Protein AF-A0A662UZ69-F1 (afdb_monomer_lite)

Secondary structure (DSSP, 8-state):
-HHHHHHHHHHHHHHHHHHHHHHHHTT---GGGSHHHHHHHHHHHHHHHHHHHHHHHHHHHHHHHHHH-HHHHHHHHTT--HHHHHHHHHHHHHHHHHHTTTSTTHHHHHHHHHHHHHHHHHHHHHHHHHHHT--HHHHHHHHHHH-SSHHHHHHHHHHHHHHHHTSSS--HHHHHHHHHHHHHHHHHHGGGS---TTHHHHHHHHHHHHHHT-SSPPPHHHHHHHHHHHHHHHHHTT-HHHHHHHHHHHHHHHHHHHHHS-HHHHIIIIIIIIIIIHHHHHT--TTHHHHHHHHHHHHHHHHHHHHTTSS-HHHHHHHHHHHHHHHHHHHTTS---SHHHHHHHHHHHHHHHHTTPPP--------HHHHHHHHHHHHHHHHHHHHHS--

Radius of gyration: 33.27 Å; chains: 1; bounding box: 63×62×98 Å

Sequence (391 aa):
MVLREYAFHLLAAAAVAAVIALLLFIGVAAPELYSDPILYFGSAVLQSYAALVAVPFTIWVIYMQSRYGTIVVRMFLRRVVLPFAIMAAMTVISALTIALAHTPYAAIAYHVEFAASMLLLPVLVTYILRLMTMDPLRVARFIERYSRTREEFIATSLHLLRLYIAESYPDTRAIDAILRRLASAVARDMPRLKPRPVLWLRFKDFLKSLVLEASYLPSRYSMRVLMKSFLTWLLASNRDKVARNFIRYYRMVAMKYIEEQLPSEAARDVLIEPVLGTLRELKDERLVPYALEQLRAFLKRVAHLGEAGEISLREVCRILDLVSLHMERLGEAVKLECPEAAALRRTVANLRKEFRCLPRTAAQPQQPQQVARQRGEEKAEQESGERAGSK

Structure (mmCIF, N/CA/C/O backbone):
data_AF-A0A662UZ69-F1
#
_entry.id   AF-A0A662UZ69-F1
#
loop_
_atom_site.group_PDB
_atom_site.id
_atom_site.type_symbol
_atom_site.label_atom_id
_atom_site.label_alt_id
_atom_site.label_comp_id
_atom_site.label_asym_id
_atom_site.label_entity_id
_atom_site.label_seq_id
_atom_site.pdbx_PDB_ins_code
_atom_site.Cartn_x
_atom_site.Cartn_y
_atom_site.Cartn_z
_atom_site.occupancy
_atom_site.B_iso_or_equiv
_atom_site.auth_seq_id
_atom_site.auth_comp_id
_atom_site.auth_asym_id
_atom_site.auth_atom_id
_atom_site.pdbx_PDB_model_num
ATOM 1 N N . MET A 1 1 ? 25.330 -12.285 -9.028 1.00 47.81 1 MET A N 1
ATOM 2 C CA . MET A 1 1 ? 24.394 -11.554 -9.919 1.00 47.81 1 MET A CA 1
ATOM 3 C C . MET A 1 1 ? 25.123 -10.568 -10.830 1.00 47.81 1 MET A C 1
ATOM 5 O O . MET A 1 1 ? 24.928 -10.652 -12.030 1.00 47.81 1 MET A O 1
ATOM 9 N N . VAL A 1 2 ? 26.028 -9.736 -10.299 1.00 47.50 2 VAL A N 1
ATOM 10 C CA . VAL A 1 2 ? 26.824 -8.750 -11.066 1.00 47.50 2 VAL A CA 1
ATOM 11 C C . VAL A 1 2 ? 27.652 -9.376 -12.207 1.00 47.50 2 VAL A C 1
ATOM 13 O O . VAL A 1 2 ? 27.632 -8.870 -13.321 1.00 47.50 2 VAL A O 1
ATOM 16 N N . LEU A 1 3 ? 28.283 -10.540 -11.990 1.00 48.38 3 LEU A N 1
ATOM 17 C CA . LEU A 1 3 ? 29.062 -11.241 -13.030 1.00 48.38 3 LEU A CA 1
ATOM 18 C C . LEU A 1 3 ? 28.230 -11.654 -14.263 1.00 48.38 3 LEU A C 1
ATOM 20 O O . LEU A 1 3 ? 28.745 -11.697 -15.373 1.00 48.38 3 LEU A O 1
ATOM 24 N N . ARG A 1 4 ? 26.934 -11.947 -14.072 1.00 56.31 4 ARG A N 1
ATOM 25 C CA . ARG A 1 4 ? 26.030 -12.405 -15.141 1.00 56.31 4 ARG A CA 1
ATOM 26 C C . ARG A 1 4 ? 25.563 -11.247 -16.031 1.00 56.31 4 ARG A C 1
ATOM 28 O O . ARG A 1 4 ? 25.292 -11.470 -17.203 1.00 56.31 4 ARG A O 1
ATOM 35 N N . GLU A 1 5 ? 25.508 -10.028 -15.489 1.00 57.38 5 GLU A N 1
ATOM 36 C CA . GLU A 1 5 ? 25.208 -8.815 -16.264 1.00 57.38 5 GLU A CA 1
ATOM 37 C C . GLU A 1 5 ? 26.381 -8.463 -17.189 1.00 57.38 5 GLU A C 1
ATOM 39 O O . GLU A 1 5 ? 26.175 -8.242 -18.379 1.00 57.38 5 GLU A O 1
ATOM 44 N N . TYR A 1 6 ? 27.622 -8.531 -16.693 1.00 66.19 6 TYR A N 1
ATOM 45 C CA . TYR A 1 6 ? 28.813 -8.315 -17.526 1.00 66.19 6 TYR A CA 1
ATOM 46 C C . TYR A 1 6 ? 29.058 -9.435 -18.539 1.00 66.19 6 TYR A C 1
ATOM 48 O O . TYR A 1 6 ? 29.536 -9.156 -19.634 1.00 66.19 6 TYR A O 1
ATOM 56 N N . ALA A 1 7 ? 28.687 -10.679 -18.219 1.00 72.25 7 ALA A N 1
ATOM 57 C CA . ALA A 1 7 ? 28.816 -11.804 -19.144 1.00 72.25 7 ALA A CA 1
ATOM 58 C C . ALA A 1 7 ? 28.034 -11.582 -20.448 1.00 72.25 7 ALA A C 1
ATOM 60 O O . ALA A 1 7 ? 28.531 -11.927 -21.514 1.00 72.25 7 ALA A O 1
ATOM 61 N N . PHE A 1 8 ? 26.849 -10.961 -20.389 1.00 72.19 8 PHE A N 1
ATOM 62 C CA . PHE A 1 8 ? 26.060 -10.685 -21.592 1.00 72.19 8 PHE A CA 1
ATOM 63 C C . PHE A 1 8 ? 26.700 -9.600 -22.471 1.00 72.19 8 PHE A C 1
ATOM 65 O O . PHE A 1 8 ? 26.755 -9.747 -23.689 1.00 72.19 8 PHE A O 1
ATOM 72 N N . HIS A 1 9 ? 27.262 -8.552 -21.859 1.00 77.69 9 HIS A N 1
ATOM 73 C CA . HIS A 1 9 ? 28.006 -7.510 -22.576 1.00 77.69 9 HIS A CA 1
ATOM 74 C C . HIS A 1 9 ? 29.317 -8.032 -23.183 1.00 77.69 9 HIS A C 1
ATOM 76 O O . HIS A 1 9 ? 29.641 -7.694 -24.318 1.00 77.69 9 HIS A O 1
ATOM 82 N N . LEU A 1 10 ? 30.046 -8.883 -22.454 1.00 80.50 10 LEU A N 1
ATOM 83 C CA . LEU A 1 10 ? 31.276 -9.523 -22.930 1.00 80.50 10 LEU A CA 1
ATOM 84 C C . LEU A 1 10 ? 31.004 -10.478 -24.093 1.00 80.50 10 LEU A C 1
ATOM 86 O O . LEU A 1 10 ? 31.751 -10.477 -25.065 1.00 80.50 10 LEU A O 1
ATOM 90 N N . LEU A 1 11 ? 29.919 -11.252 -24.022 1.00 81.38 11 LEU A N 1
ATOM 91 C CA . LEU A 1 11 ? 29.525 -12.170 -25.089 1.00 81.38 11 LEU A CA 1
ATOM 92 C C . LEU A 1 11 ? 29.101 -11.401 -26.346 1.00 81.38 11 LEU A C 1
ATOM 94 O O . LEU A 1 11 ? 29.528 -11.758 -27.440 1.00 81.38 11 LEU A O 1
ATOM 98 N N . ALA A 1 12 ? 28.349 -10.305 -26.195 1.00 80.25 12 ALA A N 1
ATOM 99 C CA . ALA A 1 12 ? 28.012 -9.422 -27.311 1.00 80.25 12 ALA A CA 1
ATOM 100 C C . ALA A 1 12 ? 29.268 -8.808 -27.954 1.00 80.25 12 ALA A C 1
ATOM 102 O O . ALA A 1 12 ? 29.418 -8.860 -29.171 1.00 80.25 12 ALA A O 1
ATOM 103 N N . ALA A 1 13 ? 30.208 -8.291 -27.155 1.00 82.56 13 ALA A N 1
ATOM 104 C CA . ALA A 1 13 ? 31.460 -7.732 -27.666 1.00 82.56 13 ALA A CA 1
ATOM 105 C C . ALA A 1 13 ? 32.335 -8.785 -28.373 1.00 82.56 13 ALA A C 1
ATOM 107 O O . ALA A 1 13 ? 32.881 -8.515 -29.441 1.00 82.56 13 ALA A O 1
ATOM 108 N N . ALA A 1 14 ? 32.431 -9.998 -27.818 1.00 83.12 14 ALA A N 1
ATOM 109 C CA . ALA A 1 14 ? 33.162 -11.106 -28.427 1.00 83.12 14 ALA A CA 1
ATOM 110 C C . ALA A 1 14 ? 32.523 -11.560 -29.748 1.00 83.12 14 ALA A C 1
ATOM 112 O O . ALA A 1 14 ? 33.236 -11.797 -30.720 1.00 83.12 14 ALA A O 1
ATOM 113 N N . ALA A 1 15 ? 31.190 -11.627 -29.812 1.00 81.44 15 ALA A N 1
ATOM 114 C CA . ALA A 1 15 ? 30.464 -11.942 -31.039 1.00 81.44 15 ALA A CA 1
ATOM 115 C C . ALA A 1 15 ? 30.679 -10.868 -32.116 1.00 81.44 15 ALA A C 1
ATOM 117 O O . ALA A 1 15 ? 30.935 -11.205 -33.270 1.00 81.44 15 ALA A O 1
ATOM 118 N N . VAL A 1 16 ? 30.653 -9.584 -31.738 1.00 84.38 16 VAL A N 1
ATOM 119 C CA . VAL A 1 16 ? 30.963 -8.474 -32.652 1.00 84.38 16 VAL A CA 1
ATOM 120 C C . VAL A 1 16 ? 32.378 -8.611 -33.211 1.00 84.38 16 VAL A C 1
ATOM 122 O O . VAL A 1 16 ? 32.559 -8.573 -34.427 1.00 84.38 16 VAL A O 1
ATOM 125 N N . ALA A 1 17 ? 33.372 -8.834 -32.346 1.00 83.75 17 ALA A N 1
ATOM 126 C CA . ALA A 1 17 ? 34.759 -9.010 -32.766 1.00 83.75 17 ALA A CA 1
ATOM 127 C C . ALA A 1 17 ? 34.940 -10.229 -33.687 1.00 83.75 17 ALA A C 1
ATOM 129 O O . ALA A 1 17 ? 35.635 -10.131 -34.696 1.00 83.75 17 ALA A O 1
ATOM 130 N N . ALA A 1 18 ? 34.280 -11.351 -33.384 1.00 84.25 18 ALA A N 1
ATOM 131 C CA . ALA A 1 18 ? 34.340 -12.567 -34.191 1.00 84.25 18 ALA A CA 1
ATOM 132 C C . ALA A 1 18 ? 33.734 -12.376 -35.591 1.00 84.25 18 ALA A C 1
ATOM 134 O O . ALA A 1 18 ? 34.325 -12.812 -36.575 1.00 84.25 18 ALA A O 1
ATOM 135 N N . VAL A 1 19 ? 32.588 -11.694 -35.698 1.00 81.38 19 VAL A N 1
ATOM 136 C CA . VAL A 1 19 ? 31.934 -11.428 -36.991 1.00 81.38 19 VAL A CA 1
ATOM 137 C C . VAL A 1 19 ? 32.749 -10.445 -37.831 1.00 81.38 19 VAL A C 1
ATOM 139 O O . VAL A 1 19 ? 32.933 -10.678 -39.022 1.00 81.38 19 VAL A O 1
ATOM 142 N N . ILE A 1 20 ? 33.297 -9.387 -37.224 1.00 80.94 20 ILE A N 1
ATOM 143 C CA . ILE A 1 20 ? 34.178 -8.446 -37.934 1.00 80.94 20 ILE A CA 1
ATOM 144 C C . ILE A 1 20 ? 35.442 -9.168 -38.424 1.00 80.94 20 ILE A C 1
ATOM 146 O O . ILE A 1 20 ? 35.807 -9.034 -39.589 1.00 80.94 20 ILE A O 1
ATOM 150 N N . ALA A 1 21 ? 36.077 -9.983 -37.575 1.00 81.31 21 ALA A N 1
ATOM 151 C CA . ALA A 1 21 ? 37.257 -10.760 -37.952 1.00 81.31 21 ALA A CA 1
ATOM 152 C C . ALA A 1 21 ? 36.964 -11.758 -39.084 1.00 81.31 21 ALA A C 1
ATOM 154 O O . ALA A 1 21 ? 37.778 -11.902 -39.993 1.00 81.31 21 ALA A O 1
ATOM 155 N N . LEU A 1 22 ? 35.795 -12.406 -39.067 1.00 82.94 22 LEU A N 1
ATOM 156 C CA . LEU A 1 22 ? 35.353 -13.312 -40.127 1.00 82.94 22 LEU A CA 1
ATOM 157 C C . LEU A 1 22 ? 35.154 -12.579 -41.462 1.00 82.94 22 LEU A C 1
ATOM 159 O O . LEU A 1 22 ? 35.622 -13.054 -42.492 1.00 82.94 22 LEU A O 1
ATOM 163 N N . LEU A 1 23 ? 34.498 -11.415 -41.453 1.00 78.19 23 LEU A N 1
ATOM 164 C CA . LEU A 1 23 ? 34.276 -10.613 -42.663 1.00 78.19 23 LEU A CA 1
ATOM 165 C C . LEU A 1 23 ? 35.596 -10.111 -43.268 1.00 78.19 23 LEU A C 1
ATOM 167 O O . LEU A 1 23 ? 35.766 -10.150 -44.488 1.00 78.19 23 LEU A O 1
ATOM 171 N N . LEU A 1 24 ? 36.549 -9.717 -42.416 1.00 77.19 24 LEU A N 1
ATOM 172 C CA . LEU A 1 24 ? 37.906 -9.360 -42.838 1.00 77.19 24 LEU A CA 1
ATOM 173 C C . LEU A 1 24 ? 38.664 -10.568 -43.405 1.00 77.19 24 LEU A C 1
ATOM 175 O O . LEU A 1 24 ? 39.321 -10.441 -44.435 1.00 77.19 24 LEU A O 1
ATOM 179 N N . PHE A 1 25 ? 38.545 -11.743 -42.778 1.00 78.12 25 PHE A N 1
ATOM 180 C CA . PHE A 1 25 ? 39.188 -12.980 -43.235 1.00 78.12 25 PHE A CA 1
ATOM 181 C C . PHE A 1 25 ? 38.675 -13.444 -44.608 1.00 78.12 25 PHE A C 1
ATOM 183 O O . PHE A 1 25 ? 39.454 -13.931 -45.421 1.00 78.12 25 PHE A O 1
ATOM 190 N N . ILE A 1 26 ? 37.382 -13.253 -44.891 1.00 78.38 26 ILE A N 1
ATOM 191 C CA . ILE A 1 26 ? 36.758 -13.597 -46.181 1.00 78.38 26 ILE A CA 1
ATOM 192 C C . ILE A 1 26 ? 37.110 -12.568 -47.282 1.00 78.38 26 ILE A C 1
ATOM 194 O O . ILE A 1 26 ? 36.840 -12.799 -48.458 1.00 78.38 26 ILE A O 1
ATOM 198 N N . GLY A 1 27 ? 37.763 -11.451 -46.941 1.00 66.38 27 GLY A N 1
ATOM 199 C CA . GLY A 1 27 ? 38.211 -10.448 -47.913 1.00 66.38 27 GLY A CA 1
ATOM 200 C C . GLY A 1 27 ? 37.110 -9.495 -48.389 1.00 66.38 27 GLY A C 1
ATOM 201 O O . GLY A 1 27 ? 37.260 -8.847 -49.425 1.00 66.38 27 GLY A O 1
ATOM 202 N N . VAL A 1 28 ? 36.007 -9.371 -47.639 1.00 68.38 28 VAL A N 1
ATOM 203 C CA . VAL A 1 28 ? 34.890 -8.464 -47.959 1.00 68.38 28 VAL A CA 1
ATOM 204 C C . VAL A 1 28 ? 35.258 -7.030 -47.557 1.00 68.38 28 VAL A C 1
ATOM 206 O O . VAL A 1 28 ? 34.755 -6.488 -46.577 1.00 68.38 28 VAL A O 1
ATOM 209 N N . ALA A 1 29 ? 36.191 -6.417 -48.287 1.00 63.34 29 ALA A N 1
ATOM 210 C CA . ALA A 1 29 ? 36.693 -5.068 -48.001 1.00 63.34 29 ALA A CA 1
ATOM 211 C C . ALA A 1 29 ? 36.298 -4.025 -49.059 1.00 63.34 29 ALA A C 1
ATOM 213 O O . ALA A 1 29 ? 36.440 -2.827 -48.815 1.00 63.34 29 ALA A O 1
ATOM 214 N N . ALA A 1 30 ? 35.809 -4.454 -50.228 1.00 72.31 30 ALA A N 1
ATOM 215 C CA . ALA A 1 30 ? 35.453 -3.526 -51.294 1.00 72.31 30 ALA A CA 1
ATOM 216 C C . ALA A 1 30 ? 34.177 -2.739 -50.926 1.00 72.31 30 ALA A C 1
ATOM 218 O O . ALA A 1 30 ? 33.162 -3.356 -50.596 1.00 72.31 30 ALA A O 1
ATOM 219 N N . PRO A 1 31 ? 34.193 -1.396 -50.997 1.00 66.69 31 PRO A N 1
ATOM 220 C CA . PRO A 1 31 ? 33.069 -0.556 -50.573 1.00 66.69 31 PRO A CA 1
ATOM 221 C C . PRO A 1 31 ? 31.797 -0.782 -51.406 1.00 66.69 31 PRO A C 1
ATOM 223 O O . PRO A 1 31 ? 30.695 -0.638 -50.885 1.00 66.69 31 PRO A O 1
ATOM 226 N N . GLU A 1 32 ? 31.938 -1.214 -52.661 1.00 74.00 32 GLU A N 1
ATOM 227 C CA . GLU A 1 32 ? 30.828 -1.524 -53.576 1.00 74.00 32 GLU A CA 1
ATOM 228 C C . GLU A 1 32 ? 29.950 -2.691 -53.096 1.00 74.00 32 GLU A C 1
ATOM 230 O O . GLU A 1 32 ? 28.771 -2.748 -53.427 1.00 74.00 32 GLU A O 1
ATOM 235 N N . LEU A 1 33 ? 30.493 -3.595 -52.273 1.00 76.19 33 LEU A N 1
ATOM 236 C CA . LEU A 1 33 ? 29.753 -4.734 -51.719 1.00 76.19 33 LEU A CA 1
ATOM 237 C C . LEU A 1 33 ? 28.808 -4.337 -50.574 1.00 76.19 33 LEU A C 1
ATOM 239 O O . LEU A 1 33 ? 28.003 -5.163 -50.156 1.00 76.19 33 LEU A O 1
ATOM 243 N N . TYR A 1 34 ? 28.909 -3.111 -50.045 1.00 77.62 34 TYR A N 1
ATOM 244 C CA . TYR A 1 34 ? 28.193 -2.681 -48.838 1.00 77.62 34 TYR A CA 1
ATOM 245 C C . TYR A 1 34 ? 27.020 -1.726 -49.097 1.00 77.62 34 TYR A C 1
ATOM 247 O O . TYR A 1 34 ? 26.220 -1.522 -48.187 1.00 77.62 34 TYR A O 1
ATOM 255 N N . SER A 1 35 ? 26.860 -1.182 -50.307 1.00 73.56 35 SER A N 1
ATOM 256 C CA . SER A 1 35 ? 25.814 -0.194 -50.621 1.00 73.56 35 SER A CA 1
ATOM 257 C C . SER A 1 35 ? 24.393 -0.715 -50.358 1.00 73.56 35 SER A C 1
ATOM 259 O O . SER A 1 35 ? 23.654 -0.123 -49.568 1.00 73.56 35 SER A O 1
ATOM 261 N N . ASP A 1 36 ? 24.031 -1.851 -50.957 1.00 80.81 36 ASP A N 1
ATOM 262 C CA . ASP A 1 36 ? 22.721 -2.481 -50.763 1.00 80.81 36 ASP A CA 1
ATOM 263 C C . ASP A 1 36 ? 22.579 -3.090 -49.354 1.00 80.81 36 ASP A C 1
ATOM 265 O O . ASP A 1 36 ? 21.561 -2.841 -48.696 1.00 80.81 36 ASP A O 1
ATOM 269 N N . PRO A 1 37 ? 23.576 -3.831 -48.817 1.00 83.19 37 PRO A N 1
ATOM 270 C CA . PRO A 1 37 ? 23.496 -4.363 -47.461 1.00 83.19 37 PRO A CA 1
ATOM 271 C C . PRO A 1 37 ? 23.287 -3.312 -46.373 1.00 83.19 37 PRO A C 1
ATOM 273 O O . PRO A 1 37 ? 22.523 -3.587 -45.454 1.00 83.19 37 PRO A O 1
ATOM 276 N N . ILE A 1 38 ? 23.896 -2.121 -46.463 1.00 85.75 38 ILE A N 1
ATOM 277 C CA . ILE A 1 38 ? 23.680 -1.040 -45.483 1.00 85.75 38 ILE A CA 1
ATOM 278 C C . ILE A 1 38 ? 22.203 -0.631 -45.449 1.00 85.75 38 ILE A C 1
ATOM 280 O O . ILE A 1 38 ? 21.630 -0.484 -44.371 1.00 85.75 38 ILE A O 1
ATOM 284 N N . LEU A 1 39 ? 21.560 -0.496 -46.613 1.00 83.75 39 LEU A N 1
ATOM 285 C CA . LEU A 1 39 ? 20.164 -0.066 -46.692 1.00 83.75 39 LEU A CA 1
ATOM 286 C C . LEU A 1 39 ? 19.210 -1.104 -46.075 1.00 83.75 39 LEU A C 1
ATOM 288 O O . LEU A 1 39 ? 18.340 -0.762 -45.267 1.00 83.75 39 LEU A O 1
ATOM 292 N N . TYR A 1 40 ? 19.386 -2.383 -46.427 1.00 87.75 40 TYR A N 1
ATOM 293 C CA . TYR A 1 40 ? 18.558 -3.470 -45.895 1.00 87.75 40 TYR A CA 1
ATOM 294 C C . TYR A 1 40 ? 18.834 -3.731 -44.414 1.00 87.75 40 TYR A C 1
ATOM 296 O O . TYR A 1 40 ? 17.894 -3.921 -43.637 1.00 87.75 40 TYR A O 1
ATOM 304 N N . PHE A 1 41 ? 20.105 -3.705 -44.008 1.00 87.75 41 PHE A N 1
ATOM 305 C CA . PHE A 1 41 ? 20.506 -3.918 -42.624 1.00 87.75 41 PHE A CA 1
ATOM 306 C C . PHE A 1 41 ? 20.011 -2.789 -41.721 1.00 87.75 41 PHE A C 1
ATOM 308 O O . PHE A 1 41 ? 19.349 -3.077 -40.726 1.00 87.75 41 PHE A O 1
ATOM 315 N N . GLY A 1 42 ? 20.226 -1.522 -42.085 1.00 86.06 42 GLY A N 1
ATOM 316 C CA . GLY A 1 42 ? 19.769 -0.387 -41.282 1.00 86.06 42 GLY A CA 1
ATOM 317 C C . GLY A 1 42 ? 18.249 -0.345 -41.133 1.00 86.06 42 GLY A C 1
ATOM 318 O O . GLY A 1 42 ? 17.731 -0.152 -40.030 1.00 86.06 42 GLY A O 1
ATOM 319 N N . SER A 1 43 ? 17.506 -0.649 -42.203 1.00 88.12 43 SER A N 1
ATOM 320 C CA . SER A 1 43 ? 16.048 -0.815 -42.129 1.00 88.12 43 SER A CA 1
ATOM 321 C C . SER A 1 43 ? 15.646 -1.931 -41.154 1.00 88.12 43 SER A C 1
ATOM 323 O O . SER A 1 43 ? 14.814 -1.715 -40.265 1.00 88.12 43 SER A O 1
ATOM 325 N N . ALA A 1 44 ? 16.279 -3.105 -41.251 1.00 91.00 44 ALA A N 1
ATOM 326 C CA . ALA A 1 44 ? 16.004 -4.237 -40.367 1.00 91.00 44 ALA A CA 1
ATOM 327 C C . ALA A 1 44 ? 16.352 -3.937 -38.898 1.00 91.00 44 ALA A C 1
ATOM 329 O O . ALA A 1 44 ? 15.589 -4.300 -37.995 1.00 91.00 44 ALA A O 1
ATOM 330 N N . VAL A 1 45 ? 17.465 -3.243 -38.641 1.00 90.19 45 VAL A N 1
ATOM 331 C CA . VAL A 1 45 ? 17.889 -2.818 -37.300 1.00 90.19 45 VAL A CA 1
ATOM 332 C C . VAL A 1 45 ? 16.865 -1.860 -36.701 1.00 90.19 45 VAL A C 1
ATOM 334 O O . VAL A 1 45 ? 16.396 -2.096 -35.585 1.00 90.19 45 VAL A O 1
ATOM 337 N N . LEU A 1 46 ? 16.451 -0.823 -37.434 1.00 90.94 46 LEU A N 1
ATOM 338 C CA . LEU A 1 46 ? 15.465 0.141 -36.942 1.00 90.94 46 LEU A CA 1
ATOM 339 C C . LEU A 1 46 ? 14.116 -0.513 -36.643 1.00 90.94 46 LEU A C 1
ATOM 341 O O . LEU A 1 46 ? 13.550 -0.273 -35.575 1.00 90.94 46 LEU A O 1
ATOM 345 N N . GLN A 1 47 ? 13.624 -1.378 -37.534 1.00 92.00 47 GLN A N 1
ATOM 346 C CA . GLN A 1 47 ? 12.381 -2.123 -37.314 1.00 92.00 47 GLN A CA 1
ATOM 347 C C . GLN A 1 47 ? 12.475 -3.039 -36.088 1.00 92.00 47 GLN A C 1
ATOM 349 O O . GLN A 1 47 ? 11.562 -3.066 -35.259 1.00 92.00 47 GLN A O 1
ATOM 354 N N . SER A 1 48 ? 13.600 -3.739 -35.926 1.00 91.38 48 SER A N 1
ATOM 355 C CA . SER A 1 48 ? 13.833 -4.636 -34.789 1.00 91.38 48 SER A CA 1
ATOM 356 C C . SER A 1 48 ? 13.869 -3.873 -33.465 1.00 91.38 48 SER A C 1
ATOM 358 O O . SER A 1 48 ? 13.212 -4.271 -32.504 1.00 91.38 48 SER A O 1
ATOM 360 N N . TYR A 1 49 ? 14.575 -2.740 -33.410 1.00 91.50 49 TYR A N 1
ATOM 361 C CA . TYR A 1 49 ? 14.610 -1.875 -32.228 1.00 91.50 49 TYR A CA 1
ATOM 362 C C . TYR A 1 49 ? 13.243 -1.256 -31.925 1.00 91.50 49 TYR A C 1
ATOM 364 O O . TYR A 1 49 ? 12.838 -1.208 -30.762 1.00 91.50 49 TYR A O 1
ATOM 372 N N . ALA A 1 50 ? 12.507 -0.822 -32.952 1.00 90.38 50 ALA A N 1
ATOM 373 C CA . ALA A 1 50 ? 11.149 -0.314 -32.798 1.00 90.38 50 ALA A CA 1
ATOM 374 C C . ALA A 1 50 ? 10.228 -1.364 -32.168 1.00 90.38 50 ALA A C 1
ATOM 376 O O . ALA A 1 50 ? 9.568 -1.074 -31.169 1.00 90.38 50 ALA A O 1
ATOM 377 N N . ALA A 1 51 ? 10.244 -2.595 -32.684 1.00 91.06 51 ALA A N 1
ATOM 378 C CA . ALA A 1 51 ? 9.466 -3.703 -32.138 1.00 91.06 51 ALA A CA 1
ATOM 379 C C . ALA A 1 51 ? 9.888 -4.053 -30.701 1.00 91.06 51 ALA A C 1
ATOM 381 O O . ALA A 1 51 ? 9.036 -4.192 -29.817 1.00 91.06 51 ALA A O 1
ATOM 382 N N . LEU A 1 52 ? 11.198 -4.132 -30.447 1.00 89.38 52 LEU A N 1
ATOM 383 C CA . LEU A 1 52 ? 11.759 -4.493 -29.146 1.00 89.38 52 LEU A CA 1
ATOM 384 C C . LEU A 1 52 ? 11.467 -3.448 -28.066 1.00 89.38 52 LEU A C 1
ATOM 386 O O . LEU A 1 52 ? 11.354 -3.804 -26.898 1.00 89.38 52 LEU A O 1
ATOM 390 N N . VAL A 1 53 ? 11.302 -2.175 -28.427 1.00 89.38 53 VAL A N 1
ATOM 391 C CA . VAL A 1 53 ? 10.857 -1.136 -27.489 1.00 89.38 53 VAL A CA 1
ATOM 392 C C . VAL A 1 53 ? 9.338 -1.125 -27.362 1.00 89.38 53 VAL A C 1
ATOM 394 O O . VAL A 1 53 ? 8.824 -1.166 -26.244 1.00 89.38 53 VAL A O 1
ATOM 397 N N . ALA A 1 54 ? 8.609 -1.071 -28.478 1.00 89.31 54 ALA A N 1
ATOM 398 C CA . ALA A 1 54 ? 7.171 -0.831 -28.477 1.00 89.31 54 ALA A CA 1
ATOM 399 C C . ALA A 1 54 ? 6.386 -1.965 -27.806 1.00 89.31 54 ALA A C 1
ATOM 401 O O . ALA A 1 54 ? 5.526 -1.692 -26.965 1.00 89.31 54 ALA A O 1
ATOM 402 N N . VAL A 1 55 ? 6.689 -3.228 -28.129 1.00 90.31 55 VAL A N 1
ATOM 403 C CA . VAL A 1 55 ? 5.918 -4.379 -27.631 1.00 90.31 55 VAL A CA 1
ATOM 404 C C . VAL A 1 55 ? 6.046 -4.530 -26.109 1.00 90.31 55 VAL A C 1
ATOM 406 O O . VAL A 1 55 ? 5.021 -4.448 -25.423 1.00 90.31 55 VAL A O 1
ATOM 409 N N . PRO A 1 56 ? 7.255 -4.661 -25.523 1.00 88.88 56 PRO A N 1
ATOM 410 C CA . PRO A 1 56 ? 7.393 -4.806 -24.076 1.00 88.88 56 PRO A CA 1
ATOM 411 C C . PRO A 1 56 ? 6.932 -3.568 -23.311 1.00 88.88 56 PRO A C 1
ATOM 413 O O . PRO A 1 56 ? 6.358 -3.697 -22.232 1.00 88.88 56 PRO A O 1
ATOM 416 N N . PHE A 1 57 ? 7.143 -2.367 -23.859 1.00 87.81 57 PHE A N 1
ATOM 417 C CA . PHE A 1 57 ? 6.679 -1.136 -23.225 1.00 87.81 57 PHE A CA 1
ATOM 418 C C . PHE A 1 57 ? 5.152 -1.073 -23.159 1.00 87.81 57 PHE A C 1
ATOM 420 O O . PHE A 1 57 ? 4.606 -0.723 -22.117 1.00 87.81 57 PHE A O 1
ATOM 427 N N . THR A 1 58 ? 4.457 -1.463 -24.230 1.00 88.50 58 THR A N 1
ATOM 428 C CA . THR A 1 58 ? 2.987 -1.478 -24.272 1.00 88.50 58 THR A CA 1
ATOM 429 C C . THR A 1 58 ? 2.430 -2.486 -23.273 1.00 88.50 58 THR A C 1
ATOM 431 O O . THR A 1 58 ? 1.562 -2.143 -22.469 1.00 88.50 58 THR A O 1
ATOM 434 N N . ILE A 1 59 ? 2.990 -3.701 -23.253 1.00 89.06 59 ILE A N 1
ATOM 435 C CA . ILE A 1 59 ? 2.639 -4.738 -22.273 1.00 89.06 59 ILE A CA 1
ATOM 436 C C . ILE A 1 59 ? 2.873 -4.222 -20.850 1.00 89.06 59 ILE A C 1
ATOM 438 O O . ILE A 1 59 ? 2.002 -4.351 -19.991 1.00 89.06 59 ILE A O 1
ATOM 442 N N . TRP A 1 60 ? 4.019 -3.586 -20.601 1.00 88.88 60 TRP A N 1
ATOM 443 C CA . TRP A 1 60 ? 4.353 -3.034 -19.294 1.00 88.88 60 TRP A CA 1
ATOM 444 C C . TRP A 1 60 ? 3.406 -1.905 -18.871 1.00 88.88 60 TRP A C 1
ATOM 446 O O . TRP A 1 60 ? 2.963 -1.897 -17.724 1.00 88.88 60 TRP A O 1
ATOM 456 N N . VAL A 1 61 ? 3.045 -0.980 -19.768 1.00 88.94 61 VAL A N 1
ATOM 457 C CA . VAL A 1 61 ? 2.083 0.095 -19.470 1.00 88.94 61 VAL A CA 1
ATOM 458 C C . VAL A 1 61 ? 0.729 -0.494 -19.083 1.00 88.94 61 VAL A C 1
ATOM 460 O O . VAL A 1 61 ? 0.177 -0.101 -18.055 1.00 88.94 61 VAL A O 1
ATOM 463 N N . ILE A 1 62 ? 0.221 -1.459 -19.857 1.00 87.75 62 ILE A N 1
ATOM 464 C CA . ILE A 1 62 ? -1.058 -2.129 -19.580 1.00 87.75 62 ILE A CA 1
ATOM 465 C C . ILE A 1 62 ? -0.998 -2.844 -18.228 1.00 87.75 62 ILE A C 1
ATOM 467 O O . ILE A 1 62 ? -1.869 -2.641 -17.381 1.00 87.75 62 ILE A O 1
ATOM 471 N N . TYR A 1 63 ? 0.058 -3.622 -17.992 1.00 87.19 63 TYR A N 1
ATOM 472 C CA . TYR A 1 63 ? 0.264 -4.347 -16.743 1.00 87.19 63 TYR A CA 1
ATOM 473 C C . TYR A 1 63 ? 0.343 -3.404 -15.533 1.00 87.19 63 TYR A C 1
ATOM 475 O O . TYR A 1 63 ? -0.388 -3.577 -14.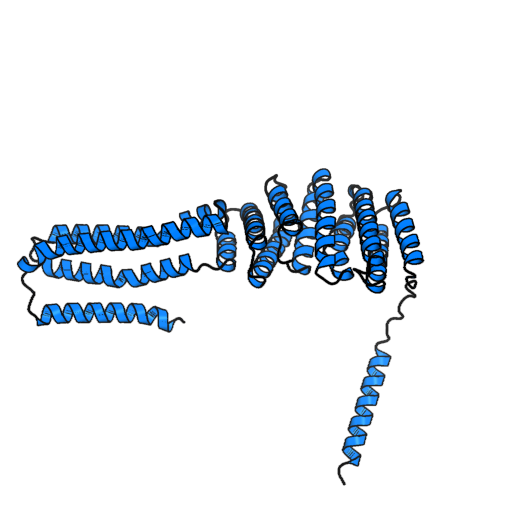559 1.00 87.19 63 TYR A O 1
ATOM 483 N N . MET A 1 64 ? 1.171 -2.358 -15.597 1.00 84.88 64 MET A N 1
ATOM 484 C CA . MET A 1 64 ? 1.316 -1.389 -14.507 1.00 84.88 64 MET A CA 1
ATOM 485 C C . MET A 1 64 ? 0.031 -0.597 -14.270 1.00 84.88 64 MET A C 1
ATOM 487 O O . MET A 1 64 ? -0.282 -0.276 -13.125 1.00 84.88 64 MET A O 1
ATOM 491 N N . GLN A 1 65 ? -0.719 -0.275 -15.325 1.00 87.50 65 GLN A N 1
ATOM 492 C CA . GLN A 1 65 ? -1.990 0.430 -15.203 1.00 87.50 65 GLN A CA 1
ATOM 493 C C . GLN A 1 65 ? -3.049 -0.453 -14.549 1.00 87.50 65 GLN A C 1
ATOM 495 O O . GLN A 1 65 ? -3.746 0.016 -13.650 1.00 87.50 65 GLN A O 1
ATOM 500 N N . SER A 1 66 ? -3.136 -1.717 -14.969 1.00 84.06 66 SER A N 1
ATOM 501 C CA . SER A 1 66 ? -4.046 -2.702 -14.388 1.00 84.06 66 SER A CA 1
ATOM 502 C C . SER A 1 66 ? -3.715 -2.981 -12.923 1.00 84.06 66 SER A C 1
ATOM 504 O O . SER A 1 66 ? -4.625 -3.123 -12.114 1.00 84.06 66 SER A O 1
ATOM 506 N N . ARG A 1 67 ? -2.423 -3.054 -12.575 1.00 82.19 67 ARG A N 1
ATOM 507 C CA . ARG A 1 67 ? -1.970 -3.473 -11.243 1.00 82.19 67 ARG A CA 1
ATOM 508 C C . ARG A 1 67 ? -1.844 -2.326 -10.238 1.00 82.19 67 ARG A C 1
ATOM 510 O O . ARG A 1 67 ? -2.231 -2.454 -9.084 1.00 82.19 67 ARG A O 1
ATOM 517 N N . TYR A 1 68 ? -1.304 -1.186 -10.665 1.00 81.44 68 TYR A N 1
ATOM 518 C CA . TYR A 1 68 ? -0.937 -0.070 -9.779 1.00 81.44 68 TYR A CA 1
ATOM 519 C C . TYR A 1 68 ? -1.686 1.235 -10.079 1.00 81.44 68 TYR A C 1
ATOM 521 O O . TYR A 1 68 ? -1.525 2.224 -9.359 1.00 81.44 68 TYR A O 1
ATOM 529 N N . GLY A 1 69 ? -2.521 1.250 -11.119 1.00 82.50 69 GLY A N 1
ATOM 530 C CA . GLY A 1 69 ? -3.343 2.392 -11.495 1.00 82.50 69 GLY A CA 1
ATOM 531 C C . GLY A 1 69 ? -2.620 3.440 -12.348 1.00 82.50 69 GLY A C 1
ATOM 532 O O . GLY A 1 69 ? -1.393 3.555 -12.397 1.00 82.50 69 GLY A O 1
ATOM 533 N N . THR A 1 70 ? -3.418 4.274 -13.014 1.00 83.38 70 THR A N 1
ATOM 534 C CA . THR A 1 70 ? -2.958 5.281 -13.990 1.00 83.38 70 THR A CA 1
ATOM 535 C C . THR A 1 70 ? -2.045 6.356 -13.395 1.00 83.38 70 THR A C 1
ATOM 537 O O . THR A 1 70 ? -1.171 6.884 -14.085 1.00 83.38 70 THR A O 1
ATOM 540 N N . ILE A 1 71 ? -2.221 6.688 -12.111 1.00 78.88 71 ILE A N 1
ATOM 541 C CA . ILE A 1 71 ? -1.422 7.711 -11.417 1.00 78.88 71 ILE A CA 1
ATOM 542 C C . ILE A 1 71 ? 0.041 7.267 -11.318 1.00 78.88 71 ILE A C 1
ATOM 544 O O . ILE A 1 71 ? 0.942 8.046 -11.637 1.00 78.88 71 ILE A O 1
ATOM 548 N N . VAL A 1 72 ? 0.273 6.008 -10.933 1.00 80.19 72 VAL A N 1
ATOM 549 C CA . VAL A 1 72 ? 1.619 5.437 -10.806 1.00 80.19 72 VAL A CA 1
ATOM 550 C C . VAL A 1 72 ? 2.282 5.371 -12.179 1.00 80.19 72 VAL A C 1
ATOM 552 O O . VAL A 1 72 ? 3.401 5.853 -12.341 1.00 80.19 72 VAL A O 1
ATOM 555 N N . VAL A 1 73 ? 1.565 4.895 -13.200 1.00 84.50 73 VAL A N 1
ATOM 556 C CA . VAL A 1 73 ? 2.074 4.847 -14.580 1.00 84.50 73 VAL A CA 1
ATOM 557 C C . VAL A 1 73 ? 2.512 6.226 -15.069 1.00 84.50 73 VAL A C 1
ATOM 559 O O . VAL A 1 73 ? 3.617 6.370 -15.585 1.00 84.50 73 VAL A O 1
ATOM 562 N N . ARG A 1 74 ? 1.714 7.277 -14.840 1.00 82.88 74 ARG A N 1
ATOM 563 C CA . ARG A 1 74 ? 2.065 8.647 -15.250 1.00 82.88 74 ARG A CA 1
ATOM 564 C C . ARG A 1 74 ? 3.353 9.156 -14.592 1.00 82.88 74 ARG A C 1
ATOM 566 O O . ARG A 1 74 ? 4.121 9.870 -15.239 1.00 82.88 74 ARG A O 1
ATOM 573 N N . MET A 1 75 ? 3.596 8.806 -13.326 1.00 82.38 75 MET A N 1
ATOM 574 C CA . MET A 1 75 ? 4.855 9.138 -12.645 1.00 82.38 75 MET A CA 1
ATOM 575 C C . MET A 1 75 ? 6.048 8.434 -13.293 1.00 82.38 75 MET A C 1
ATOM 577 O O . MET A 1 75 ? 7.094 9.053 -13.491 1.00 82.38 75 MET A O 1
ATOM 581 N N . PHE A 1 76 ? 5.883 7.160 -13.643 1.00 83.19 76 PHE A N 1
ATOM 582 C CA . PHE A 1 76 ? 6.930 6.363 -14.268 1.00 83.19 76 PHE A CA 1
ATOM 583 C C . PHE A 1 76 ? 7.223 6.774 -15.712 1.00 83.19 76 PHE A C 1
ATOM 585 O O . PHE A 1 76 ? 8.391 6.920 -16.062 1.00 83.19 76 PHE A O 1
ATOM 592 N N . LEU A 1 77 ? 6.197 7.015 -16.535 1.00 83.00 77 LEU A N 1
ATOM 593 C CA . LEU A 1 77 ? 6.342 7.344 -17.961 1.00 83.00 77 LEU A CA 1
ATOM 594 C C . LEU A 1 77 ? 7.300 8.513 -18.205 1.00 83.00 77 LEU A C 1
ATOM 596 O O . LEU A 1 77 ? 8.120 8.465 -19.113 1.00 83.00 77 LEU A O 1
ATOM 600 N N . ARG A 1 78 ? 7.278 9.531 -17.337 1.00 77.94 78 ARG A N 1
ATOM 601 C CA . ARG A 1 78 ? 8.187 10.690 -17.424 1.00 77.94 78 ARG A CA 1
ATOM 602 C C . ARG A 1 78 ? 9.667 10.349 -17.224 1.00 77.94 78 ARG A C 1
ATOM 604 O O . ARG A 1 78 ? 10.517 11.216 -17.399 1.00 77.94 78 ARG A O 1
ATOM 611 N N . ARG A 1 79 ? 9.980 9.137 -16.772 1.00 79.12 79 ARG A N 1
ATOM 612 C CA . ARG A 1 79 ? 11.332 8.693 -16.411 1.00 79.12 79 ARG A CA 1
ATOM 613 C C . ARG A 1 79 ? 11.810 7.497 -17.230 1.00 79.12 79 ARG A C 1
ATOM 615 O O . ARG A 1 79 ? 13.014 7.260 -17.278 1.00 79.12 79 ARG A O 1
ATOM 622 N N . VAL A 1 80 ? 10.911 6.780 -17.899 1.00 81.06 80 VAL A N 1
ATOM 623 C CA . VAL A 1 80 ? 11.249 5.663 -18.793 1.00 81.06 80 VAL A CA 1
ATOM 624 C C . VAL A 1 80 ? 11.617 6.213 -20.176 1.00 81.06 80 VAL A C 1
ATOM 626 O O . VAL A 1 80 ? 10.898 6.030 -21.147 1.00 81.06 80 VAL A O 1
ATOM 629 N N . VAL A 1 81 ? 12.726 6.957 -20.247 1.00 84.00 81 VAL A N 1
ATOM 630 C CA . VAL A 1 81 ? 13.187 7.630 -21.481 1.00 84.00 81 VAL A CA 1
ATOM 631 C C . VAL A 1 81 ? 14.281 6.830 -22.196 1.00 84.00 81 VAL A C 1
ATOM 633 O O . VAL A 1 81 ? 14.438 6.949 -23.406 1.00 84.00 81 VAL A O 1
ATOM 636 N N . LEU A 1 82 ? 15.013 5.974 -21.472 1.00 86.81 82 LEU A N 1
ATOM 637 C CA . LEU A 1 82 ? 16.185 5.263 -21.998 1.00 86.81 82 LEU A CA 1
ATOM 638 C C . LEU A 1 82 ? 15.902 4.448 -23.279 1.00 86.81 82 LEU A C 1
ATOM 640 O O . LEU A 1 82 ? 16.672 4.597 -24.224 1.00 86.81 82 LEU A O 1
ATOM 644 N N . PRO A 1 83 ? 14.818 3.646 -23.378 1.00 87.44 83 PRO A N 1
ATOM 645 C CA . PRO A 1 83 ? 14.539 2.878 -24.595 1.00 87.44 83 PRO A CA 1
ATOM 646 C C . PRO A 1 83 ? 14.332 3.770 -25.824 1.00 87.44 83 PRO A C 1
ATOM 648 O O . PRO A 1 83 ? 14.817 3.463 -26.909 1.00 87.44 83 PRO A O 1
ATOM 651 N N . PHE A 1 84 ? 13.669 4.912 -25.630 1.00 89.25 84 PHE A N 1
ATOM 652 C CA . PHE A 1 84 ? 13.418 5.894 -26.683 1.00 89.25 84 PHE A CA 1
ATOM 653 C C . PHE A 1 84 ? 14.690 6.652 -27.073 1.00 89.25 84 PHE A C 1
ATOM 655 O O . PHE A 1 84 ? 14.907 6.913 -28.251 1.00 89.25 84 PHE A O 1
ATOM 662 N N . ALA A 1 85 ? 15.562 6.956 -26.108 1.00 90.44 85 ALA A N 1
ATOM 663 C CA . ALA A 1 85 ? 16.856 7.578 -26.376 1.00 90.44 85 ALA A CA 1
ATOM 664 C C . ALA A 1 85 ? 17.787 6.651 -27.178 1.00 90.44 85 ALA A C 1
ATOM 666 O O . ALA A 1 85 ? 18.431 7.104 -28.120 1.00 90.44 85 ALA A O 1
ATOM 667 N N . ILE A 1 86 ? 17.824 5.354 -26.843 1.00 90.19 86 ILE A N 1
ATOM 668 C CA . ILE A 1 86 ? 18.598 4.350 -27.591 1.00 90.19 86 ILE A CA 1
ATOM 669 C C . ILE A 1 86 ? 18.060 4.216 -29.019 1.00 90.19 86 ILE A C 1
ATOM 671 O O . ILE A 1 86 ? 18.847 4.204 -29.960 1.00 90.19 86 ILE A O 1
ATOM 675 N N . MET A 1 87 ? 16.735 4.165 -29.191 1.00 90.56 87 MET A N 1
ATOM 676 C CA . MET A 1 87 ? 16.120 4.136 -30.520 1.00 90.56 87 MET A CA 1
ATOM 677 C C . MET A 1 87 ? 16.501 5.373 -31.339 1.00 90.56 87 MET A C 1
ATOM 679 O O . MET A 1 87 ? 16.955 5.223 -32.465 1.00 90.56 87 MET A O 1
ATOM 683 N N . ALA A 1 88 ? 16.396 6.575 -30.763 1.00 90.81 88 ALA A N 1
ATOM 684 C CA . ALA A 1 88 ? 16.773 7.811 -31.445 1.00 90.81 88 ALA A CA 1
ATOM 685 C C . ALA A 1 88 ? 18.258 7.827 -31.849 1.00 90.81 88 ALA A C 1
ATOM 687 O O . ALA A 1 88 ? 18.585 8.220 -32.967 1.00 90.81 88 ALA A O 1
ATOM 688 N N . ALA A 1 89 ? 19.151 7.360 -30.971 1.00 91.88 89 ALA A N 1
ATOM 689 C CA . ALA A 1 89 ? 20.571 7.224 -31.287 1.00 91.88 89 ALA A CA 1
ATOM 690 C C . ALA A 1 89 ? 20.802 6.245 -32.450 1.00 91.88 89 ALA A C 1
ATOM 692 O O . ALA A 1 89 ? 21.540 6.571 -33.376 1.00 91.88 89 ALA A O 1
ATOM 693 N N . MET A 1 90 ? 20.128 5.089 -32.448 1.00 91.69 90 MET A N 1
ATOM 694 C CA . MET A 1 90 ? 20.202 4.130 -33.554 1.00 91.69 90 MET A CA 1
ATOM 695 C C . MET A 1 90 ? 19.661 4.707 -34.862 1.00 91.69 90 MET A C 1
ATOM 697 O O . MET A 1 90 ? 20.275 4.486 -35.901 1.00 91.69 90 MET A O 1
ATOM 701 N N . THR A 1 91 ? 18.583 5.495 -34.830 1.00 91.81 91 THR A N 1
ATOM 702 C CA . THR A 1 91 ? 18.070 6.208 -36.012 1.00 91.81 91 THR A CA 1
ATOM 703 C C . THR A 1 91 ? 19.108 7.158 -36.595 1.00 91.81 91 THR A C 1
ATOM 705 O O . THR A 1 91 ? 19.299 7.172 -37.806 1.00 91.81 91 THR A O 1
ATOM 708 N N . VAL A 1 92 ? 19.813 7.918 -35.752 1.00 93.12 92 VAL A N 1
ATOM 709 C CA . VAL A 1 92 ? 20.879 8.823 -36.208 1.00 93.12 92 VAL A CA 1
ATOM 710 C C . VAL A 1 92 ? 22.049 8.039 -36.800 1.00 93.12 92 VAL A C 1
ATOM 712 O O . VAL A 1 92 ? 22.516 8.389 -37.879 1.00 93.12 92 VAL A O 1
ATOM 715 N N . ILE A 1 93 ? 22.494 6.967 -36.135 1.00 91.25 93 ILE A N 1
ATOM 716 C CA . ILE A 1 93 ? 23.577 6.109 -36.640 1.00 91.25 93 ILE A CA 1
ATOM 717 C C . ILE A 1 93 ? 23.195 5.521 -38.002 1.00 91.25 93 ILE A C 1
ATOM 719 O O . ILE A 1 93 ? 23.966 5.661 -38.943 1.00 91.25 93 ILE A O 1
ATOM 723 N N . SER A 1 94 ? 21.990 4.960 -38.123 1.00 90.75 94 SER A N 1
ATOM 724 C CA . SER A 1 94 ? 21.497 4.347 -39.367 1.00 90.75 94 SER A CA 1
ATOM 725 C C . SER A 1 94 ? 21.353 5.380 -40.493 1.00 90.75 94 SER A C 1
ATOM 727 O O . SER A 1 94 ? 21.662 5.115 -41.647 1.00 90.75 94 SER A O 1
ATOM 729 N N . ALA A 1 95 ? 20.913 6.604 -40.182 1.00 89.31 95 ALA A N 1
ATOM 730 C CA . ALA A 1 95 ? 20.831 7.675 -41.176 1.00 89.31 95 ALA A CA 1
ATOM 731 C C . ALA A 1 95 ? 22.221 8.093 -41.686 1.00 89.31 95 ALA A C 1
ATOM 733 O O . ALA A 1 95 ? 22.400 8.318 -42.883 1.00 89.31 95 ALA A O 1
ATOM 734 N N . LEU A 1 96 ? 23.210 8.178 -40.788 1.00 88.50 96 LEU A N 1
ATOM 735 C CA . LEU A 1 96 ? 24.592 8.494 -41.151 1.00 88.50 96 LEU A CA 1
ATOM 736 C C . LEU A 1 96 ? 25.233 7.381 -41.986 1.00 88.50 96 LEU A C 1
ATOM 738 O O . LEU A 1 96 ? 25.952 7.674 -42.937 1.00 88.50 96 LEU A O 1
ATOM 742 N N . THR A 1 97 ? 24.976 6.116 -41.657 1.00 88.25 97 THR A N 1
ATOM 743 C CA . THR A 1 97 ? 25.561 4.971 -42.368 1.00 88.25 97 THR A CA 1
ATOM 744 C C . THR A 1 97 ? 24.965 4.823 -43.761 1.00 88.25 97 THR A C 1
ATOM 746 O O . THR A 1 97 ? 25.719 4.670 -44.721 1.00 88.25 97 THR A O 1
ATOM 749 N N . ILE A 1 98 ? 23.648 5.006 -43.903 1.00 86.56 98 ILE A N 1
ATOM 750 C CA . ILE A 1 98 ? 22.968 5.072 -45.205 1.00 86.56 98 ILE A CA 1
ATOM 751 C C . ILE A 1 98 ? 23.526 6.222 -46.056 1.00 86.56 98 ILE A C 1
ATOM 753 O O . ILE A 1 98 ? 23.799 6.030 -47.238 1.00 86.56 98 ILE A O 1
ATOM 757 N N . ALA A 1 99 ? 23.764 7.402 -45.473 1.00 87.00 99 ALA A N 1
ATOM 758 C CA . ALA A 1 99 ? 24.355 8.528 -46.202 1.00 87.00 99 ALA A CA 1
ATOM 759 C C . ALA A 1 99 ? 25.787 8.243 -46.705 1.00 87.00 99 ALA A C 1
ATOM 761 O O . ALA A 1 99 ? 26.210 8.798 -47.718 1.00 87.00 99 ALA A O 1
ATOM 762 N N . LEU A 1 100 ? 26.527 7.365 -46.021 1.00 86.38 100 LEU A N 1
ATOM 763 C CA . LEU A 1 100 ? 27.885 6.953 -46.390 1.00 86.38 100 LEU A CA 1
ATOM 764 C C . LEU A 1 100 ? 27.927 5.737 -47.335 1.00 86.38 100 LEU A C 1
ATOM 766 O O . LEU A 1 100 ? 29.020 5.351 -47.756 1.00 86.38 100 LEU A O 1
ATOM 770 N N . ALA A 1 101 ? 26.781 5.156 -47.705 1.00 83.31 101 ALA A N 1
ATOM 771 C CA . ALA A 1 101 ? 26.698 3.884 -48.430 1.00 83.31 101 ALA A CA 1
ATOM 772 C C . ALA A 1 101 ? 27.390 3.879 -49.807 1.00 83.31 101 ALA A C 1
ATOM 774 O O . ALA A 1 101 ? 27.888 2.844 -50.237 1.00 83.31 101 ALA A O 1
ATOM 775 N N . HIS A 1 102 ? 27.472 5.030 -50.481 1.00 83.00 102 HIS A N 1
ATOM 776 C CA . HIS A 1 102 ? 28.129 5.178 -51.790 1.00 83.00 102 HIS A CA 1
ATOM 777 C C . HIS A 1 102 ? 29.502 5.866 -51.710 1.00 83.00 102 HIS A C 1
ATOM 779 O O . HIS A 1 102 ? 29.984 6.434 -52.688 1.00 83.00 102 HIS A O 1
ATOM 785 N N . THR A 1 103 ? 30.133 5.858 -50.534 1.00 85.19 103 THR A N 1
ATOM 786 C CA . THR A 1 103 ? 31.442 6.486 -50.290 1.00 85.19 103 THR A CA 1
ATOM 787 C C . THR A 1 103 ? 32.516 5.421 -50.039 1.00 85.19 103 THR A C 1
ATOM 789 O O . THR A 1 103 ? 32.182 4.289 -49.682 1.00 85.19 103 THR A O 1
ATOM 792 N N . PRO A 1 104 ? 33.822 5.750 -50.130 1.00 83.31 104 PRO A N 1
ATOM 793 C CA . PRO A 1 104 ? 34.888 4.809 -49.759 1.00 83.31 104 PRO A CA 1
ATOM 794 C C . PRO A 1 104 ? 34.823 4.356 -48.289 1.00 83.31 104 PRO A C 1
ATOM 796 O O . PRO A 1 104 ? 35.482 3.390 -47.913 1.00 83.31 104 PRO A O 1
ATOM 799 N N . TYR A 1 105 ? 34.023 5.025 -47.454 1.00 84.56 105 TYR A N 1
ATOM 800 C CA . TYR A 1 105 ? 33.843 4.699 -46.042 1.00 84.56 105 TYR A CA 1
ATOM 801 C C . TYR A 1 105 ? 32.718 3.685 -45.776 1.00 84.56 105 TYR A C 1
ATOM 803 O O . TYR A 1 105 ? 32.483 3.362 -44.612 1.00 84.56 105 TYR A O 1
ATOM 811 N N . ALA A 1 106 ? 32.041 3.160 -46.806 1.00 83.19 106 ALA A N 1
ATOM 812 C CA . ALA A 1 106 ? 30.887 2.263 -46.661 1.00 83.19 106 ALA A CA 1
ATOM 813 C C . ALA A 1 106 ? 31.175 1.032 -45.779 1.00 83.19 106 ALA A C 1
ATOM 815 O O . ALA A 1 106 ? 30.410 0.734 -44.863 1.00 83.19 106 ALA A O 1
ATOM 816 N N . ALA A 1 107 ? 32.321 0.369 -45.972 1.00 81.56 107 ALA A N 1
ATOM 817 C CA . ALA A 1 107 ? 32.710 -0.790 -45.162 1.00 81.56 107 ALA A CA 1
ATOM 818 C C . ALA A 1 107 ? 32.866 -0.434 -43.669 1.00 81.56 107 ALA A C 1
ATOM 820 O O . ALA A 1 107 ? 32.374 -1.138 -42.788 1.00 81.56 107 ALA A O 1
ATOM 821 N N . ILE A 1 108 ? 33.503 0.705 -43.370 1.00 83.44 108 ILE A N 1
ATOM 822 C CA . ILE A 1 108 ? 33.685 1.185 -41.992 1.00 83.44 108 ILE A CA 1
ATOM 823 C C . ILE A 1 108 ? 32.330 1.561 -41.383 1.00 83.44 108 ILE A C 1
ATOM 825 O O . ILE A 1 108 ? 32.047 1.183 -40.247 1.00 83.44 108 ILE A O 1
ATOM 829 N N . ALA A 1 109 ? 31.480 2.261 -42.137 1.00 85.81 109 ALA A N 1
ATOM 830 C CA . ALA A 1 109 ? 30.143 2.646 -41.698 1.00 85.81 109 ALA A CA 1
ATOM 831 C C . ALA A 1 109 ? 29.295 1.415 -41.337 1.00 85.81 109 ALA A C 1
ATOM 833 O O . ALA A 1 109 ? 28.720 1.373 -40.250 1.00 85.81 109 ALA A O 1
ATOM 834 N N . TYR A 1 110 ? 29.303 0.378 -42.180 1.00 85.94 110 TYR A N 1
ATOM 835 C CA . TYR A 1 110 ? 28.602 -0.879 -41.915 1.00 85.94 110 TYR A CA 1
ATOM 836 C C . TYR A 1 110 ? 29.082 -1.554 -40.620 1.00 85.94 110 TYR A C 1
ATOM 838 O O . TYR A 1 110 ? 28.272 -1.940 -39.775 1.00 85.94 110 TYR A O 1
ATOM 846 N N . HIS A 1 111 ? 30.399 -1.655 -40.407 1.00 85.62 111 HIS A N 1
ATOM 847 C CA . HIS A 1 111 ? 30.939 -2.249 -39.180 1.00 85.62 111 HIS A CA 1
ATOM 848 C C . HIS A 1 111 ? 30.602 -1.437 -37.926 1.00 85.62 111 HIS A C 1
ATOM 850 O O . HIS A 1 111 ? 30.325 -2.024 -36.878 1.00 85.62 111 HIS A O 1
ATOM 856 N N . VAL A 1 112 ? 30.594 -0.104 -38.019 1.00 86.81 112 VAL A N 1
ATOM 857 C CA . VAL A 1 112 ? 30.186 0.774 -36.913 1.00 86.81 112 VAL A CA 1
ATOM 858 C C . VAL A 1 112 ? 28.709 0.573 -36.579 1.00 86.81 112 VAL A C 1
ATOM 860 O O . VAL A 1 112 ? 28.371 0.433 -35.404 1.00 86.81 112 VAL A O 1
ATOM 863 N N . GLU A 1 113 ? 27.832 0.502 -37.581 1.00 87.88 113 GLU A N 1
ATOM 864 C CA . GLU A 1 113 ? 26.403 0.248 -37.378 1.00 87.88 113 GLU A CA 1
ATOM 865 C C . GLU A 1 113 ? 26.143 -1.124 -36.750 1.00 87.88 113 GLU A C 1
ATOM 867 O O . GLU A 1 113 ? 25.385 -1.251 -35.782 1.00 87.88 113 GLU A O 1
ATOM 872 N N . PHE A 1 114 ? 26.820 -2.154 -37.256 1.00 88.25 114 PHE A N 1
ATOM 873 C CA . PHE A 1 114 ? 26.749 -3.504 -36.713 1.00 88.25 114 PHE A CA 1
ATOM 874 C C . PHE A 1 114 ? 27.236 -3.555 -35.258 1.00 88.25 114 PHE A C 1
ATOM 876 O O . PHE A 1 114 ? 26.563 -4.106 -34.386 1.00 88.25 114 PHE A O 1
ATOM 883 N N . ALA A 1 115 ? 28.371 -2.924 -34.955 1.00 86.62 115 ALA A N 1
ATOM 884 C CA . ALA A 1 115 ? 28.892 -2.868 -33.595 1.00 86.62 115 ALA A CA 1
ATOM 885 C C . ALA A 1 115 ? 27.949 -2.100 -32.654 1.00 86.62 115 ALA A C 1
ATOM 887 O O . ALA A 1 115 ? 27.653 -2.577 -31.557 1.00 86.62 115 ALA A O 1
ATOM 888 N N . ALA A 1 116 ? 27.437 -0.940 -33.074 1.00 88.81 116 ALA A N 1
ATOM 889 C CA . ALA A 1 116 ? 26.533 -0.126 -32.266 1.00 88.81 116 ALA A CA 1
ATOM 890 C C . ALA A 1 116 ? 25.203 -0.843 -31.981 1.00 88.81 116 ALA A C 1
ATOM 892 O O . ALA A 1 116 ? 24.769 -0.896 -30.826 1.00 88.81 116 ALA A O 1
ATOM 893 N N . SER A 1 117 ? 24.593 -1.445 -33.007 1.00 88.75 117 SER A N 1
ATOM 894 C CA . SER A 1 117 ? 23.352 -2.220 -32.871 1.00 88.75 117 SER A CA 1
ATOM 895 C C . SER A 1 117 ? 23.529 -3.443 -31.968 1.00 88.75 117 SER A C 1
ATOM 897 O O . SER A 1 117 ? 22.667 -3.743 -31.150 1.00 88.75 117 SER A O 1
ATOM 899 N N . MET A 1 118 ? 24.667 -4.131 -32.013 1.00 88.12 118 MET A N 1
ATOM 900 C CA . MET A 1 118 ? 24.879 -5.293 -31.144 1.00 88.12 118 MET A CA 1
ATOM 901 C C . MET A 1 118 ? 25.249 -4.911 -29.705 1.00 88.12 118 MET A C 1
ATOM 903 O O . MET A 1 118 ? 24.816 -5.576 -28.764 1.00 88.12 118 MET A O 1
ATOM 907 N N . LEU A 1 119 ? 26.001 -3.827 -29.491 1.00 88.31 119 LEU A N 1
ATOM 908 C CA . LEU A 1 119 ? 26.435 -3.410 -28.150 1.00 88.31 119 LEU A CA 1
ATOM 909 C C . LEU A 1 119 ? 25.326 -2.734 -27.333 1.00 88.31 119 LEU A C 1
ATOM 911 O O . LEU A 1 119 ? 25.284 -2.878 -26.106 1.00 88.31 119 LEU A O 1
ATOM 915 N N . LEU A 1 120 ? 24.408 -2.015 -27.986 1.00 87.56 120 LEU A N 1
ATOM 916 C CA . LEU A 1 120 ? 23.297 -1.338 -27.307 1.00 87.56 120 LEU A CA 1
ATOM 917 C C . LEU A 1 120 ? 22.158 -2.294 -26.928 1.00 87.56 120 LEU A C 1
ATOM 919 O O . LEU A 1 120 ? 21.416 -2.021 -25.979 1.00 87.56 120 LEU A O 1
ATOM 923 N N . LEU A 1 121 ? 22.025 -3.422 -27.629 1.00 86.69 121 LEU A N 1
ATOM 924 C CA . LEU A 1 121 ? 20.951 -4.391 -27.417 1.00 86.69 121 LEU A CA 1
ATOM 925 C C . LEU A 1 121 ? 20.970 -4.993 -25.996 1.00 86.69 121 LEU A C 1
ATOM 927 O O . LEU A 1 121 ? 19.930 -4.955 -25.335 1.00 86.69 121 LEU A O 1
ATOM 931 N N . PRO A 1 122 ? 22.115 -5.432 -25.434 1.00 86.75 122 PRO A N 1
ATOM 932 C CA . PRO A 1 122 ? 22.221 -5.830 -24.032 1.00 86.75 122 PRO A CA 1
ATOM 933 C C . PRO A 1 122 ? 21.728 -4.805 -23.014 1.00 86.75 122 PRO A C 1
ATOM 935 O O . PRO A 1 122 ? 21.020 -5.163 -22.068 1.00 86.75 122 PRO A O 1
ATOM 938 N N . VAL A 1 123 ? 22.078 -3.530 -23.204 1.00 87.19 123 VAL A N 1
ATOM 939 C CA . VAL A 1 123 ? 21.662 -2.441 -22.309 1.00 87.19 123 VAL A CA 1
ATOM 940 C C . VAL A 1 123 ? 20.146 -2.277 -22.367 1.00 87.19 123 VAL A C 1
ATOM 942 O O . VAL A 1 123 ? 19.483 -2.205 -21.329 1.00 87.19 123 VAL A O 1
ATOM 945 N N . LEU A 1 124 ? 19.595 -2.277 -23.582 1.00 87.69 124 LEU A N 1
ATOM 946 C CA . LEU A 1 124 ? 18.170 -2.121 -23.833 1.00 87.69 124 LEU A CA 1
ATOM 947 C C . LEU A 1 124 ? 17.353 -3.287 -23.261 1.00 87.69 124 LEU A C 1
ATOM 949 O O . LEU A 1 124 ? 16.415 -3.063 -22.495 1.00 87.69 124 LEU A O 1
ATOM 953 N N . VAL A 1 125 ? 17.741 -4.528 -23.565 1.00 86.50 125 VAL A N 1
ATOM 954 C CA . VAL A 1 125 ? 17.068 -5.740 -23.076 1.00 86.50 125 VAL A CA 1
ATOM 955 C C . VAL A 1 125 ? 17.113 -5.806 -21.553 1.00 86.50 125 VAL A C 1
ATOM 957 O O . VAL A 1 125 ? 16.083 -6.025 -20.918 1.00 86.50 125 VAL A O 1
ATOM 960 N N . THR A 1 126 ? 18.271 -5.546 -20.940 1.00 87.62 126 THR A N 1
ATOM 961 C CA . THR A 1 126 ? 18.403 -5.553 -19.474 1.00 87.62 126 THR A CA 1
ATOM 962 C C . THR A 1 126 ? 17.513 -4.494 -18.832 1.00 87.62 126 THR A C 1
ATOM 964 O O . THR A 1 126 ? 16.868 -4.751 -17.812 1.00 87.62 126 THR A O 1
ATOM 967 N N . TYR A 1 127 ? 17.437 -3.303 -19.430 1.00 87.75 127 TYR A N 1
ATOM 968 C CA . TYR A 1 127 ? 16.560 -2.243 -18.950 1.00 87.75 127 TYR A CA 1
ATOM 969 C C . TYR A 1 127 ? 15.081 -2.639 -19.042 1.00 87.75 127 TYR A C 1
ATOM 971 O O . TYR A 1 127 ? 14.352 -2.509 -18.058 1.00 87.75 127 TYR A O 1
ATOM 979 N N . ILE A 1 128 ? 14.648 -3.170 -20.188 1.00 86.31 128 ILE A N 1
ATOM 980 C CA . ILE A 1 128 ? 13.269 -3.619 -20.410 1.00 86.31 128 ILE A CA 1
ATOM 981 C C . ILE A 1 128 ? 12.904 -4.752 -19.448 1.00 86.31 128 ILE A C 1
ATOM 983 O O . ILE A 1 128 ? 11.861 -4.691 -18.802 1.00 86.31 128 ILE A O 1
ATOM 987 N N . LEU A 1 129 ? 13.772 -5.750 -19.274 1.00 85.56 129 LEU A N 1
ATOM 988 C CA . LEU A 1 129 ? 13.542 -6.843 -18.326 1.00 85.56 129 LEU A CA 1
ATOM 989 C C . LEU A 1 129 ? 13.397 -6.324 -16.895 1.00 85.56 129 LEU A C 1
ATOM 991 O O . LEU A 1 129 ? 12.475 -6.727 -16.184 1.00 85.56 129 LEU A O 1
ATOM 995 N N . ARG A 1 130 ? 14.258 -5.391 -16.467 1.00 85.75 130 ARG A N 1
ATOM 996 C CA . ARG A 1 130 ? 14.150 -4.752 -15.144 1.00 85.75 130 ARG A CA 1
ATOM 997 C C . ARG A 1 130 ? 12.853 -3.959 -14.983 1.00 85.75 130 ARG A C 1
ATOM 999 O O . ARG A 1 130 ? 12.334 -3.896 -13.869 1.00 85.75 130 ARG A O 1
ATOM 1006 N N . LEU A 1 131 ? 12.355 -3.360 -16.063 1.00 83.81 131 LEU A N 1
ATOM 1007 C CA . LEU A 1 131 ? 11.097 -2.622 -16.085 1.00 83.81 131 LEU A CA 1
ATOM 1008 C C . LEU A 1 131 ? 9.890 -3.573 -15.976 1.00 83.81 131 LEU A C 1
ATOM 1010 O O . LEU A 1 131 ? 9.006 -3.343 -15.154 1.00 83.81 131 LEU A O 1
ATOM 1014 N N . MET A 1 132 ? 9.887 -4.670 -16.740 1.00 82.06 132 MET A N 1
ATOM 1015 C CA . MET A 1 132 ? 8.824 -5.684 -16.724 1.00 82.06 132 MET A CA 1
ATOM 1016 C C . MET A 1 132 ? 8.762 -6.476 -15.410 1.00 82.06 132 MET A C 1
ATOM 1018 O O . MET A 1 132 ? 7.683 -6.850 -14.966 1.00 82.06 132 MET A O 1
ATOM 1022 N N . THR A 1 133 ? 9.904 -6.697 -14.756 1.00 82.19 133 THR A N 1
ATOM 1023 C CA . THR A 1 133 ? 10.020 -7.463 -13.497 1.00 82.19 133 THR A CA 1
ATOM 1024 C C . THR A 1 133 ? 10.048 -6.567 -12.255 1.00 82.19 133 THR A C 1
ATOM 1026 O O . THR A 1 133 ? 10.720 -6.855 -11.260 1.00 82.19 133 THR A O 1
ATOM 1029 N N . MET A 1 134 ? 9.381 -5.414 -12.317 1.00 82.38 134 MET A N 1
ATOM 1030 C CA . MET A 1 134 ? 9.449 -4.436 -11.241 1.00 82.38 134 MET A CA 1
ATOM 1031 C C . MET A 1 134 ? 8.586 -4.847 -10.043 1.00 82.38 134 MET A C 1
ATOM 1033 O O . MET A 1 134 ? 7.361 -4.865 -10.121 1.00 82.38 134 MET A O 1
ATOM 1037 N N . ASP A 1 135 ? 9.237 -5.117 -8.909 1.00 83.56 135 ASP A N 1
ATOM 1038 C CA . ASP A 1 135 ? 8.534 -5.500 -7.679 1.00 83.56 135 ASP A CA 1
ATOM 1039 C C . ASP A 1 135 ? 7.697 -4.342 -7.101 1.00 83.56 135 ASP A C 1
ATOM 1041 O O . ASP A 1 135 ? 8.137 -3.183 -7.151 1.00 83.56 135 ASP A O 1
ATOM 1045 N N . PRO A 1 136 ? 6.588 -4.629 -6.394 1.00 83.25 136 PRO A N 1
ATOM 1046 C CA . PRO A 1 136 ? 5.782 -3.617 -5.699 1.00 83.25 136 PRO A CA 1
ATOM 1047 C C . PRO A 1 136 ? 6.611 -2.744 -4.744 1.00 83.25 136 PRO A C 1
ATOM 1049 O O . PRO A 1 136 ? 6.420 -1.533 -4.644 1.00 83.25 136 PRO A O 1
ATOM 1052 N N . LEU A 1 137 ? 7.610 -3.335 -4.082 1.00 85.62 137 LEU A N 1
ATOM 1053 C CA . LEU A 1 137 ? 8.550 -2.612 -3.221 1.00 85.62 137 LEU A CA 1
ATOM 1054 C C . LEU A 1 137 ? 9.448 -1.639 -3.986 1.00 85.62 137 LEU A C 1
ATOM 1056 O O . LEU A 1 137 ? 9.858 -0.610 -3.443 1.00 85.62 137 LEU A O 1
ATOM 1060 N N . ARG A 1 138 ? 9.820 -1.965 -5.228 1.00 87.00 138 ARG A N 1
ATOM 1061 C CA . ARG A 1 138 ? 10.548 -1.033 -6.096 1.00 87.00 138 ARG A CA 1
ATOM 1062 C C . ARG A 1 138 ? 9.620 0.086 -6.552 1.00 87.00 138 ARG A C 1
ATOM 1064 O O . ARG A 1 138 ? 10.054 1.234 -6.542 1.00 87.00 138 ARG A O 1
ATOM 1071 N N . VAL A 1 139 ? 8.359 -0.221 -6.865 1.00 86.69 139 VAL A N 1
ATOM 1072 C CA . VAL A 1 139 ? 7.337 0.779 -7.216 1.00 86.69 139 VAL A CA 1
ATOM 1073 C C . VAL A 1 139 ? 7.121 1.766 -6.067 1.00 86.69 139 VAL A C 1
ATOM 1075 O O . VAL A 1 139 ? 7.227 2.972 -6.270 1.00 86.69 139 VAL A O 1
ATOM 1078 N N . ALA A 1 140 ? 6.939 1.284 -4.837 1.00 86.31 140 ALA A N 1
ATOM 1079 C CA . ALA A 1 140 ? 6.792 2.148 -3.667 1.00 86.31 140 ALA A CA 1
ATOM 1080 C C . ALA A 1 140 ? 8.031 3.024 -3.410 1.00 86.31 140 ALA A C 1
ATOM 1082 O O . ALA A 1 140 ? 7.904 4.223 -3.166 1.00 86.31 140 ALA A O 1
ATOM 1083 N N . ARG A 1 141 ? 9.241 2.457 -3.533 1.00 87.38 141 ARG A N 1
ATOM 1084 C CA . ARG A 1 141 ? 10.497 3.225 -3.438 1.00 87.38 141 ARG A CA 1
ATOM 1085 C C . ARG A 1 141 ? 10.623 4.273 -4.542 1.00 87.38 141 ARG A C 1
ATOM 1087 O O . ARG A 1 141 ? 11.186 5.337 -4.309 1.00 87.38 141 ARG A O 1
ATOM 1094 N N . PHE A 1 142 ? 10.133 3.978 -5.740 1.00 86.44 142 PHE A N 1
ATOM 1095 C CA . PHE A 1 142 ? 10.110 4.935 -6.837 1.00 86.44 142 PHE A CA 1
ATOM 1096 C C . PHE A 1 142 ? 9.158 6.095 -6.524 1.00 86.44 142 PHE A C 1
ATOM 1098 O O . PHE A 1 142 ? 9.559 7.249 -6.640 1.00 86.44 142 PHE A O 1
ATOM 1105 N N . ILE A 1 143 ? 7.944 5.804 -6.046 1.00 87.88 143 ILE A N 1
ATOM 1106 C CA . ILE A 1 143 ? 6.979 6.832 -5.622 1.00 87.88 143 ILE A CA 1
ATOM 1107 C C . ILE A 1 143 ? 7.598 7.724 -4.535 1.00 87.88 143 ILE A C 1
ATOM 1109 O O . ILE A 1 143 ? 7.511 8.942 -4.637 1.00 87.88 143 ILE A O 1
ATOM 1113 N N . GLU A 1 144 ? 8.289 7.141 -3.551 1.00 86.69 144 GLU A N 1
ATOM 1114 C CA . GLU A 1 144 ? 8.990 7.878 -2.486 1.00 86.69 144 GLU A CA 1
ATOM 1115 C C . GLU A 1 144 ? 10.059 8.842 -3.018 1.00 86.69 144 GLU A C 1
ATOM 1117 O O . GLU A 1 144 ? 10.164 9.976 -2.554 1.00 86.69 144 GLU A O 1
ATOM 1122 N N . ARG A 1 145 ? 10.854 8.404 -4.000 1.00 87.38 145 ARG A N 1
ATOM 1123 C CA . ARG A 1 145 ? 11.938 9.218 -4.571 1.00 87.38 145 ARG A CA 1
ATOM 1124 C C . ARG A 1 145 ? 11.445 10.313 -5.508 1.00 87.38 145 ARG A C 1
ATOM 1126 O O . ARG A 1 145 ? 12.098 11.345 -5.615 1.00 87.38 145 ARG A O 1
ATOM 1133 N N . TYR A 1 146 ? 10.353 10.066 -6.229 1.00 84.88 146 TYR A N 1
ATOM 1134 C CA . TYR A 1 146 ? 9.936 10.910 -7.352 1.00 84.88 146 TYR A CA 1
ATOM 1135 C C . TYR A 1 146 ? 8.629 11.674 -7.125 1.00 84.88 146 TYR A C 1
ATOM 1137 O O . TYR A 1 146 ? 8.250 12.477 -7.981 1.00 84.88 146 TYR A O 1
ATOM 1145 N N . SER A 1 147 ? 7.953 11.483 -5.990 1.00 84.88 147 SER A N 1
ATOM 1146 C CA . SER A 1 147 ? 6.849 12.351 -5.573 1.00 84.88 147 SER A CA 1
ATOM 1147 C C . SER A 1 147 ? 7.326 13.795 -5.427 1.00 84.88 147 SER A C 1
ATOM 1149 O O . SER A 1 147 ? 8.346 14.045 -4.782 1.00 84.88 147 SER A O 1
ATOM 1151 N N . ARG A 1 148 ? 6.576 14.759 -5.971 1.00 83.06 148 ARG A N 1
ATOM 1152 C CA . ARG A 1 148 ? 6.923 16.187 -5.869 1.00 83.06 148 ARG A CA 1
ATOM 1153 C C . ARG A 1 148 ? 6.653 16.738 -4.476 1.00 83.06 148 ARG A C 1
ATOM 1155 O O . ARG A 1 148 ? 7.324 17.661 -4.031 1.00 83.06 148 ARG A O 1
ATOM 1162 N N . THR A 1 149 ? 5.646 16.187 -3.802 1.00 86.19 149 THR A N 1
ATOM 1163 C CA . THR A 1 149 ? 5.233 16.602 -2.459 1.00 86.19 149 THR A CA 1
ATOM 1164 C C . THR A 1 149 ? 5.041 15.391 -1.552 1.00 86.19 149 THR A C 1
ATOM 1166 O O . THR A 1 149 ? 4.702 14.300 -2.013 1.00 86.19 149 THR A O 1
ATOM 1169 N N . ARG A 1 150 ? 5.200 15.590 -0.237 1.00 86.69 150 ARG A N 1
ATOM 1170 C CA . ARG A 1 150 ? 4.916 14.546 0.766 1.00 86.69 150 ARG A CA 1
ATOM 1171 C C . ARG A 1 150 ? 3.453 14.101 0.740 1.00 86.69 150 ARG A C 1
ATOM 1173 O O . ARG A 1 150 ? 3.161 12.933 0.963 1.00 86.69 150 ARG A O 1
ATOM 1180 N N . GLU A 1 151 ? 2.537 15.006 0.411 1.00 86.06 151 GLU A N 1
ATOM 1181 C CA . GLU A 1 151 ? 1.118 14.682 0.243 1.00 86.06 151 GLU A CA 1
ATOM 1182 C C . GLU A 1 151 ? 0.892 13.721 -0.924 1.00 86.06 151 GLU A C 1
ATOM 1184 O O . GLU A 1 151 ? 0.192 12.722 -0.780 1.00 86.06 151 GLU A O 1
ATOM 1189 N N . GLU A 1 152 ? 1.511 14.003 -2.073 1.00 86.94 152 GLU A N 1
ATOM 1190 C CA . GLU A 1 152 ? 1.442 13.141 -3.251 1.00 86.94 152 GLU A CA 1
ATOM 1191 C C . GLU A 1 152 ? 2.029 11.759 -2.944 1.00 86.94 152 GLU A C 1
ATOM 1193 O O . GLU A 1 152 ? 1.423 10.752 -3.306 1.00 86.94 152 GLU A O 1
ATOM 1198 N N . PHE A 1 153 ? 3.138 11.695 -2.199 1.00 89.56 153 PHE A N 1
ATOM 1199 C CA . PHE A 1 153 ? 3.695 10.434 -1.711 1.00 89.56 153 PHE A CA 1
ATOM 1200 C C . PHE A 1 153 ? 2.688 9.638 -0.869 1.00 89.56 153 PHE A C 1
ATOM 1202 O O . PHE A 1 153 ? 2.423 8.474 -1.174 1.00 89.56 153 PHE A O 1
ATOM 1209 N N . ILE A 1 154 ? 2.102 10.255 0.164 1.00 90.12 154 ILE A N 1
ATOM 1210 C CA . ILE A 1 154 ? 1.161 9.591 1.081 1.00 90.12 154 ILE A CA 1
ATOM 1211 C C . ILE A 1 154 ? -0.091 9.132 0.323 1.00 90.12 154 ILE A C 1
ATOM 1213 O O . ILE A 1 154 ? -0.500 7.978 0.441 1.00 90.12 154 ILE A O 1
ATOM 1217 N N . ALA A 1 155 ? -0.682 10.009 -0.492 1.00 89.56 155 ALA A N 1
ATOM 1218 C CA . ALA A 1 155 ? -1.888 9.713 -1.261 1.00 89.56 155 ALA A CA 1
ATOM 1219 C C . ALA A 1 155 ? -1.670 8.572 -2.266 1.00 89.56 155 ALA A C 1
ATOM 1221 O O . ALA A 1 155 ? -2.504 7.670 -2.367 1.00 89.56 155 ALA A O 1
ATOM 1222 N N . THR A 1 156 ? -0.549 8.601 -2.991 1.00 89.25 156 THR A N 1
ATOM 1223 C CA . THR A 1 156 ? -0.223 7.585 -4.001 1.00 89.25 156 THR A CA 1
ATOM 1224 C C . THR A 1 156 ? 0.135 6.256 -3.340 1.00 89.25 156 THR A C 1
ATOM 1226 O O . THR A 1 156 ? -0.293 5.213 -3.819 1.00 89.25 156 THR A O 1
ATOM 1229 N N . SER A 1 157 ? 0.826 6.279 -2.197 1.00 91.25 157 SER A N 1
ATOM 1230 C CA . SER A 1 157 ? 1.144 5.068 -1.426 1.00 91.25 157 SER A CA 1
ATOM 1231 C C . SER A 1 157 ? -0.102 4.401 -0.840 1.00 91.25 157 SER A C 1
ATOM 1233 O O . SER A 1 157 ? -0.216 3.181 -0.886 1.00 91.25 157 SER A O 1
ATOM 1235 N N . LEU A 1 158 ? -1.067 5.180 -0.337 1.00 91.62 158 LEU A N 1
ATOM 1236 C CA . LEU A 1 158 ? -2.361 4.654 0.118 1.00 91.62 158 LEU A CA 1
ATOM 1237 C C . LEU A 1 158 ? -3.167 4.048 -1.032 1.00 91.62 158 LEU A C 1
ATOM 1239 O O . LEU A 1 158 ? -3.779 2.995 -0.872 1.00 91.62 158 LEU A O 1
ATOM 1243 N N . HIS A 1 159 ? -3.157 4.700 -2.196 1.00 89.75 159 HIS A N 1
ATOM 1244 C CA . HIS A 1 159 ? -3.818 4.166 -3.381 1.00 89.75 159 HIS A CA 1
ATOM 1245 C C . HIS A 1 159 ? -3.171 2.861 -3.856 1.00 89.75 159 HIS A C 1
ATOM 1247 O O . HIS A 1 159 ? -3.890 1.907 -4.140 1.00 89.75 159 HIS A O 1
ATOM 1253 N N . LEU A 1 160 ? -1.836 2.812 -3.877 1.00 89.44 160 LEU A N 1
ATOM 1254 C CA . LEU A 1 160 ? -1.068 1.615 -4.201 1.00 89.44 160 LEU A CA 1
ATOM 1255 C C . LEU A 1 160 ? -1.406 0.468 -3.243 1.00 89.44 160 LEU A C 1
ATOM 1257 O O . LEU A 1 160 ? -1.731 -0.622 -3.694 1.00 89.44 160 LEU A O 1
ATOM 1261 N N . LEU A 1 161 ? -1.373 0.724 -1.931 1.00 89.19 161 LEU A N 1
ATOM 1262 C CA . LEU A 1 161 ? -1.707 -0.276 -0.915 1.00 89.19 161 LEU A CA 1
ATOM 1263 C C . LEU A 1 161 ? -3.135 -0.798 -1.069 1.00 89.19 161 LEU A C 1
ATOM 1265 O O . LEU A 1 161 ? -3.343 -2.000 -0.967 1.00 89.19 161 LEU A O 1
ATOM 1269 N N . ARG A 1 162 ? -4.104 0.085 -1.348 1.00 90.25 162 ARG A N 1
ATOM 1270 C CA . ARG A 1 162 ? -5.490 -0.316 -1.620 1.00 90.25 162 ARG A CA 1
ATOM 1271 C C . ARG A 1 162 ? -5.573 -1.304 -2.784 1.00 90.25 162 ARG A C 1
ATOM 1273 O O . ARG A 1 162 ? -6.203 -2.341 -2.632 1.00 90.25 162 ARG A O 1
ATOM 1280 N N . LEU A 1 163 ? -4.972 -0.969 -3.928 1.00 87.25 163 LEU A N 1
ATOM 1281 C CA . LEU A 1 163 ? -5.013 -1.834 -5.112 1.00 87.25 163 LEU A CA 1
ATOM 1282 C C . LEU A 1 163 ? -4.336 -3.176 -4.834 1.00 87.25 163 LEU A C 1
ATOM 1284 O O . LEU A 1 163 ? -4.861 -4.216 -5.203 1.00 87.25 163 LEU A O 1
ATOM 1288 N N . TYR A 1 164 ? -3.206 -3.139 -4.132 1.00 85.38 164 TYR A N 1
ATOM 1289 C CA . TYR A 1 164 ? -2.394 -4.323 -3.899 1.00 85.38 164 TYR A CA 1
ATOM 1290 C C . TYR A 1 164 ? -3.004 -5.288 -2.873 1.00 85.38 164 TYR A C 1
ATOM 1292 O O . TYR A 1 164 ? -2.900 -6.493 -3.036 1.00 85.38 164 TYR A O 1
ATOM 1300 N N . ILE A 1 165 ? -3.670 -4.782 -1.830 1.00 85.88 165 ILE A N 1
ATOM 1301 C CA . ILE A 1 165 ? -4.360 -5.621 -0.831 1.00 85.88 165 ILE A CA 1
ATOM 1302 C C . ILE A 1 165 ? -5.622 -6.282 -1.398 1.00 85.88 165 ILE A C 1
ATOM 1304 O O . ILE A 1 165 ? -6.017 -7.339 -0.916 1.00 85.88 165 ILE A O 1
ATOM 1308 N N . ALA A 1 166 ? -6.242 -5.669 -2.408 1.00 83.88 166 ALA A N 1
ATOM 1309 C CA . ALA A 1 166 ? -7.393 -6.236 -3.105 1.00 83.88 166 ALA A CA 1
ATOM 1310 C C . ALA A 1 166 ? -7.005 -7.330 -4.120 1.00 83.88 166 ALA A C 1
ATOM 1312 O O . ALA A 1 166 ? -7.884 -7.946 -4.721 1.00 83.88 166 ALA A O 1
ATOM 1313 N N . GLU A 1 167 ? -5.708 -7.579 -4.344 1.00 80.88 167 GLU A N 1
ATOM 1314 C CA . GLU A 1 167 ? -5.270 -8.708 -5.164 1.00 80.88 167 GLU A CA 1
ATOM 1315 C C . GLU A 1 167 ? -5.582 -10.044 -4.466 1.00 80.88 167 GLU A C 1
ATOM 1317 O O . GLU A 1 167 ? -5.559 -10.165 -3.239 1.00 80.88 167 GLU A O 1
ATOM 1322 N N . SER A 1 168 ? -5.844 -11.080 -5.266 1.00 68.56 168 SER A N 1
ATOM 1323 C CA . SER A 1 168 ? -6.169 -12.420 -4.764 1.00 68.56 168 SER A CA 1
ATOM 1324 C C . SER A 1 168 ? -5.003 -13.089 -4.026 1.00 68.56 168 SER A C 1
ATOM 1326 O O . SER A 1 168 ? -5.237 -13.835 -3.081 1.00 68.56 168 SER A O 1
ATOM 1328 N N . TYR A 1 169 ? -3.756 -12.793 -4.417 1.00 71.56 169 TYR A N 1
ATOM 1329 C CA . TYR A 1 169 ? -2.537 -13.354 -3.819 1.00 71.56 169 TYR A CA 1
ATOM 1330 C C . TYR A 1 169 ? -1.460 -12.278 -3.625 1.00 71.56 169 TYR A C 1
ATOM 1332 O O . TYR A 1 169 ? -0.500 -12.202 -4.402 1.00 71.56 169 TYR A O 1
ATOM 1340 N N . PRO A 1 170 ? -1.602 -11.412 -2.612 1.00 79.06 170 PRO A N 1
ATOM 1341 C CA . PRO A 1 170 ? -0.666 -10.323 -2.419 1.00 79.06 170 PRO A CA 1
ATOM 1342 C C . PRO A 1 170 ? 0.627 -10.787 -1.735 1.00 79.06 170 PRO A C 1
ATOM 1344 O O . PRO A 1 170 ? 0.619 -11.603 -0.814 1.00 79.06 170 PRO A O 1
ATOM 1347 N N . ASP A 1 171 ? 1.759 -10.194 -2.126 1.00 83.81 171 ASP A N 1
ATOM 1348 C CA . ASP A 1 171 ? 3.014 -10.337 -1.372 1.00 83.81 171 ASP A CA 1
ATOM 1349 C C . ASP A 1 171 ? 2.905 -9.592 -0.029 1.00 83.81 171 ASP A C 1
ATOM 1351 O O . ASP A 1 171 ? 3.051 -8.365 0.051 1.00 83.81 171 ASP A O 1
ATOM 1355 N N . THR A 1 172 ? 2.653 -10.348 1.038 1.00 85.62 172 THR A N 1
ATOM 1356 C CA . THR A 1 172 ? 2.455 -9.839 2.402 1.00 85.62 172 THR A CA 1
ATOM 1357 C C . THR A 1 172 ? 3.672 -9.076 2.925 1.00 85.62 172 THR A C 1
ATOM 1359 O O . THR A 1 172 ? 3.527 -8.028 3.562 1.00 85.62 172 THR A O 1
ATOM 1362 N N . ARG A 1 173 ? 4.890 -9.520 2.579 1.00 87.50 173 ARG A N 1
ATOM 1363 C CA . ARG A 1 173 ? 6.136 -8.845 2.976 1.00 87.50 173 ARG A CA 1
ATOM 1364 C C . ARG A 1 173 ? 6.252 -7.485 2.304 1.00 87.50 173 ARG A C 1
ATOM 1366 O O . ARG A 1 173 ? 6.697 -6.523 2.937 1.00 87.50 173 ARG A O 1
ATOM 1373 N N . ALA A 1 174 ? 5.842 -7.392 1.039 1.00 86.38 174 ALA A N 1
ATOM 1374 C CA . ALA A 1 174 ? 5.794 -6.124 0.329 1.00 86.38 174 ALA A CA 1
ATOM 1375 C C . ALA A 1 174 ? 4.776 -5.169 0.962 1.00 86.38 174 ALA A C 1
ATOM 1377 O O . ALA A 1 174 ? 5.132 -4.018 1.220 1.00 86.38 174 ALA A O 1
ATOM 1378 N N . ILE A 1 175 ? 3.563 -5.638 1.281 1.00 88.38 175 ILE A N 1
ATOM 1379 C CA . ILE A 1 175 ? 2.533 -4.829 1.958 1.00 88.38 175 ILE A CA 1
ATOM 1380 C C . ILE A 1 175 ? 3.080 -4.240 3.256 1.00 88.38 175 ILE A C 1
ATOM 1382 O O . ILE A 1 175 ? 3.040 -3.023 3.442 1.00 88.38 175 ILE A O 1
ATOM 1386 N N . ASP A 1 176 ? 3.633 -5.076 4.133 1.00 90.06 176 ASP A N 1
ATOM 1387 C CA . ASP A 1 176 ? 4.100 -4.627 5.443 1.00 90.06 176 ASP A CA 1
ATOM 1388 C C . ASP A 1 176 ? 5.282 -3.663 5.342 1.00 90.06 176 ASP A C 1
ATOM 1390 O O . ASP A 1 176 ? 5.359 -2.684 6.087 1.00 90.06 176 ASP A O 1
ATOM 1394 N N . ALA A 1 177 ? 6.194 -3.882 4.396 1.00 89.88 177 ALA A N 1
ATOM 1395 C CA . ALA A 1 177 ? 7.310 -2.973 4.173 1.00 89.88 177 ALA A CA 1
ATOM 1396 C C . ALA A 1 177 ? 6.860 -1.625 3.575 1.00 89.88 177 ALA A C 1
ATOM 1398 O O . ALA A 1 177 ? 7.379 -0.580 3.983 1.00 89.88 177 ALA A O 1
ATOM 1399 N N . ILE A 1 178 ? 5.882 -1.619 2.662 1.00 90.38 178 ILE A N 1
ATOM 1400 C CA . ILE A 1 178 ? 5.289 -0.387 2.118 1.00 90.38 178 ILE A CA 1
ATOM 1401 C C . ILE A 1 178 ? 4.531 0.360 3.219 1.00 90.38 178 ILE A C 1
ATOM 1403 O O . ILE A 1 178 ? 4.748 1.558 3.410 1.00 90.38 178 ILE A O 1
ATOM 1407 N N . LEU A 1 179 ? 3.699 -0.341 3.993 1.00 92.44 179 LEU A N 1
ATOM 1408 C CA . LEU A 1 179 ? 2.931 0.245 5.085 1.00 92.44 179 LEU A CA 1
ATOM 1409 C C . LEU A 1 179 ? 3.842 0.800 6.181 1.00 92.44 179 LEU A C 1
ATOM 1411 O O . LEU A 1 179 ? 3.597 1.895 6.675 1.00 92.44 179 LEU A O 1
ATOM 1415 N N . ARG A 1 180 ? 4.920 0.098 6.544 1.00 92.31 180 ARG A N 1
ATOM 1416 C CA . ARG A 1 180 ? 5.891 0.578 7.537 1.00 92.31 180 ARG A CA 1
ATOM 1417 C C . ARG A 1 180 ? 6.566 1.871 7.084 1.00 92.31 180 ARG A C 1
ATOM 1419 O O . ARG A 1 180 ? 6.679 2.806 7.877 1.00 92.31 180 ARG A O 1
ATOM 1426 N N . ARG A 1 181 ? 6.974 1.949 5.812 1.00 90.25 181 ARG A N 1
ATOM 1427 C CA . ARG A 1 181 ? 7.520 3.181 5.215 1.00 90.25 181 ARG A CA 1
ATOM 1428 C C . ARG A 1 181 ? 6.497 4.307 5.266 1.00 90.25 181 ARG A C 1
ATOM 1430 O O . ARG A 1 181 ? 6.807 5.381 5.778 1.00 90.25 181 ARG A O 1
ATOM 1437 N N . LEU A 1 182 ? 5.272 4.037 4.821 1.00 92.19 182 LEU A N 1
ATOM 1438 C CA . LEU A 1 182 ? 4.183 5.004 4.845 1.00 92.19 182 LEU A CA 1
ATOM 1439 C C . LEU A 1 182 ? 3.893 5.503 6.265 1.00 92.19 182 LEU A C 1
ATOM 1441 O O . LEU A 1 182 ? 3.848 6.708 6.477 1.00 92.19 182 LEU A O 1
ATOM 1445 N N . ALA A 1 183 ? 3.749 4.604 7.239 1.00 90.88 183 ALA A N 1
ATOM 1446 C CA . ALA A 1 183 ? 3.483 4.942 8.633 1.00 90.88 183 ALA A CA 1
ATOM 1447 C C . ALA A 1 183 ? 4.597 5.821 9.219 1.00 90.88 183 ALA A C 1
ATOM 1449 O O . ALA A 1 183 ? 4.309 6.808 9.893 1.00 90.88 183 ALA A O 1
ATOM 1450 N N . SER A 1 184 ? 5.862 5.519 8.904 1.00 89.56 184 SER A N 1
ATOM 1451 C CA . SER A 1 184 ? 7.001 6.328 9.350 1.00 89.56 184 SER A CA 1
ATOM 1452 C C . SER A 1 184 ? 7.011 7.737 8.743 1.00 89.56 184 SER A C 1
ATOM 1454 O O . SER A 1 184 ? 7.290 8.708 9.446 1.00 89.56 184 SER A O 1
ATOM 1456 N N . ALA A 1 185 ? 6.663 7.864 7.460 1.00 86.88 185 ALA A N 1
ATOM 1457 C CA . ALA A 1 185 ? 6.571 9.151 6.780 1.00 86.88 185 ALA A CA 1
ATOM 1458 C C . ALA A 1 185 ? 5.375 9.964 7.286 1.00 86.88 185 ALA A C 1
ATOM 1460 O O . ALA A 1 185 ? 5.504 11.148 7.572 1.00 86.88 185 ALA A O 1
ATOM 1461 N N . VAL A 1 186 ? 4.224 9.314 7.466 1.00 87.50 186 VAL A N 1
ATOM 1462 C CA . VAL A 1 186 ? 3.014 9.926 8.018 1.00 87.50 186 VAL A CA 1
ATOM 1463 C C . VAL A 1 186 ? 3.276 10.463 9.423 1.00 87.50 186 VAL A C 1
ATOM 1465 O O . VAL A 1 186 ? 3.012 11.634 9.672 1.00 87.50 186 VAL A O 1
ATOM 1468 N N . ALA A 1 187 ? 3.856 9.665 10.320 1.00 87.75 187 ALA A N 1
ATOM 1469 C CA . ALA A 1 187 ? 4.143 10.109 11.682 1.00 87.75 187 ALA A CA 1
ATOM 1470 C C . ALA A 1 187 ? 5.087 11.325 11.731 1.00 87.75 187 ALA A C 1
ATOM 1472 O O . ALA A 1 187 ? 4.939 12.185 12.596 1.00 87.75 187 ALA A O 1
ATOM 1473 N N . ARG A 1 188 ? 6.038 11.411 10.793 1.00 86.81 188 ARG A N 1
ATOM 1474 C CA . ARG A 1 188 ? 7.033 12.490 10.725 1.00 86.81 188 ARG A CA 1
ATOM 1475 C C . ARG A 1 188 ? 6.502 13.763 10.069 1.00 86.81 188 ARG A C 1
ATOM 1477 O O . ARG A 1 188 ? 6.733 14.859 10.574 1.00 86.81 188 ARG A O 1
ATOM 1484 N N . ASP A 1 189 ? 5.830 13.617 8.933 1.00 84.56 189 ASP A N 1
ATOM 1485 C CA . ASP A 1 189 ? 5.565 14.730 8.021 1.00 84.56 189 ASP A CA 1
ATOM 1486 C C . ASP A 1 189 ? 4.132 15.256 8.146 1.00 84.56 189 ASP A C 1
ATOM 1488 O O . ASP A 1 189 ? 3.900 16.449 7.950 1.00 84.56 189 ASP A O 1
ATOM 1492 N N . MET A 1 190 ? 3.167 14.404 8.510 1.00 81.44 190 MET A N 1
ATOM 1493 C CA . MET A 1 190 ? 1.747 14.768 8.546 1.00 81.44 190 MET A CA 1
ATOM 1494 C C . MET A 1 190 ? 1.408 15.944 9.476 1.00 81.44 190 MET A C 1
ATOM 1496 O O . MET A 1 190 ? 0.611 16.779 9.048 1.00 81.44 190 MET A O 1
ATOM 1500 N N . PRO A 1 191 ? 2.017 16.111 10.670 1.00 82.62 191 PRO A N 1
ATOM 1501 C CA . PRO A 1 191 ? 1.751 17.278 11.519 1.00 82.62 191 PRO A CA 1
ATOM 1502 C C . PRO A 1 191 ? 2.029 18.627 10.837 1.00 82.62 191 PRO A C 1
ATOM 1504 O O . PRO A 1 191 ? 1.482 19.646 11.242 1.00 82.62 191 PRO A O 1
ATOM 1507 N N . ARG A 1 192 ? 2.871 18.644 9.794 1.00 82.00 192 ARG A N 1
ATOM 1508 C CA . ARG A 1 192 ? 3.253 19.850 9.041 1.00 82.00 192 ARG A CA 1
ATOM 1509 C C . ARG A 1 192 ? 2.382 20.086 7.803 1.00 82.00 192 ARG A C 1
ATOM 1511 O O . ARG A 1 192 ? 2.506 21.125 7.158 1.00 82.00 192 ARG A O 1
ATOM 1518 N N . LEU A 1 193 ? 1.537 19.123 7.433 1.00 82.12 193 LEU A N 1
ATOM 1519 C CA . LEU A 1 193 ? 0.735 19.164 6.212 1.00 82.12 193 LEU A CA 1
ATOM 1520 C C . LEU A 1 193 ? -0.634 19.785 6.468 1.00 82.12 193 LEU A C 1
ATOM 1522 O O . LEU A 1 193 ? -1.287 19.498 7.473 1.00 82.12 193 LEU A O 1
ATOM 1526 N N . LYS A 1 194 ? -1.120 20.583 5.512 1.00 79.38 194 LYS A N 1
ATOM 1527 C CA . LYS A 1 194 ? -2.479 21.121 5.593 1.00 79.38 194 LYS A CA 1
ATOM 1528 C C . LYS A 1 194 ? -3.504 20.015 5.291 1.00 79.38 194 LYS A C 1
ATOM 1530 O O . LYS A 1 194 ? -3.327 19.259 4.335 1.00 79.38 194 LYS A O 1
ATOM 1535 N N . PRO A 1 195 ? -4.610 19.938 6.048 1.00 71.94 195 PRO A N 1
ATOM 1536 C CA . PRO A 1 195 ? -5.702 18.995 5.817 1.00 71.94 195 PRO A CA 1
ATOM 1537 C C . PRO A 1 195 ? -6.353 19.201 4.454 1.00 71.94 195 PRO A C 1
ATOM 1539 O O . PRO A 1 195 ? -7.185 20.091 4.272 1.00 71.94 195 PRO A O 1
ATOM 1542 N N . ARG A 1 196 ? -5.978 18.358 3.483 1.00 77.94 196 ARG A N 1
ATOM 1543 C CA . ARG A 1 196 ? -6.535 18.388 2.129 1.00 77.94 196 ARG A CA 1
ATOM 1544 C C . ARG A 1 196 ? -7.587 17.309 1.887 1.00 77.94 196 ARG A C 1
ATOM 1546 O O . ARG A 1 196 ? -7.378 16.153 2.273 1.00 77.94 196 ARG A O 1
ATOM 1553 N N . PRO A 1 197 ? -8.629 17.632 1.097 1.00 80.88 197 PRO A N 1
ATOM 1554 C CA . PRO A 1 197 ? -9.635 16.680 0.663 1.00 80.88 197 PRO A CA 1
ATOM 1555 C C . PRO A 1 197 ? -9.168 15.548 -0.272 1.00 80.88 197 PRO A C 1
ATOM 1557 O O . PRO A 1 197 ? -9.992 14.872 -0.871 1.00 80.88 197 PRO A O 1
ATOM 1560 N N . VAL A 1 198 ? -7.884 15.287 -0.456 1.00 85.81 198 VAL A N 1
ATOM 1561 C CA . VAL A 1 198 ? -7.457 14.108 -1.232 1.00 85.81 198 VAL A CA 1
ATOM 1562 C C . VAL A 1 198 ? -6.956 13.026 -0.288 1.00 85.81 198 VAL A C 1
ATOM 1564 O O . VAL A 1 198 ? -7.363 11.872 -0.393 1.00 85.81 198 VAL A O 1
ATOM 1567 N N . LEU A 1 199 ? -6.165 13.414 0.713 1.00 86.38 199 LEU A N 1
ATOM 1568 C CA . LEU A 1 199 ? -5.569 12.502 1.689 1.00 86.38 199 LEU A CA 1
ATOM 1569 C C . LEU A 1 199 ? -6.625 11.744 2.504 1.00 86.38 199 LEU A C 1
ATOM 1571 O O . LEU A 1 199 ? -6.533 10.528 2.638 1.00 86.38 199 LEU A O 1
ATOM 1575 N N . TRP A 1 200 ? -7.668 12.436 2.975 1.00 84.75 200 TRP A N 1
ATOM 1576 C CA . TRP A 1 200 ? -8.779 11.818 3.715 1.00 84.75 200 TRP A CA 1
ATOM 1577 C C . TRP A 1 200 ? -9.529 10.738 2.904 1.00 84.75 200 TRP A C 1
ATOM 1579 O O . TRP A 1 200 ? -9.819 9.673 3.438 1.00 84.75 200 TRP A O 1
ATOM 1589 N N . LEU A 1 201 ? -9.805 10.964 1.614 1.00 88.94 201 LEU A N 1
ATOM 1590 C CA . LEU A 1 201 ? -10.528 10.038 0.744 1.00 88.94 201 LE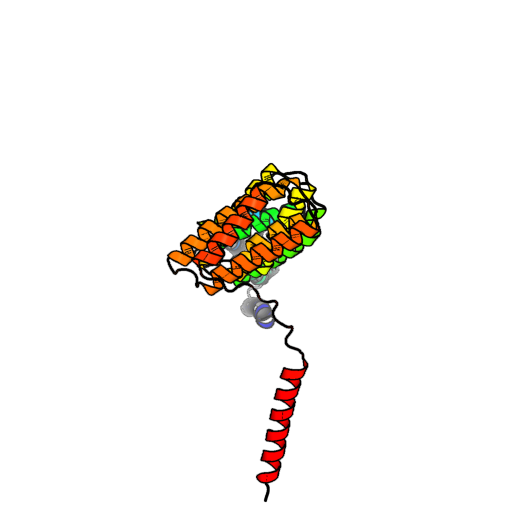U A CA 1
ATOM 1591 C C . LEU A 1 201 ? -9.653 8.835 0.434 1.00 88.94 201 LEU A C 1
ATOM 1593 O O . LEU A 1 201 ? -10.112 7.711 0.575 1.00 88.94 201 LEU A O 1
ATOM 1597 N N . ARG A 1 202 ? -8.372 9.056 0.111 1.00 90.69 202 ARG A N 1
ATOM 1598 C CA . ARG A 1 202 ? -7.426 7.959 -0.135 1.00 90.69 202 ARG A CA 1
ATOM 1599 C C . ARG A 1 202 ? -7.235 7.081 1.095 1.00 90.69 202 ARG A C 1
ATOM 1601 O O . ARG A 1 202 ? -7.192 5.863 0.959 1.00 90.69 202 ARG A O 1
ATOM 1608 N N . PHE A 1 203 ? -7.170 7.676 2.285 1.00 90.19 203 PHE A N 1
ATOM 1609 C CA . PHE A 1 203 ? -7.059 6.900 3.515 1.00 90.19 203 PHE A CA 1
ATOM 1610 C C . PHE A 1 203 ? -8.356 6.153 3.839 1.00 90.19 203 PHE A C 1
ATOM 1612 O O . PHE A 1 203 ? -8.316 4.961 4.119 1.00 90.19 203 PHE A O 1
ATOM 1619 N N . LYS A 1 204 ? -9.518 6.809 3.723 1.00 90.69 204 LYS A N 1
ATOM 1620 C CA . LYS A 1 204 ? -10.829 6.162 3.883 1.00 90.69 204 LYS A CA 1
ATOM 1621 C C . LYS A 1 204 ? -10.998 4.978 2.927 1.00 90.69 204 LYS A C 1
ATOM 1623 O O . LYS A 1 204 ? -11.454 3.921 3.350 1.00 90.69 204 LYS A O 1
ATOM 1628 N N . ASP A 1 205 ? -10.631 5.1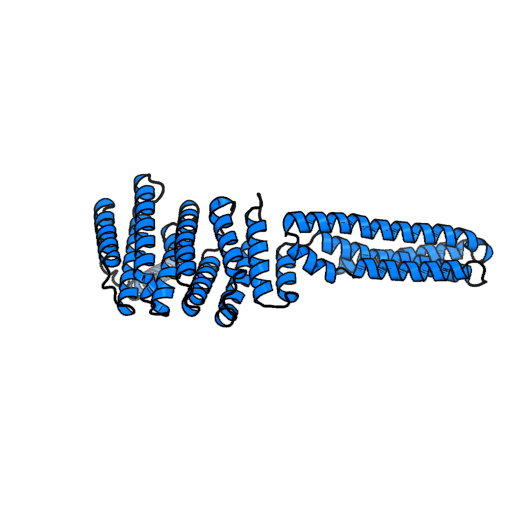56 1.663 1.00 91.06 205 ASP A N 1
ATOM 1629 C CA . ASP A 1 205 ? -10.708 4.117 0.639 1.00 91.06 205 ASP A CA 1
ATOM 1630 C C . ASP A 1 205 ? -9.818 2.920 0.983 1.00 91.06 205 ASP A C 1
ATOM 1632 O O . ASP A 1 205 ? -10.256 1.784 0.840 1.00 91.06 205 ASP A O 1
ATOM 1636 N N . PHE A 1 206 ? -8.607 3.172 1.485 1.00 92.81 206 PHE A N 1
ATOM 1637 C CA . PHE A 1 206 ? -7.708 2.130 1.981 1.00 92.81 206 PHE A CA 1
ATOM 1638 C C . PHE A 1 206 ? -8.294 1.371 3.185 1.00 92.81 206 PHE A C 1
ATOM 1640 O O . PHE A 1 206 ? -8.254 0.144 3.229 1.00 92.81 206 PHE A O 1
ATOM 1647 N N . LEU A 1 207 ? -8.903 2.070 4.149 1.00 91.75 207 LEU A N 1
ATOM 1648 C CA . LEU A 1 207 ? -9.576 1.403 5.272 1.00 91.75 207 LEU A CA 1
ATOM 1649 C C . LEU A 1 207 ? -10.796 0.596 4.810 1.00 91.75 207 LEU A C 1
ATOM 1651 O O . LEU A 1 207 ? -11.083 -0.455 5.371 1.00 91.75 207 LEU A O 1
ATOM 1655 N N . LYS A 1 208 ? -11.519 1.071 3.790 1.00 91.38 208 LYS A N 1
ATOM 1656 C CA . LYS A 1 208 ? -12.654 0.344 3.214 1.00 91.38 208 LYS A CA 1
ATOM 1657 C C . LYS A 1 208 ? -12.195 -0.942 2.521 1.00 91.38 208 LYS A C 1
ATOM 1659 O O . LYS A 1 208 ? -12.816 -1.975 2.755 1.00 91.38 208 LYS A O 1
ATOM 1664 N N . SER A 1 209 ? -11.119 -0.897 1.730 1.00 90.12 209 SER A N 1
ATOM 1665 C CA . SER A 1 209 ? -10.567 -2.103 1.099 1.00 90.12 209 SER A CA 1
ATOM 1666 C C . SER A 1 209 ? -10.071 -3.106 2.138 1.00 90.12 209 SER A C 1
ATOM 1668 O O . SER A 1 209 ? -10.316 -4.292 1.981 1.00 90.12 209 SER A O 1
ATOM 1670 N N . LEU A 1 210 ? -9.484 -2.645 3.253 1.00 89.62 210 LEU A N 1
ATOM 1671 C CA . LEU A 1 210 ? -9.097 -3.529 4.363 1.00 89.62 210 LEU A CA 1
ATOM 1672 C C . LEU A 1 210 ? -10.268 -4.316 4.963 1.00 89.62 210 LEU A C 1
ATOM 1674 O O . LEU A 1 210 ? -10.086 -5.444 5.399 1.00 89.62 210 LEU A O 1
ATOM 1678 N N . VAL A 1 211 ? -11.459 -3.720 5.015 1.00 89.38 211 VAL A N 1
ATOM 1679 C CA . VAL A 1 211 ? -12.637 -4.368 5.611 1.00 89.38 211 VAL A CA 1
ATOM 1680 C C . VAL A 1 211 ? -13.363 -5.267 4.611 1.00 89.38 211 VAL A C 1
ATOM 1682 O O . VAL A 1 211 ? -13.888 -6.299 5.012 1.00 89.38 211 VAL A O 1
ATOM 1685 N N . LEU A 1 212 ? -13.442 -4.865 3.338 1.00 88.00 212 LEU A N 1
ATOM 1686 C CA . LEU A 1 212 ? -14.324 -5.506 2.352 1.00 88.00 212 LEU A CA 1
ATOM 1687 C C . LEU A 1 212 ? -13.604 -6.389 1.331 1.00 88.00 212 LEU A C 1
ATOM 1689 O O . LEU A 1 212 ? -14.201 -7.335 0.836 1.00 88.00 212 LEU A O 1
ATOM 1693 N N . GLU A 1 213 ? -12.373 -6.039 0.967 1.00 84.44 213 GLU A N 1
ATOM 1694 C CA . GLU A 1 213 ? -11.678 -6.592 -0.206 1.00 84.44 213 GLU A CA 1
ATOM 1695 C C . GLU A 1 213 ? -10.385 -7.327 0.175 1.00 84.44 213 GLU A C 1
ATOM 1697 O O . GLU A 1 213 ? -9.826 -8.046 -0.646 1.00 84.44 213 GLU A O 1
ATOM 1702 N N . ALA A 1 214 ? -9.885 -7.142 1.400 1.00 80.94 214 ALA A N 1
ATOM 1703 C CA . ALA A 1 214 ? -8.590 -7.664 1.804 1.00 80.94 214 ALA A CA 1
ATOM 1704 C C . ALA A 1 214 ? -8.603 -9.180 2.005 1.00 80.94 214 ALA A C 1
ATOM 1706 O O . ALA A 1 214 ? -9.344 -9.704 2.835 1.00 80.94 214 ALA A O 1
ATOM 1707 N N . SER A 1 215 ? -7.696 -9.847 1.294 1.00 79.94 215 SER A N 1
ATOM 1708 C CA . SER A 1 215 ? -7.313 -11.246 1.510 1.00 79.94 215 SER A CA 1
ATOM 1709 C C . SER A 1 215 ? -6.256 -11.409 2.612 1.00 79.94 215 SER A C 1
ATOM 1711 O O . SER A 1 215 ? -6.048 -12.509 3.117 1.00 79.94 215 SER A O 1
ATOM 1713 N N . TYR A 1 216 ? -5.578 -10.318 2.987 1.00 83.06 216 TYR A N 1
ATOM 1714 C CA . TYR A 1 216 ? -4.550 -10.279 4.025 1.00 83.06 216 TYR A CA 1
ATOM 1715 C C . TYR A 1 216 ? -4.643 -9.001 4.858 1.00 83.06 216 TYR A C 1
ATOM 1717 O O . TYR A 1 216 ? -4.790 -7.897 4.319 1.00 83.06 216 TYR A O 1
ATOM 1725 N N . LEU A 1 217 ? -4.452 -9.139 6.171 1.00 88.00 217 LEU A N 1
ATOM 1726 C CA . LEU A 1 217 ? -4.387 -8.015 7.094 1.00 88.00 217 LEU A CA 1
ATOM 1727 C C . LEU A 1 217 ? -2.943 -7.607 7.418 1.00 88.00 217 LEU A C 1
ATOM 1729 O O . LEU A 1 217 ? -2.175 -8.411 7.949 1.00 88.00 217 LEU A O 1
ATOM 1733 N N . PRO A 1 218 ? -2.570 -6.336 7.183 1.00 89.12 218 PRO A N 1
ATOM 1734 C CA . PRO A 1 218 ? -1.225 -5.855 7.457 1.00 89.12 218 PRO A CA 1
ATOM 1735 C C . PRO A 1 218 ? -0.870 -5.807 8.949 1.00 89.12 218 PRO A C 1
ATOM 1737 O O . PRO A 1 218 ? -1.721 -5.890 9.836 1.00 89.12 218 PRO A O 1
ATOM 1740 N N . SER A 1 219 ? 0.410 -5.574 9.236 1.00 91.25 219 SER A N 1
ATOM 1741 C CA . SER A 1 219 ? 0.948 -5.455 10.591 1.00 91.25 219 SER A CA 1
ATOM 1742 C C . SER A 1 219 ? 0.169 -4.470 11.476 1.00 91.25 219 SER A C 1
ATOM 1744 O O . SER A 1 219 ? 0.116 -3.262 11.210 1.00 91.25 219 SER A O 1
ATOM 1746 N N . ARG A 1 220 ? -0.334 -4.977 12.612 1.00 92.62 220 ARG A N 1
ATOM 1747 C CA . ARG A 1 220 ? -1.015 -4.191 13.660 1.00 92.62 220 ARG A CA 1
ATOM 1748 C C . ARG A 1 220 ? -0.192 -3.005 14.145 1.00 92.62 220 ARG A C 1
ATOM 1750 O O . ARG A 1 220 ? -0.740 -1.931 14.359 1.00 92.62 220 ARG A O 1
ATOM 1757 N N . TYR A 1 221 ? 1.127 -3.166 14.270 1.00 92.00 221 TYR A N 1
ATOM 1758 C CA . TYR A 1 221 ? 2.010 -2.085 14.710 1.00 92.00 221 TYR A CA 1
ATOM 1759 C C . TYR A 1 221 ? 1.986 -0.906 13.730 1.00 92.00 221 TYR A C 1
ATOM 1761 O O . TYR A 1 221 ? 1.801 0.241 14.139 1.00 92.00 221 TYR A O 1
ATOM 1769 N N . SER A 1 222 ? 2.150 -1.178 12.432 1.00 92.62 222 SER A N 1
ATOM 1770 C CA . SER A 1 222 ? 2.154 -0.128 11.411 1.00 92.62 222 SER A CA 1
ATOM 1771 C C . SER A 1 222 ? 0.771 0.494 11.236 1.00 92.62 222 SER A C 1
ATOM 1773 O O . SER A 1 222 ? 0.683 1.713 11.092 1.00 92.62 222 SER A O 1
ATOM 1775 N N . MET A 1 223 ? -0.298 -0.303 11.343 1.00 93.75 223 MET A N 1
ATOM 1776 C CA . MET A 1 223 ? -1.668 0.210 11.368 1.00 93.75 223 MET A CA 1
ATOM 1777 C C . MET A 1 223 ? -1.923 1.118 12.570 1.00 93.75 223 MET A C 1
ATOM 1779 O O . MET A 1 223 ? -2.416 2.225 12.383 1.00 93.75 223 MET A O 1
ATOM 1783 N N . ARG A 1 224 ? -1.507 0.722 13.778 1.00 94.88 224 ARG A N 1
ATOM 1784 C CA . ARG A 1 224 ? -1.622 1.542 14.992 1.00 94.88 224 ARG A CA 1
ATOM 1785 C C . ARG A 1 224 ? -0.968 2.907 14.816 1.00 94.88 224 ARG A C 1
ATOM 1787 O O . ARG A 1 224 ? -1.591 3.924 15.107 1.00 94.88 224 ARG A O 1
ATOM 1794 N N . VAL A 1 225 ? 0.273 2.933 14.321 1.00 94.00 225 VAL A N 1
ATOM 1795 C CA . VAL A 1 225 ? 1.007 4.184 14.060 1.00 94.00 225 VAL A CA 1
ATOM 1796 C C . VAL A 1 225 ? 0.265 5.033 13.030 1.00 94.00 225 VAL A C 1
ATOM 1798 O O . VAL A 1 225 ? 0.007 6.206 13.285 1.00 94.00 225 VAL A O 1
ATOM 1801 N N . LEU A 1 226 ? -0.132 4.438 11.902 1.00 93.75 226 LEU A N 1
ATOM 1802 C CA . LEU A 1 226 ? -0.836 5.140 10.831 1.00 93.75 226 LEU A CA 1
ATOM 1803 C C . LEU A 1 226 ? -2.156 5.752 11.329 1.00 93.75 226 LEU A C 1
ATOM 1805 O O . LEU A 1 226 ? -2.402 6.940 11.137 1.00 93.75 226 LEU A O 1
ATOM 1809 N N . MET A 1 227 ? -2.983 4.953 12.004 1.00 93.81 227 MET A N 1
ATOM 1810 C CA . MET A 1 227 ? -4.297 5.351 12.511 1.00 93.81 227 MET A CA 1
ATOM 1811 C C . MET A 1 227 ? -4.190 6.436 13.581 1.00 93.81 227 MET A C 1
ATOM 1813 O O . MET A 1 227 ? -4.960 7.400 13.549 1.00 93.81 227 MET A O 1
ATOM 1817 N N . LYS A 1 228 ? -3.214 6.308 14.488 1.00 94.06 228 LYS A N 1
ATOM 1818 C CA . LYS A 1 228 ? -2.914 7.319 15.502 1.00 94.06 228 LYS A CA 1
ATOM 1819 C C . LYS A 1 228 ? -2.541 8.645 14.842 1.00 94.06 228 LYS A C 1
ATOM 1821 O O . LYS A 1 228 ? -3.224 9.639 15.053 1.00 94.06 228 LYS A O 1
ATOM 1826 N N . SER A 1 229 ? -1.535 8.645 13.965 1.00 92.56 229 SER A N 1
ATOM 1827 C CA . SER A 1 229 ? -1.064 9.859 13.288 1.00 92.56 229 SER A CA 1
ATOM 1828 C C . SER A 1 229 ? -2.157 10.554 12.470 1.00 92.56 229 SER A C 1
ATOM 1830 O O . SER A 1 229 ? -2.284 11.775 12.549 1.00 92.56 229 SER A O 1
ATOM 1832 N N . PHE A 1 230 ? -2.985 9.796 11.739 1.00 91.25 230 PHE A N 1
ATOM 1833 C CA . PHE A 1 230 ? -4.114 10.364 10.995 1.00 91.25 230 PHE A CA 1
ATOM 1834 C C . PHE A 1 230 ? -5.161 11.002 11.912 1.00 91.25 230 PHE A C 1
ATOM 1836 O O . PHE A 1 230 ? -5.658 12.084 11.599 1.00 91.25 230 PHE A O 1
ATOM 1843 N N . LEU A 1 231 ? -5.496 10.367 13.040 1.00 92.56 231 LEU A N 1
ATOM 1844 C CA . LEU A 1 231 ? -6.463 10.938 13.975 1.00 92.56 231 LEU A CA 1
ATOM 1845 C C . LEU A 1 231 ? -5.903 12.194 14.653 1.00 92.56 231 LEU A C 1
ATOM 1847 O O . LEU A 1 231 ? -6.595 13.210 14.685 1.00 92.56 231 LEU A O 1
ATOM 1851 N N . THR A 1 232 ? -4.643 12.163 15.104 1.00 92.19 232 THR A N 1
ATOM 1852 C CA . THR A 1 232 ? -3.947 13.331 15.670 1.00 92.19 232 THR A CA 1
ATOM 1853 C C . THR A 1 232 ? -3.999 14.517 14.711 1.00 92.19 232 THR A C 1
ATOM 1855 O O . THR A 1 232 ? -4.339 15.631 15.102 1.00 92.19 232 THR A O 1
ATOM 1858 N N . TRP A 1 233 ? -3.715 14.273 13.432 1.00 90.31 233 TRP A N 1
ATOM 1859 C CA . TRP A 1 233 ? -3.727 15.306 12.403 1.00 90.31 233 TRP A CA 1
ATOM 1860 C C . TRP A 1 233 ? -5.115 15.900 12.145 1.00 90.31 233 TRP A C 1
ATOM 1862 O O . TRP A 1 233 ? -5.246 17.117 11.994 1.00 90.31 233 TRP A O 1
ATOM 1872 N N . LEU A 1 234 ? -6.161 15.069 12.118 1.00 90.12 234 LEU A N 1
ATOM 1873 C CA . LEU A 1 234 ? -7.539 15.535 11.929 1.00 90.12 234 LEU A CA 1
ATOM 1874 C C . LEU A 1 234 ? -8.029 16.387 13.102 1.00 90.12 234 LEU A C 1
ATOM 1876 O O . LEU A 1 234 ? -8.721 17.382 12.875 1.00 90.12 234 LEU A O 1
ATOM 1880 N N . LEU A 1 235 ? -7.652 16.009 14.324 1.00 89.75 235 LEU A N 1
ATOM 1881 C CA . LEU A 1 235 ? -7.994 16.737 15.543 1.00 89.75 235 LEU A CA 1
ATOM 1882 C C . LEU A 1 235 ? -7.264 18.078 15.628 1.00 89.75 235 LEU A C 1
ATOM 1884 O O . LEU A 1 235 ? -7.904 19.109 15.811 1.00 89.75 235 LEU A O 1
ATOM 1888 N N . ALA A 1 236 ? -5.953 18.094 15.367 1.00 87.94 236 ALA A N 1
ATOM 1889 C CA . ALA A 1 236 ? -5.174 19.334 15.282 1.00 87.94 236 ALA A CA 1
ATOM 1890 C C . ALA A 1 236 ? -5.709 20.296 14.201 1.00 87.94 236 ALA A C 1
ATOM 1892 O O . ALA A 1 236 ? -5.569 21.511 14.299 1.00 87.94 236 ALA A O 1
ATOM 1893 N N . SER A 1 237 ? -6.360 19.744 13.176 1.00 85.75 237 SER A N 1
ATOM 1894 C CA . SER A 1 237 ? -6.978 20.479 12.073 1.00 85.75 237 SER A CA 1
ATOM 1895 C C . SER A 1 237 ? -8.432 20.917 12.322 1.00 85.75 237 SER A C 1
ATOM 1897 O O . SER A 1 237 ? -9.051 21.450 11.397 1.00 85.75 237 SER A O 1
ATOM 1899 N N . ASN A 1 238 ? -9.010 20.662 13.505 1.00 85.12 238 ASN A N 1
ATOM 1900 C CA . ASN A 1 238 ? -10.424 20.916 13.838 1.00 85.12 238 ASN A CA 1
ATOM 1901 C C . ASN A 1 238 ? -11.421 20.311 12.819 1.00 85.12 238 ASN A C 1
ATOM 1903 O O . ASN A 1 238 ? -12.421 20.926 12.439 1.00 85.12 238 ASN A O 1
ATOM 1907 N N . ARG A 1 239 ? -11.143 19.102 12.308 1.00 86.56 239 ARG A N 1
ATOM 1908 C CA . ARG A 1 239 ? -12.001 18.393 11.336 1.00 86.56 239 ARG A CA 1
ATOM 1909 C C . ARG A 1 239 ? -12.869 17.325 12.007 1.00 86.56 239 ARG A C 1
ATOM 1911 O O . ARG A 1 239 ? -12.896 16.172 11.573 1.00 86.56 239 ARG A O 1
ATOM 1918 N N . ASP A 1 240 ? -13.642 17.717 13.013 1.00 88.19 240 ASP A N 1
ATOM 1919 C CA . ASP A 1 240 ? -14.383 16.813 13.908 1.00 88.19 240 ASP A CA 1
ATOM 1920 C C . ASP A 1 240 ? -15.326 15.856 13.164 1.00 88.19 240 ASP A C 1
ATOM 1922 O O . ASP A 1 240 ? -15.332 14.652 13.417 1.00 88.19 240 ASP A O 1
ATOM 1926 N N . LYS A 1 241 ? -16.077 16.352 12.170 1.00 89.44 241 LYS A N 1
ATOM 1927 C CA . LYS A 1 241 ? -16.977 15.517 11.346 1.00 89.44 241 LYS A CA 1
ATOM 1928 C C . LYS A 1 241 ? -16.227 14.391 10.626 1.00 89.44 241 LYS A C 1
ATOM 1930 O O . LYS A 1 241 ? -16.733 13.279 10.491 1.00 89.44 241 LYS A O 1
ATOM 1935 N N . VAL A 1 242 ? -15.015 14.677 10.157 1.00 89.62 242 VAL A N 1
ATOM 1936 C CA . VAL A 1 242 ? -14.166 13.710 9.453 1.00 89.62 242 VAL A CA 1
ATOM 1937 C C . VAL A 1 242 ? -13.567 12.723 10.448 1.00 89.62 242 VAL A C 1
ATOM 1939 O O . VAL A 1 242 ? -13.627 11.519 10.211 1.00 89.62 242 VAL A O 1
ATOM 1942 N N . ALA A 1 243 ? -13.068 13.212 11.583 1.00 91.31 243 ALA A N 1
ATOM 1943 C CA . ALA A 1 243 ? -12.540 12.380 12.660 1.00 91.31 243 ALA A CA 1
ATOM 1944 C C . ALA A 1 243 ? -13.587 11.382 13.191 1.00 91.31 243 ALA A C 1
ATOM 1946 O O . ALA A 1 243 ? -13.284 10.198 13.325 1.00 91.31 243 ALA A O 1
ATOM 1947 N N . ARG A 1 244 ? -14.850 11.801 13.374 1.00 93.38 244 ARG A N 1
ATOM 1948 C CA . ARG A 1 244 ? -15.963 10.898 13.740 1.00 93.38 244 ARG A CA 1
ATOM 1949 C C . ARG A 1 244 ? -16.159 9.767 12.728 1.00 93.38 244 ARG A C 1
ATOM 1951 O O . ARG A 1 244 ? -16.336 8.606 13.106 1.00 93.38 244 ARG A O 1
ATOM 1958 N N . ASN A 1 245 ? -16.087 10.077 11.434 1.00 90.75 245 ASN A N 1
ATOM 1959 C CA . ASN A 1 245 ? -16.158 9.048 10.398 1.00 90.75 245 ASN A CA 1
ATOM 1960 C C . ASN A 1 245 ? -14.975 8.076 10.498 1.00 90.75 245 ASN A C 1
ATOM 1962 O O . ASN A 1 245 ? -15.184 6.869 10.409 1.00 90.75 245 ASN A O 1
ATOM 1966 N N . PHE A 1 246 ? -13.757 8.570 10.736 1.00 90.62 246 PHE A N 1
ATOM 1967 C CA . PHE A 1 246 ? -12.584 7.708 10.901 1.00 90.62 246 PHE A CA 1
ATOM 1968 C C . PHE A 1 246 ? -12.682 6.795 12.116 1.00 90.62 246 PHE A C 1
ATOM 1970 O O . PHE A 1 246 ? -12.465 5.602 11.957 1.00 90.62 246 PHE A O 1
ATOM 1977 N N . ILE A 1 247 ? -13.111 7.289 13.280 1.00 94.50 247 ILE A N 1
ATOM 1978 C CA . ILE A 1 247 ? -13.321 6.444 14.469 1.00 94.50 247 ILE A CA 1
ATOM 1979 C C . ILE A 1 247 ? -14.319 5.310 14.160 1.00 94.50 247 ILE A C 1
ATOM 1981 O O . ILE A 1 247 ? -14.103 4.161 14.548 1.00 94.50 247 ILE A O 1
ATOM 1985 N N . ARG A 1 248 ? -15.378 5.590 13.384 1.00 92.75 248 ARG A N 1
ATOM 1986 C CA . ARG A 1 248 ? -16.322 4.554 12.928 1.00 92.75 248 ARG A CA 1
ATOM 1987 C C . ARG A 1 248 ? -15.651 3.518 12.019 1.00 92.75 248 ARG A C 1
ATOM 1989 O O . ARG A 1 248 ? -15.922 2.327 12.171 1.00 92.75 248 ARG A O 1
ATOM 1996 N N . TYR A 1 249 ? -14.798 3.944 11.083 1.00 91.75 249 TYR A N 1
ATOM 1997 C CA . TYR A 1 249 ? -14.016 3.028 10.242 1.00 91.75 249 TYR A CA 1
ATOM 1998 C C . TYR A 1 249 ? -13.006 2.221 11.056 1.00 91.75 249 TYR A C 1
ATOM 2000 O O . TYR A 1 249 ? -12.893 1.023 10.833 1.00 91.75 249 TYR A O 1
ATOM 2008 N N . TYR A 1 250 ? -12.344 2.830 12.039 1.00 94.44 250 TYR A N 1
ATOM 2009 C CA . TYR A 1 250 ? -11.376 2.159 12.908 1.00 94.44 250 TYR A CA 1
ATOM 2010 C C . TYR A 1 250 ? -12.033 1.001 13.653 1.00 94.44 250 TYR A C 1
ATOM 2012 O O . TYR A 1 250 ? -11.467 -0.084 13.720 1.00 94.44 250 TYR A O 1
ATOM 2020 N N . ARG A 1 251 ? -13.276 1.189 14.115 1.00 94.81 251 ARG A N 1
ATOM 2021 C CA . ARG A 1 251 ? -14.079 0.110 14.697 1.00 94.81 251 ARG A CA 1
ATOM 2022 C C . ARG A 1 251 ? -14.308 -1.036 13.711 1.00 94.81 251 ARG A C 1
ATOM 2024 O O . ARG A 1 251 ? -14.170 -2.188 14.094 1.00 94.81 251 ARG A O 1
ATOM 2031 N N . MET A 1 252 ? -14.672 -0.736 12.463 1.00 93.75 252 MET A N 1
ATOM 2032 C CA . MET A 1 252 ? -14.919 -1.767 11.443 1.00 93.75 252 MET A CA 1
ATOM 2033 C C . MET A 1 252 ? -13.642 -2.540 11.095 1.00 93.75 252 MET A C 1
ATOM 2035 O O . MET A 1 252 ? -13.685 -3.761 11.007 1.00 93.75 252 MET A O 1
ATOM 2039 N N . VAL A 1 253 ? -12.507 -1.846 10.987 1.00 93.88 253 VAL A N 1
ATOM 2040 C CA . VAL A 1 253 ? -11.193 -2.472 10.786 1.00 93.88 253 VAL A CA 1
ATOM 2041 C C . VAL A 1 253 ? -10.828 -3.341 11.990 1.00 93.88 253 VAL A C 1
ATOM 2043 O O . VAL A 1 253 ? -10.435 -4.484 11.810 1.00 93.88 253 VAL A O 1
ATOM 2046 N N . ALA A 1 254 ? -11.021 -2.860 13.220 1.00 94.94 254 ALA A N 1
ATOM 2047 C CA . ALA A 1 254 ? -10.726 -3.643 14.419 1.00 94.94 254 ALA A CA 1
ATOM 2048 C C . ALA A 1 254 ? -11.551 -4.935 14.506 1.00 94.94 254 ALA A C 1
ATOM 2050 O O . ALA A 1 254 ? -11.002 -5.955 14.902 1.00 94.94 254 ALA A O 1
ATOM 2051 N N . MET A 1 255 ? -12.824 -4.916 14.091 1.00 94.19 255 MET A N 1
ATOM 2052 C CA . MET A 1 255 ? -13.626 -6.145 14.006 1.00 94.19 255 MET A CA 1
ATOM 2053 C C . MET A 1 255 ? -13.021 -7.148 13.026 1.00 94.19 255 MET A C 1
ATOM 2055 O O . MET A 1 255 ? -12.849 -8.305 13.382 1.00 94.19 255 MET A O 1
ATOM 2059 N N . LYS A 1 256 ? -12.614 -6.688 11.838 1.00 93.19 256 LYS A N 1
ATOM 2060 C CA . LYS A 1 256 ? -11.968 -7.549 10.844 1.00 93.19 256 LYS A CA 1
ATOM 2061 C C . LYS A 1 256 ? -10.661 -8.163 11.372 1.00 93.19 256 LYS A C 1
ATOM 2063 O O . LYS A 1 256 ? -10.396 -9.336 11.158 1.00 93.19 256 LYS A O 1
ATOM 2068 N N . TYR A 1 257 ? -9.871 -7.395 12.125 1.00 93.88 257 TYR A N 1
ATOM 2069 C CA . TYR A 1 257 ? -8.653 -7.901 12.772 1.00 93.88 257 TYR A CA 1
ATOM 2070 C C . TYR A 1 257 ? -8.912 -8.896 13.907 1.00 93.88 257 TYR A C 1
ATOM 2072 O O . TYR A 1 257 ? -8.050 -9.725 14.174 1.00 93.88 257 TYR A O 1
ATOM 2080 N N . ILE A 1 258 ? -10.052 -8.809 14.590 1.00 93.44 258 ILE A N 1
ATOM 2081 C CA . ILE A 1 258 ? -10.429 -9.751 15.653 1.00 93.44 258 ILE A CA 1
ATOM 2082 C C . ILE A 1 258 ? -10.788 -11.123 15.084 1.00 93.44 258 ILE A C 1
ATOM 2084 O O . ILE A 1 258 ? -10.490 -12.126 15.719 1.00 93.44 258 ILE A O 1
ATOM 2088 N N . GLU A 1 259 ? -11.397 -11.158 13.900 1.00 89.00 259 GLU A N 1
ATOM 2089 C CA . GLU A 1 259 ? -11.757 -12.404 13.212 1.00 89.00 259 GLU A CA 1
ATOM 2090 C C . GLU A 1 259 ? -10.512 -13.195 12.762 1.00 89.00 259 GLU A C 1
ATOM 2092 O O . GLU A 1 259 ? -10.537 -14.421 12.730 1.00 89.00 259 GLU A O 1
ATOM 2097 N N . GLU A 1 260 ? -9.408 -12.513 12.436 1.00 86.12 260 GLU A N 1
ATOM 2098 C CA . GLU A 1 260 ? -8.220 -13.143 11.832 1.00 86.12 260 GLU A CA 1
ATOM 2099 C C . GLU A 1 260 ? -6.978 -13.189 12.741 1.00 86.12 260 GLU A C 1
ATOM 2101 O O . GLU A 1 260 ? -6.007 -13.882 12.437 1.00 86.12 260 GLU A O 1
ATOM 2106 N N . GLN A 1 261 ? -6.951 -12.426 13.837 1.00 89.50 261 GLN A N 1
ATOM 2107 C CA . GLN A 1 261 ? -5.793 -12.307 14.733 1.00 89.50 261 GLN A CA 1
ATOM 2108 C C . GLN A 1 261 ? -6.220 -12.343 16.205 1.00 89.50 261 GLN A C 1
ATOM 2110 O O . GLN A 1 261 ? -7.403 -12.392 16.522 1.00 89.50 261 GLN A O 1
ATOM 2115 N N . LEU A 1 262 ? -5.255 -12.295 17.137 1.00 90.94 262 LEU A N 1
ATOM 2116 C CA . LEU A 1 262 ? -5.560 -12.343 18.570 1.00 90.94 262 LEU A CA 1
ATOM 2117 C C . LEU A 1 262 ? -6.483 -11.169 18.982 1.00 90.94 262 LEU A C 1
ATOM 2119 O O . LEU A 1 262 ? -6.040 -10.011 18.904 1.00 90.94 262 LEU A O 1
ATOM 2123 N N . PRO A 1 263 ? -7.718 -11.437 19.460 1.00 92.62 263 PRO A N 1
ATOM 2124 C CA . PRO A 1 263 ? -8.751 -10.415 19.612 1.00 92.62 263 PRO A CA 1
ATOM 2125 C C . PRO A 1 263 ? -8.373 -9.242 20.518 1.00 92.62 263 PRO A C 1
ATOM 2127 O O . PRO A 1 263 ? -8.579 -8.082 20.159 1.00 92.62 263 PRO A O 1
ATOM 2130 N N . SER A 1 264 ? -7.784 -9.511 21.686 1.00 92.56 264 SER A N 1
ATOM 2131 C CA . SER A 1 264 ? -7.426 -8.465 22.653 1.00 92.56 264 SER A CA 1
ATOM 2132 C C . SER A 1 264 ? -6.355 -7.509 22.143 1.00 92.56 264 SER A C 1
ATOM 2134 O O . SER A 1 264 ? -6.451 -6.292 22.321 1.00 92.56 264 SER A O 1
ATOM 2136 N N . GLU A 1 265 ? -5.336 -8.039 21.478 1.00 93.31 265 GLU A N 1
ATOM 2137 C CA . GLU A 1 265 ? -4.270 -7.234 20.897 1.00 93.31 265 GLU A CA 1
ATOM 2138 C C . GLU A 1 265 ? -4.750 -6.479 19.650 1.00 93.31 265 GLU A C 1
ATOM 2140 O O . GLU A 1 265 ? -4.413 -5.307 19.488 1.00 93.31 265 GLU A O 1
ATOM 2145 N N . ALA A 1 266 ? -5.585 -7.101 18.811 1.00 93.44 266 ALA A N 1
ATOM 2146 C CA . ALA A 1 266 ? -6.247 -6.436 17.689 1.00 93.44 266 ALA A CA 1
ATOM 2147 C C . ALA A 1 266 ? -7.104 -5.248 18.159 1.00 93.44 266 ALA A C 1
ATOM 2149 O O . ALA A 1 266 ? -6.943 -4.127 17.667 1.00 93.44 266 ALA A O 1
ATOM 2150 N N . ALA A 1 267 ? -7.955 -5.464 19.168 1.00 94.19 267 ALA A N 1
ATOM 2151 C CA . ALA A 1 267 ? -8.785 -4.426 19.773 1.00 94.19 267 ALA A CA 1
ATOM 2152 C C . ALA A 1 267 ? -7.938 -3.264 20.312 1.00 94.19 267 ALA A C 1
ATOM 2154 O O . ALA A 1 267 ? -8.235 -2.092 20.053 1.00 94.19 267 ALA A O 1
ATOM 2155 N N . ARG A 1 268 ? -6.853 -3.588 21.030 1.00 95.38 268 ARG A N 1
ATOM 2156 C CA . ARG A 1 268 ? -5.924 -2.598 21.576 1.00 95.38 268 ARG A CA 1
ATOM 2157 C C . ARG A 1 268 ? -5.279 -1.761 20.478 1.00 95.38 268 ARG A C 1
ATOM 2159 O O . ARG A 1 268 ? -5.329 -0.536 20.550 1.00 95.38 268 ARG A O 1
ATOM 2166 N N . ASP A 1 269 ? -4.656 -2.411 19.503 1.00 94.50 269 ASP A N 1
ATOM 2167 C CA . ASP A 1 269 ? -3.749 -1.749 18.568 1.00 94.50 269 ASP A CA 1
ATOM 2168 C C . ASP A 1 269 ? -4.469 -1.027 17.429 1.00 94.50 269 ASP A C 1
ATOM 2170 O O . ASP A 1 269 ? -3.950 -0.034 16.924 1.00 94.50 269 ASP A O 1
ATOM 2174 N N . VAL A 1 270 ? -5.662 -1.480 17.041 1.00 94.12 270 VAL A N 1
ATOM 2175 C CA . VAL A 1 270 ? -6.398 -0.925 15.893 1.00 94.12 270 VAL A CA 1
ATOM 2176 C C . VAL A 1 270 ? -7.483 0.067 16.327 1.00 94.12 270 VAL A C 1
ATOM 2178 O O . VAL A 1 270 ? -7.784 1.000 15.586 1.00 94.12 270 VAL A O 1
ATOM 2181 N N . LEU A 1 271 ? -8.048 -0.065 17.534 1.00 95.75 271 LEU A N 1
ATOM 2182 C CA . LEU A 1 271 ? -9.136 0.805 18.003 1.00 95.75 271 LEU A CA 1
ATOM 2183 C C . LEU A 1 271 ? -8.816 1.544 19.303 1.00 95.75 271 LEU A C 1
ATOM 2185 O O . LEU A 1 271 ? -8.820 2.773 19.315 1.00 95.75 271 LEU A O 1
ATOM 2189 N N . ILE A 1 272 ? -8.559 0.824 20.398 1.00 95.38 272 ILE A N 1
ATOM 2190 C CA . ILE A 1 272 ? -8.545 1.421 21.742 1.00 95.38 272 ILE A CA 1
ATOM 2191 C C . ILE A 1 272 ? -7.381 2.413 21.892 1.00 95.38 272 ILE A C 1
ATOM 2193 O O . ILE A 1 272 ? -7.608 3.570 22.244 1.00 95.38 272 ILE A O 1
ATOM 2197 N N . GLU A 1 273 ? -6.145 1.999 21.595 1.00 94.88 273 GLU A N 1
ATOM 2198 C CA . GLU A 1 273 ? -4.959 2.858 21.708 1.00 94.88 273 GLU A CA 1
ATOM 2199 C C . GLU A 1 273 ? -4.975 4.008 20.680 1.00 94.88 273 GLU A C 1
ATOM 2201 O O . GLU A 1 273 ? -4.799 5.154 21.098 1.00 94.88 273 GLU A O 1
ATOM 2206 N N . PRO A 1 274 ? -5.242 3.788 19.371 1.00 95.25 274 PRO A N 1
ATOM 2207 C CA . PRO A 1 274 ? -5.292 4.886 18.404 1.00 95.25 274 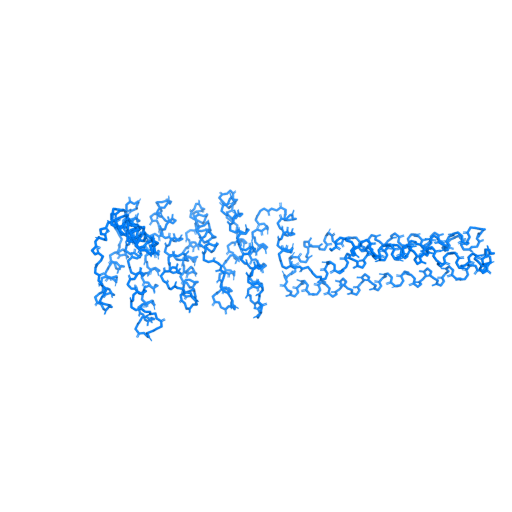PRO A CA 1
ATOM 2208 C C . PRO A 1 274 ? -6.374 5.926 18.686 1.00 95.25 274 PRO A C 1
ATOM 2210 O O . PRO A 1 274 ? -6.179 7.085 18.337 1.00 95.25 274 PRO A O 1
ATOM 2213 N N . VAL A 1 275 ? -7.509 5.544 19.281 1.00 95.94 275 VAL A N 1
ATOM 2214 C CA . VAL A 1 275 ? -8.614 6.473 19.564 1.00 95.94 275 VAL A CA 1
ATOM 2215 C C . VAL A 1 275 ? -8.453 7.107 20.940 1.00 95.94 275 VAL A C 1
ATOM 2217 O O . VAL A 1 275 ? -8.260 8.317 21.029 1.00 95.94 275 VAL A O 1
ATOM 2220 N N . LEU A 1 276 ? -8.492 6.316 22.018 1.00 94.56 276 LEU A N 1
ATOM 2221 C CA . LEU A 1 276 ? -8.449 6.861 23.379 1.00 94.56 276 LEU A CA 1
ATOM 2222 C C . LEU A 1 276 ? -7.075 7.433 23.725 1.00 94.56 276 LEU A C 1
ATOM 2224 O O . LEU A 1 276 ? -6.997 8.470 24.377 1.00 94.56 276 LEU A O 1
ATOM 2228 N N . GLY A 1 277 ? -5.997 6.796 23.256 1.00 93.25 277 GLY A N 1
ATOM 2229 C CA . GLY A 1 277 ? -4.636 7.291 23.461 1.00 93.25 277 GLY A CA 1
ATOM 2230 C C . GLY A 1 277 ? -4.433 8.666 22.828 1.00 93.25 277 GLY A C 1
ATOM 2231 O O . GLY A 1 277 ? -3.920 9.565 23.488 1.00 93.25 277 GLY A O 1
ATOM 2232 N N . THR A 1 278 ? -4.917 8.861 21.596 1.00 93.38 278 THR A N 1
ATOM 2233 C CA . THR A 1 278 ? -4.851 10.157 20.900 1.00 93.38 278 THR A CA 1
ATOM 2234 C C . THR A 1 278 ? -5.689 11.233 21.589 1.00 93.38 278 THR A C 1
ATOM 2236 O O . THR A 1 278 ? -5.204 12.347 21.771 1.00 93.38 278 THR A O 1
ATOM 2239 N N . LEU A 1 279 ? -6.927 10.920 21.993 1.00 93.62 279 LEU A N 1
ATOM 2240 C CA . LEU A 1 279 ? -7.793 11.880 22.695 1.00 93.62 279 LEU A CA 1
ATOM 2241 C C . LEU A 1 279 ? -7.192 12.311 24.035 1.00 93.62 279 LEU A C 1
ATOM 2243 O O . LEU A 1 279 ? -7.218 13.492 24.365 1.00 93.62 279 LEU A O 1
ATOM 2247 N N . ARG A 1 280 ? -6.591 11.367 24.769 1.00 93.75 280 ARG A N 1
ATOM 2248 C CA . ARG A 1 280 ? -5.865 11.639 26.013 1.00 93.75 280 ARG A CA 1
ATOM 2249 C C . ARG A 1 280 ? -4.647 12.532 25.776 1.00 93.75 280 ARG A C 1
ATOM 2251 O O . ARG A 1 280 ? -4.463 13.507 26.493 1.00 93.75 280 ARG A O 1
ATOM 2258 N N . GLU A 1 281 ? -3.818 12.204 24.786 1.00 92.12 281 GLU A N 1
ATOM 2259 C CA . GLU A 1 281 ? -2.596 12.961 24.468 1.00 92.12 281 GLU A CA 1
ATOM 2260 C C . GLU A 1 281 ? -2.892 14.402 24.051 1.00 92.12 281 GLU A C 1
ATOM 2262 O O . GLU A 1 281 ? -2.173 15.315 24.449 1.00 92.12 281 GLU A O 1
ATOM 2267 N N . LEU A 1 282 ? -3.964 14.611 23.285 1.00 90.50 282 LEU A N 1
ATOM 2268 C CA . LEU A 1 282 ? -4.392 15.939 22.847 1.00 90.50 282 LEU A CA 1
ATOM 2269 C C . LEU A 1 282 ? -5.324 16.648 23.836 1.00 90.50 282 LEU A C 1
ATOM 2271 O O . LEU A 1 282 ? -5.671 17.802 23.598 1.00 90.50 282 LEU A O 1
ATOM 2275 N N . LYS A 1 283 ? -5.732 15.975 24.921 1.00 90.81 283 LYS A N 1
ATOM 2276 C CA . LYS A 1 283 ? -6.739 16.449 25.886 1.00 90.81 283 LYS A CA 1
ATOM 2277 C C . LYS A 1 283 ? -8.017 16.961 25.207 1.00 90.81 283 LYS A C 1
ATOM 2279 O O . LYS A 1 283 ? -8.579 17.979 25.601 1.00 90.81 283 LYS A O 1
ATOM 2284 N N . ASP A 1 284 ? -8.452 16.287 24.145 1.00 87.38 284 ASP A N 1
ATOM 2285 C CA . ASP A 1 284 ? -9.595 16.744 23.355 1.00 87.38 284 ASP A CA 1
ATOM 2286 C C . ASP A 1 284 ? -10.905 16.211 23.930 1.00 87.38 284 ASP A C 1
ATOM 2288 O O . ASP A 1 284 ? -11.204 15.026 23.804 1.00 87.38 284 ASP A O 1
ATOM 2292 N N . GLU A 1 285 ? -11.706 17.092 24.527 1.00 88.62 285 GLU A N 1
ATOM 2293 C CA . GLU A 1 285 ? -12.990 16.737 25.142 1.00 88.62 285 GLU A CA 1
ATOM 2294 C C . GLU A 1 285 ? -14.118 16.569 24.105 1.00 88.62 285 GLU A C 1
ATOM 2296 O O . GLU A 1 285 ? -15.096 15.857 24.339 1.00 88.62 285 GLU A O 1
ATOM 2301 N N . ARG A 1 286 ? -13.980 17.169 22.913 1.00 89.31 286 ARG A N 1
ATOM 2302 C CA . ARG A 1 286 ? -15.074 17.318 21.932 1.00 89.31 286 ARG A CA 1
ATOM 2303 C C . ARG A 1 286 ? -15.530 16.000 21.313 1.00 89.31 286 ARG A C 1
ATOM 2305 O O . ARG A 1 286 ? -16.708 15.832 20.986 1.00 89.31 286 ARG A O 1
ATOM 2312 N N . LEU A 1 287 ? -14.602 15.067 21.098 1.00 91.56 287 LEU A N 1
ATOM 2313 C CA . LEU A 1 287 ? -14.884 13.765 20.482 1.00 91.56 287 LEU A CA 1
ATOM 2314 C C . LEU A 1 287 ? -15.000 12.615 21.479 1.00 91.56 287 LEU A C 1
ATOM 2316 O O . LEU A 1 287 ? -15.349 11.508 21.060 1.00 91.56 287 LEU A O 1
ATOM 2320 N N . VAL A 1 288 ? -14.767 12.861 22.770 1.00 92.44 288 VAL A N 1
ATOM 2321 C CA . VAL A 1 288 ? -14.863 11.829 23.811 1.00 92.44 288 VAL A CA 1
ATOM 2322 C C . VAL A 1 288 ? -16.234 11.149 23.816 1.00 92.44 288 VAL A C 1
ATOM 2324 O O . VAL A 1 288 ? -16.247 9.925 23.686 1.00 92.44 288 VAL A O 1
ATOM 2327 N N . PRO A 1 289 ? -17.380 11.864 23.838 1.00 93.00 289 PRO A N 1
ATOM 2328 C CA . PRO A 1 289 ? -18.696 11.217 23.849 1.00 93.00 289 PRO A CA 1
ATOM 2329 C C . PRO A 1 289 ? -18.877 10.224 22.693 1.00 93.00 289 PRO A C 1
ATOM 2331 O O . PRO A 1 289 ? -19.225 9.059 22.890 1.00 93.00 289 PRO A O 1
ATOM 2334 N N . TYR A 1 290 ? -18.526 10.655 21.479 1.00 94.44 290 TYR A N 1
ATOM 2335 C CA . TYR A 1 290 ? -18.651 9.833 20.280 1.00 94.44 290 TYR A CA 1
ATOM 2336 C C . TYR A 1 290 ? -17.683 8.640 20.282 1.00 94.44 290 TYR A C 1
ATOM 2338 O O . TYR A 1 290 ? -18.057 7.536 19.889 1.00 94.44 290 TYR A O 1
ATOM 2346 N N . ALA A 1 291 ? -16.441 8.823 20.736 1.00 94.19 291 ALA A N 1
ATOM 2347 C CA . ALA A 1 291 ? -15.478 7.730 20.844 1.00 94.19 291 ALA A CA 1
ATOM 2348 C C . ALA A 1 291 ? -15.947 6.646 21.828 1.00 94.19 291 ALA A C 1
ATOM 2350 O O . ALA A 1 291 ? -15.860 5.454 21.520 1.00 94.19 291 ALA A O 1
ATOM 2351 N N . LEU A 1 292 ? -16.501 7.049 22.976 1.00 94.69 292 LEU A N 1
ATOM 2352 C CA . LEU A 1 292 ? -17.057 6.132 23.973 1.00 94.69 292 LEU A CA 1
ATOM 2353 C C . LEU A 1 292 ? -18.302 5.409 23.444 1.00 94.69 292 LEU A C 1
ATOM 2355 O O . LEU A 1 292 ? -18.462 4.210 23.675 1.00 94.69 292 LEU A O 1
ATOM 2359 N N . GLU A 1 293 ? -19.148 6.090 22.669 1.00 94.81 293 GLU A N 1
ATOM 2360 C CA . GLU A 1 293 ? -20.277 5.459 21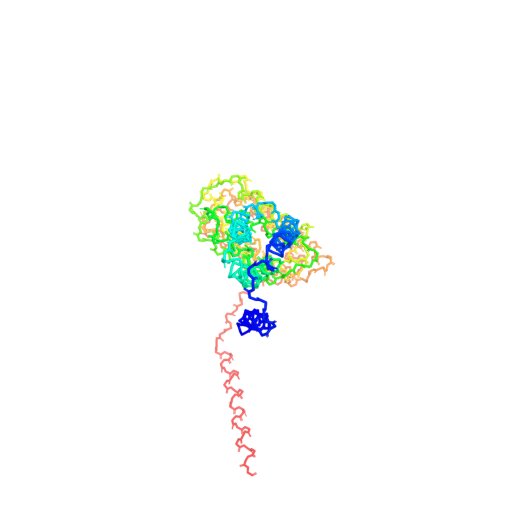.983 1.00 94.81 293 GLU A CA 1
ATOM 2361 C C . GLU A 1 293 ? -19.811 4.380 20.988 1.00 94.81 293 GLU A C 1
ATOM 2363 O O . GLU A 1 293 ? -20.345 3.265 20.983 1.00 94.81 293 GLU A O 1
ATOM 2368 N N . GLN A 1 294 ? -18.782 4.672 20.181 1.00 95.81 294 GLN A N 1
ATOM 2369 C CA . GLN A 1 294 ? -18.223 3.700 19.236 1.00 95.81 294 GLN A CA 1
ATOM 2370 C C . GLN A 1 294 ? -17.580 2.504 19.951 1.00 95.81 294 GLN A C 1
ATOM 2372 O O . GLN A 1 294 ? -17.752 1.373 19.491 1.00 95.81 294 GLN A O 1
ATOM 2377 N N . LEU A 1 295 ? -16.913 2.719 21.090 1.00 95.69 295 LEU A N 1
ATOM 2378 C CA . LEU A 1 295 ? -16.394 1.638 21.935 1.00 95.69 295 LEU A CA 1
ATOM 2379 C C . LEU A 1 295 ? -17.506 0.802 22.563 1.00 95.69 295 LEU A C 1
ATOM 2381 O O . LEU A 1 295 ? -17.407 -0.420 22.591 1.00 95.69 295 LEU A O 1
ATOM 2385 N N . ARG A 1 296 ? -18.602 1.422 23.007 1.00 95.62 296 ARG A N 1
ATOM 2386 C CA . ARG A 1 296 ? -19.769 0.684 23.507 1.00 95.62 296 ARG A CA 1
ATOM 2387 C C . ARG A 1 296 ? -20.343 -0.223 22.425 1.00 95.62 296 ARG A C 1
ATOM 2389 O O . ARG A 1 296 ? -20.630 -1.388 22.678 1.00 95.62 296 ARG A O 1
ATOM 2396 N N . ALA A 1 297 ? -20.503 0.303 21.214 1.00 95.44 297 ALA A N 1
ATOM 2397 C CA . ALA A 1 297 ? -21.010 -0.471 20.088 1.00 95.44 297 ALA A CA 1
ATOM 2398 C C . ALA A 1 297 ? -20.031 -1.575 19.644 1.00 95.44 297 ALA A C 1
ATOM 2400 O O . ALA A 1 297 ? -20.467 -2.636 19.211 1.00 95.44 297 ALA A O 1
ATOM 2401 N N . PHE A 1 298 ? -18.724 -1.339 19.772 1.00 96.50 298 PHE A N 1
ATOM 2402 C CA . PHE A 1 298 ? -17.690 -2.354 19.583 1.00 96.50 298 PHE A CA 1
ATOM 2403 C C . PHE A 1 298 ? -17.804 -3.482 20.618 1.00 96.50 298 PHE A C 1
ATOM 2405 O O . PHE A 1 298 ? -17.890 -4.643 20.235 1.00 96.50 298 PHE A O 1
ATOM 2412 N N . LEU A 1 299 ? -17.904 -3.152 21.911 1.00 95.88 299 LEU A N 1
ATOM 2413 C CA . LEU A 1 299 ? -18.032 -4.141 22.985 1.00 95.88 299 LEU A CA 1
ATOM 2414 C C . LEU A 1 299 ? -19.289 -5.000 22.858 1.00 95.88 299 LEU A C 1
ATOM 2416 O O . LEU A 1 299 ? -19.214 -6.200 23.080 1.00 95.88 299 LEU A O 1
ATOM 2420 N N . LYS A 1 300 ? -20.423 -4.419 22.447 1.00 95.19 300 LYS A N 1
ATOM 2421 C CA . LYS A 1 300 ? -21.638 -5.197 22.150 1.00 95.19 300 LYS A CA 1
ATOM 2422 C C . LYS A 1 300 ? -21.400 -6.251 21.068 1.00 95.19 300 LYS A C 1
ATOM 2424 O O . LYS A 1 300 ? -21.937 -7.346 21.154 1.00 95.19 300 LYS A O 1
ATOM 2429 N N . ARG A 1 301 ? -20.590 -5.931 20.055 1.00 95.00 301 ARG A N 1
ATOM 2430 C CA . ARG A 1 301 ? -20.256 -6.883 18.993 1.00 95.00 301 ARG A CA 1
ATOM 2431 C C . ARG A 1 301 ? -19.263 -7.942 19.470 1.00 95.00 301 ARG A C 1
ATOM 2433 O O . ARG A 1 301 ? -19.436 -9.100 19.134 1.00 95.00 301 ARG A O 1
ATOM 2440 N N . VAL A 1 302 ? -18.278 -7.566 20.286 1.00 94.19 302 VAL A N 1
ATOM 2441 C CA . VAL A 1 302 ? -17.363 -8.522 20.937 1.00 94.19 302 VAL A CA 1
ATOM 2442 C C . VAL A 1 302 ? -18.120 -9.484 21.858 1.00 94.19 302 VAL A C 1
ATOM 2444 O O . VAL A 1 302 ? -17.812 -10.668 21.863 1.00 94.19 302 VAL A O 1
ATOM 2447 N N . ALA A 1 303 ? -19.122 -9.000 22.597 1.00 93.00 303 ALA A N 1
ATOM 2448 C CA . ALA A 1 303 ? -19.986 -9.833 23.432 1.00 93.00 303 ALA A CA 1
ATOM 2449 C C . ALA A 1 303 ? -20.729 -10.880 22.596 1.00 93.00 303 ALA A C 1
ATOM 2451 O O . ALA A 1 303 ? -20.630 -12.065 22.886 1.00 93.00 303 ALA A O 1
ATOM 2452 N N . HIS A 1 304 ? -21.345 -10.456 21.490 1.00 94.12 304 HIS A N 1
ATOM 2453 C CA . HIS A 1 304 ? -22.010 -11.372 20.566 1.00 94.12 304 HIS A CA 1
ATOM 2454 C C . HIS A 1 304 ? -21.063 -12.451 20.007 1.00 94.12 304 HIS A C 1
ATOM 2456 O O . HIS A 1 304 ? -21.428 -13.619 19.947 1.00 94.12 304 HIS A O 1
ATOM 2462 N N . LEU A 1 305 ? -19.823 -12.085 19.661 1.00 92.38 305 LEU A N 1
ATOM 2463 C CA . LEU A 1 305 ? -18.799 -13.050 19.233 1.00 92.38 305 LEU A CA 1
ATOM 2464 C C . LEU A 1 305 ? -18.379 -14.007 20.363 1.00 92.38 305 LEU A C 1
ATOM 2466 O O . LEU A 1 305 ? -18.060 -15.165 20.109 1.00 92.38 305 LEU A O 1
ATOM 2470 N N . GLY A 1 306 ? -18.376 -13.535 21.611 1.00 90.44 306 GLY A N 1
ATOM 2471 C CA . GLY A 1 306 ? -18.135 -14.366 22.790 1.00 90.44 306 GLY A CA 1
ATOM 2472 C C . GLY A 1 306 ? -19.271 -15.355 23.064 1.00 90.44 306 GLY A C 1
ATOM 2473 O O . GLY A 1 306 ? -19.005 -16.517 23.348 1.00 90.44 306 GLY A O 1
ATOM 2474 N N . GLU A 1 307 ? -20.526 -14.917 22.937 1.00 92.06 307 GLU A N 1
ATOM 2475 C CA . GLU A 1 307 ? -21.724 -15.768 23.046 1.00 92.06 307 GLU A CA 1
ATOM 2476 C C . GLU A 1 307 ? -21.763 -16.840 21.952 1.00 92.06 307 GLU A C 1
ATOM 2478 O O . GLU A 1 307 ? -22.075 -17.995 22.232 1.00 92.06 307 GLU A O 1
ATOM 2483 N N . ALA A 1 308 ? -21.401 -16.470 20.720 1.00 91.75 308 ALA A N 1
ATOM 2484 C CA . ALA A 1 308 ? -21.297 -17.391 19.590 1.00 91.75 308 ALA A CA 1
ATOM 2485 C C . ALA A 1 308 ? -20.118 -18.377 19.712 1.00 91.75 308 ALA A C 1
ATOM 2487 O O . ALA A 1 308 ? -20.035 -19.336 18.948 1.00 91.75 308 ALA A O 1
ATOM 2488 N N . GLY A 1 309 ? -19.197 -18.153 20.657 1.00 88.50 309 GLY A N 1
ATOM 2489 C CA . GLY A 1 309 ? -18.002 -18.976 20.845 1.00 88.50 309 GLY A CA 1
ATOM 2490 C C . GLY A 1 309 ? -16.879 -18.711 19.836 1.00 88.50 309 GLY A C 1
ATOM 2491 O O . GLY A 1 309 ? -15.884 -19.432 19.842 1.00 88.50 309 GLY A O 1
ATOM 2492 N N . GLU A 1 310 ? -16.991 -17.671 19.005 1.00 89.25 310 GLU A N 1
ATOM 2493 C CA . GLU A 1 310 ? -15.941 -17.262 18.058 1.00 89.25 310 GLU A CA 1
ATOM 2494 C C . GLU A 1 310 ? -14.720 -16.669 18.779 1.00 89.25 310 GLU A C 1
ATOM 2496 O O . GLU A 1 310 ? -13.592 -16.744 18.293 1.00 89.25 310 GLU A O 1
ATOM 2501 N N . ILE A 1 311 ? -14.928 -16.099 19.971 1.00 92.00 311 ILE A N 1
ATOM 2502 C CA . ILE A 1 311 ? -13.866 -15.573 20.830 1.00 92.00 311 ILE A CA 1
ATOM 2503 C C . ILE A 1 311 ? -13.940 -16.234 22.203 1.00 92.00 311 ILE A C 1
ATOM 2505 O O . ILE A 1 311 ? -15.001 -16.337 22.813 1.00 92.00 311 ILE A O 1
ATOM 2509 N N . SER A 1 312 ? -12.781 -16.621 22.743 1.00 91.12 312 SER A N 1
ATOM 2510 C CA . SER A 1 312 ? -12.713 -17.175 24.096 1.00 91.12 312 SER A CA 1
ATOM 2511 C C . SER A 1 312 ? -13.147 -16.165 25.168 1.00 91.12 312 SER A C 1
ATOM 2513 O O . SER A 1 312 ? -12.818 -14.977 25.104 1.00 91.12 312 SER A O 1
ATOM 2515 N N . LEU A 1 313 ? -13.779 -16.665 26.233 1.00 90.50 313 LEU A N 1
ATOM 2516 C CA . LEU A 1 313 ? -14.161 -15.878 27.415 1.00 90.50 313 LEU A CA 1
ATOM 2517 C C . LEU A 1 313 ? -12.990 -15.047 27.971 1.00 90.50 313 LEU A C 1
ATOM 2519 O O . LEU A 1 313 ? -13.151 -13.884 28.340 1.00 90.50 313 LEU A O 1
ATOM 2523 N N . ARG A 1 314 ? -11.780 -15.624 27.977 1.00 91.00 314 ARG A N 1
ATOM 2524 C CA . ARG A 1 314 ? -10.559 -14.956 28.449 1.00 91.00 314 ARG A CA 1
ATOM 2525 C C . ARG A 1 314 ? -10.213 -13.726 27.610 1.00 91.00 314 ARG A C 1
ATOM 2527 O O . ARG A 1 314 ? -9.830 -12.700 28.168 1.00 91.00 314 ARG A O 1
ATOM 2534 N N . GLU A 1 315 ? -10.347 -13.819 26.291 1.00 93.31 315 GLU A N 1
ATOM 2535 C CA . GLU A 1 315 ? -10.086 -12.704 25.380 1.00 93.31 315 GLU A CA 1
ATOM 2536 C C . GLU A 1 315 ? -11.158 -11.613 25.505 1.00 93.31 315 GLU A C 1
ATOM 2538 O O . GLU A 1 315 ? -10.806 -10.433 25.544 1.00 93.31 315 GLU A O 1
ATOM 2543 N N . VAL A 1 316 ? -12.434 -11.980 25.690 1.00 92.62 316 VAL A N 1
ATOM 2544 C CA . VAL A 1 316 ? -13.514 -11.021 25.996 1.00 92.62 316 VAL A CA 1
ATOM 2545 C C . VAL A 1 316 ? -13.200 -10.247 27.280 1.00 92.62 316 VAL A C 1
ATOM 2547 O O . VAL A 1 316 ? -13.173 -9.014 27.268 1.00 92.62 316 VAL A O 1
ATOM 2550 N N . CYS A 1 317 ? -12.873 -10.944 28.373 1.00 93.38 317 CYS A N 1
ATOM 2551 C CA . CYS A 1 317 ? -12.514 -10.301 29.639 1.00 93.38 317 CYS A CA 1
ATOM 2552 C C . CYS A 1 317 ? -11.277 -9.399 29.505 1.00 93.38 317 CYS A C 1
ATOM 2554 O O . CYS A 1 317 ? -11.267 -8.279 30.015 1.00 93.38 317 CYS A O 1
ATOM 2556 N N . ARG A 1 318 ? -10.262 -9.831 28.746 1.00 94.31 318 ARG A N 1
ATOM 2557 C CA . ARG A 1 318 ? -9.057 -9.032 28.487 1.00 94.31 318 ARG A CA 1
ATOM 2558 C C . ARG A 1 318 ? -9.363 -7.755 27.700 1.00 94.31 318 ARG A C 1
ATOM 2560 O O . ARG A 1 318 ? -8.782 -6.713 27.999 1.00 94.31 318 ARG A O 1
ATOM 2567 N N . ILE A 1 319 ? -10.280 -7.801 26.730 1.00 94.56 319 ILE A N 1
ATOM 2568 C CA . ILE A 1 319 ? -10.751 -6.608 26.007 1.00 94.56 319 ILE A CA 1
ATOM 2569 C C . ILE A 1 319 ? -11.475 -5.651 26.962 1.00 94.56 319 ILE A C 1
ATOM 2571 O O . ILE A 1 319 ? -11.205 -4.450 26.932 1.00 94.56 319 ILE A O 1
ATOM 2575 N N . LEU A 1 320 ? -12.353 -6.163 27.832 1.00 94.31 320 LEU A N 1
ATOM 2576 C CA . LEU A 1 320 ? -13.053 -5.344 28.829 1.00 94.31 320 LEU A CA 1
ATOM 2577 C C . LEU A 1 320 ? -12.068 -4.641 29.773 1.00 94.31 320 LEU A C 1
ATOM 2579 O O . LEU A 1 320 ? -12.211 -3.443 30.022 1.00 94.31 320 LEU A O 1
ATOM 2583 N N . ASP A 1 321 ? -11.035 -5.347 30.233 1.00 93.81 321 ASP A N 1
ATOM 2584 C CA . ASP A 1 321 ? -9.990 -4.778 31.087 1.00 93.81 321 ASP A CA 1
ATOM 2585 C C . ASP A 1 321 ? -9.168 -3.700 30.378 1.00 93.81 321 ASP A C 1
ATOM 2587 O O . ASP A 1 321 ? -8.851 -2.672 30.981 1.00 93.81 321 ASP A O 1
ATOM 2591 N N . LEU A 1 322 ? -8.852 -3.897 29.095 1.00 94.50 322 LEU A N 1
ATOM 2592 C CA . LEU A 1 322 ? -8.178 -2.889 28.275 1.00 94.50 322 LEU A CA 1
ATOM 2593 C C . LEU A 1 322 ? -9.034 -1.628 28.118 1.00 94.50 322 LEU A C 1
ATOM 2595 O O . LEU A 1 322 ? -8.513 -0.521 28.242 1.00 94.50 322 LEU A O 1
ATOM 2599 N N . VAL A 1 323 ? -10.344 -1.777 27.889 1.00 94.31 323 VAL A N 1
ATOM 2600 C CA . VAL A 1 323 ? -11.255 -0.628 27.805 1.00 94.31 323 VAL A CA 1
ATOM 2601 C C . VAL A 1 323 ? -11.334 0.100 29.146 1.00 94.31 323 VAL A C 1
ATOM 2603 O O . VAL A 1 323 ? -11.195 1.320 29.158 1.00 94.31 323 VAL A O 1
ATOM 2606 N N . SER A 1 324 ? -11.493 -0.609 30.270 1.00 92.62 324 SER A N 1
ATOM 2607 C CA . SER A 1 324 ? -11.499 0.019 31.601 1.00 92.62 324 SER A CA 1
ATOM 2608 C C . SER A 1 324 ? -10.211 0.792 31.881 1.00 92.62 324 SER A C 1
ATOM 2610 O O . SER A 1 324 ? -10.277 1.968 32.230 1.00 92.62 324 SER A O 1
ATOM 2612 N N . LEU A 1 325 ? -9.050 0.171 31.649 1.00 93.44 325 LEU A N 1
ATOM 2613 C CA . LEU A 1 325 ? -7.745 0.791 31.884 1.00 93.44 325 LEU A CA 1
ATOM 2614 C C . LEU A 1 325 ? -7.562 2.074 31.062 1.00 93.44 325 LEU A C 1
ATOM 2616 O O . LEU A 1 325 ? -7.068 3.083 31.565 1.00 93.44 325 LEU A O 1
ATOM 2620 N N . HIS A 1 326 ? -7.941 2.051 29.783 1.00 92.88 326 HIS A N 1
ATOM 2621 C CA . HIS A 1 326 ? -7.797 3.218 28.913 1.00 92.88 326 HIS A CA 1
ATOM 2622 C C . HIS A 1 326 ? -8.842 4.297 29.192 1.00 92.88 326 HIS A C 1
ATOM 2624 O O . HIS A 1 326 ? -8.544 5.471 28.994 1.00 92.88 326 HIS A O 1
ATOM 2630 N N . MET A 1 327 ? -10.029 3.934 29.685 1.00 91.50 327 MET A N 1
ATOM 2631 C CA . MET A 1 327 ? -11.015 4.900 30.177 1.00 91.50 327 MET A CA 1
ATOM 2632 C C . MET A 1 327 ? -10.542 5.613 31.445 1.00 91.50 327 MET A C 1
ATOM 2634 O O . MET A 1 327 ? -10.703 6.825 31.539 1.00 91.50 327 MET A O 1
ATOM 2638 N N . GLU A 1 328 ? -9.959 4.890 32.404 1.00 90.06 328 GLU A N 1
ATOM 2639 C CA . GLU A 1 328 ? -9.386 5.479 33.625 1.00 90.06 328 GLU A CA 1
ATOM 2640 C C . GLU A 1 328 ? -8.282 6.478 33.270 1.00 90.06 328 GLU A C 1
ATOM 2642 O O . GLU A 1 328 ? -8.364 7.650 33.631 1.00 90.06 328 GLU A O 1
ATOM 2647 N N . ARG A 1 329 ? -7.331 6.055 32.430 1.00 91.62 329 ARG A N 1
ATOM 2648 C CA . ARG A 1 329 ? -6.248 6.912 31.922 1.00 91.62 329 ARG A CA 1
ATOM 2649 C C . ARG A 1 329 ? -6.736 8.119 31.125 1.00 91.62 329 ARG A C 1
ATOM 2651 O O . ARG A 1 329 ? -6.052 9.135 31.080 1.00 91.62 329 ARG A O 1
ATOM 2658 N N . LEU A 1 330 ? -7.863 8.003 30.425 1.00 90.00 330 LEU A N 1
ATOM 2659 C CA . LEU A 1 330 ? -8.468 9.143 29.737 1.00 90.00 330 LEU A CA 1
ATOM 2660 C C . LEU A 1 330 ? -9.057 10.135 30.750 1.00 90.00 330 LEU A C 1
ATOM 2662 O O . LEU A 1 330 ? -8.907 11.338 30.564 1.00 90.00 330 LEU A O 1
ATOM 2666 N N . GLY A 1 331 ? -9.670 9.634 31.825 1.00 84.94 331 GLY A N 1
ATOM 2667 C CA . GLY A 1 331 ? -10.247 10.442 32.902 1.00 84.94 331 GLY A CA 1
ATOM 2668 C C . GLY A 1 331 ? -9.234 11.252 33.702 1.00 84.94 331 GLY A C 1
ATOM 2669 O O . GLY A 1 331 ? -9.579 12.307 34.220 1.00 84.94 331 GLY A O 1
ATOM 2670 N N . GLU A 1 332 ? -7.981 10.801 33.761 1.00 87.50 332 GLU A N 1
ATOM 2671 C CA . GLU A 1 332 ? -6.872 11.573 34.340 1.00 87.50 332 GLU A CA 1
ATOM 2672 C C . GLU A 1 332 ? -6.549 12.840 33.527 1.00 87.50 332 GLU A C 1
ATOM 2674 O O . GLU A 1 332 ? -6.034 13.814 34.072 1.00 87.50 332 GLU A O 1
ATOM 2679 N N . ALA A 1 333 ? -6.826 12.835 32.219 1.00 83.44 333 ALA A N 1
ATOM 2680 C CA . ALA A 1 333 ? -6.443 13.912 31.305 1.00 83.44 333 ALA A CA 1
ATOM 2681 C C . ALA A 1 333 ? -7.614 14.800 30.858 1.00 83.44 333 ALA A C 1
ATOM 2683 O O . ALA A 1 333 ? -7.385 15.954 30.495 1.00 83.44 333 ALA A O 1
ATOM 2684 N N . VAL A 1 334 ? -8.834 14.257 30.835 1.00 85.19 334 VAL A N 1
ATOM 2685 C CA . VAL A 1 334 ? -10.037 14.882 30.267 1.00 85.19 334 VAL A CA 1
ATOM 2686 C C . VAL A 1 334 ? -11.226 14.673 31.201 1.00 85.19 334 VAL A C 1
ATOM 2688 O O . VAL A 1 334 ? -11.396 13.589 31.765 1.00 85.19 334 VAL A O 1
ATOM 2691 N N . LYS A 1 335 ? -12.099 15.680 31.328 1.00 80.19 335 LYS A N 1
ATOM 2692 C CA . LYS A 1 335 ? -13.329 15.550 32.120 1.00 80.19 335 LYS A CA 1
ATOM 2693 C C . LYS A 1 335 ? -14.279 14.530 31.480 1.00 80.19 335 LYS A C 1
ATOM 2695 O O . LYS A 1 335 ? -14.762 14.711 30.367 1.00 80.19 335 LYS A O 1
ATOM 2700 N N . LEU A 1 336 ? -14.580 13.450 32.206 1.00 78.19 336 LEU A N 1
ATOM 2701 C CA . LEU A 1 336 ? -15.468 12.357 31.768 1.00 78.19 336 LEU A CA 1
ATOM 2702 C C . LEU A 1 336 ? -16.915 12.501 32.271 1.00 78.19 336 LEU A C 1
ATOM 2704 O O . LEU A 1 336 ? -17.633 11.508 32.406 1.00 78.19 336 LEU A O 1
ATOM 2708 N N . GLU A 1 337 ? -17.366 13.722 32.539 1.00 77.25 337 GLU A N 1
ATOM 2709 C CA . GLU A 1 337 ? -18.728 14.021 33.002 1.00 77.25 337 GLU A CA 1
ATOM 2710 C C . GLU A 1 337 ? -19.729 14.010 31.834 1.00 77.25 337 GLU A C 1
ATOM 2712 O O . GLU A 1 337 ? -20.406 14.991 31.546 1.00 77.25 337 GLU A O 1
ATOM 2717 N N . CYS A 1 338 ? -19.805 12.888 31.116 1.00 83.25 338 CYS A N 1
ATOM 2718 C CA . CYS A 1 338 ? -20.724 12.701 29.996 1.00 83.25 338 CYS A CA 1
ATOM 2719 C C . CYS A 1 338 ? -21.567 11.422 30.162 1.00 83.25 338 CYS A C 1
ATOM 2721 O O . CYS A 1 338 ? -21.093 10.421 30.723 1.00 83.25 338 CYS A O 1
ATOM 2723 N N . PRO A 1 339 ? -22.826 11.417 29.682 1.00 87.62 339 PRO A N 1
ATOM 2724 C CA . PRO A 1 339 ? -23.722 10.267 29.813 1.00 87.62 339 PRO A CA 1
ATOM 2725 C C . PRO A 1 339 ? -23.180 9.015 29.107 1.00 87.62 339 PRO A C 1
ATOM 2727 O O . PRO A 1 339 ? -23.417 7.892 29.558 1.00 87.62 339 PRO A O 1
ATOM 2730 N N . GLU A 1 340 ? -22.395 9.182 28.043 1.00 90.19 340 GLU A N 1
ATOM 2731 C CA . GLU A 1 340 ? -21.771 8.097 27.288 1.00 90.19 340 GLU A CA 1
ATOM 2732 C C . GLU A 1 340 ? -20.718 7.353 28.116 1.00 90.19 340 GLU A C 1
ATOM 2734 O O . GLU A 1 340 ? -20.638 6.124 28.038 1.00 90.19 340 GLU A O 1
ATOM 2739 N N . ALA A 1 341 ? -19.960 8.056 28.966 1.00 88.12 341 ALA A N 1
ATOM 2740 C CA . ALA A 1 341 ? -19.006 7.430 29.881 1.00 88.12 341 ALA A CA 1
ATOM 2741 C C . ALA A 1 341 ? -19.716 6.561 30.925 1.00 88.12 341 ALA A C 1
ATOM 2743 O O . ALA A 1 341 ? -19.311 5.419 31.162 1.00 88.12 341 ALA A O 1
ATOM 2744 N N . ALA A 1 342 ? -20.811 7.059 31.507 1.00 88.69 342 ALA A N 1
ATOM 2745 C CA . ALA A 1 342 ? -21.632 6.283 32.434 1.00 88.69 342 ALA A CA 1
ATOM 2746 C C . ALA A 1 342 ? -22.261 5.059 31.744 1.00 88.69 342 ALA A C 1
ATOM 2748 O O . ALA A 1 342 ? -22.234 3.953 32.288 1.00 88.69 342 ALA A O 1
ATOM 2749 N N . ALA A 1 343 ? -22.774 5.226 30.522 1.00 90.94 343 ALA A N 1
ATOM 2750 C CA . ALA A 1 343 ? -23.349 4.138 29.738 1.00 90.94 343 ALA A CA 1
ATOM 2751 C C . ALA A 1 343 ? -22.315 3.059 29.374 1.00 90.94 343 ALA A C 1
ATOM 2753 O O . ALA A 1 343 ? -22.623 1.865 29.434 1.00 90.94 343 ALA A O 1
ATOM 2754 N N . LEU A 1 344 ? -21.087 3.453 29.021 1.00 92.38 344 LEU A N 1
ATOM 2755 C CA . LEU A 1 344 ? -20.002 2.517 28.734 1.00 92.38 344 LEU A CA 1
ATOM 2756 C C . LEU A 1 344 ? -19.568 1.760 29.997 1.00 92.38 344 LEU A C 1
ATOM 2758 O O . LEU A 1 344 ? -19.480 0.536 29.949 1.00 92.38 344 LEU A O 1
ATOM 2762 N N . ARG A 1 345 ? -19.408 2.441 31.143 1.00 91.62 345 ARG A N 1
ATOM 2763 C CA . ARG A 1 345 ? -19.109 1.791 32.438 1.00 91.62 345 ARG A CA 1
ATOM 2764 C C . ARG A 1 345 ? -20.168 0.758 32.825 1.00 91.62 345 ARG A C 1
ATOM 2766 O O . ARG A 1 345 ? -19.817 -0.356 33.204 1.00 91.62 345 ARG A O 1
ATOM 2773 N N . ARG A 1 346 ? -21.457 1.091 32.672 1.00 92.31 346 ARG A N 1
ATOM 2774 C CA . ARG A 1 346 ? -22.568 0.145 32.895 1.00 92.31 346 ARG A CA 1
ATOM 2775 C C . ARG A 1 346 ? -22.488 -1.056 31.954 1.00 92.31 346 ARG A C 1
ATOM 2777 O O . ARG A 1 346 ? -22.641 -2.185 32.401 1.00 92.31 346 ARG A O 1
ATOM 2784 N N . THR A 1 347 ? -22.202 -0.820 30.671 1.00 93.19 347 THR A N 1
ATOM 2785 C CA . THR A 1 347 ? -22.049 -1.898 29.679 1.00 93.19 347 THR A CA 1
ATOM 2786 C C . THR A 1 347 ? -20.904 -2.834 30.070 1.00 93.19 347 THR A C 1
ATOM 2788 O O . THR A 1 347 ? -21.099 -4.041 30.113 1.00 93.19 347 THR A O 1
ATOM 2791 N N . VAL A 1 348 ? -19.738 -2.295 30.437 1.00 92.38 348 VAL A N 1
ATOM 2792 C CA . VAL A 1 348 ? -18.592 -3.096 30.894 1.00 92.38 348 VAL A CA 1
ATOM 2793 C C . VAL A 1 348 ? -18.934 -3.899 32.152 1.00 92.38 348 VAL A C 1
ATOM 2795 O O . VAL A 1 348 ? -18.608 -5.079 32.225 1.00 92.38 348 VAL A O 1
ATOM 2798 N N . ALA A 1 349 ? -19.613 -3.293 33.130 1.00 91.25 349 ALA A N 1
ATOM 2799 C CA . ALA A 1 349 ? -20.017 -3.982 34.354 1.00 91.25 349 ALA A CA 1
ATOM 2800 C C . ALA A 1 349 ? -20.999 -5.135 34.083 1.00 91.25 349 ALA A C 1
ATOM 2802 O O . ALA A 1 349 ? -20.862 -6.201 34.679 1.00 91.25 349 ALA A O 1
ATOM 2803 N N . ASN A 1 350 ? -21.955 -4.938 33.172 1.00 92.31 350 ASN A N 1
ATOM 2804 C CA . ASN A 1 350 ? -22.906 -5.977 32.778 1.00 92.31 350 ASN A CA 1
ATOM 2805 C C . ASN A 1 350 ? -22.196 -7.136 32.070 1.00 92.31 350 ASN A C 1
ATOM 2807 O O . ASN A 1 350 ? -22.340 -8.277 32.499 1.00 92.31 350 ASN A O 1
ATOM 2811 N N . LEU A 1 351 ? -21.349 -6.835 31.080 1.00 91.69 351 LEU A N 1
ATOM 2812 C CA . LEU A 1 351 ? -20.588 -7.853 30.350 1.00 91.69 351 LEU A CA 1
ATOM 2813 C C . LEU A 1 351 ? -19.632 -8.626 31.273 1.00 91.69 351 LEU A C 1
ATOM 2815 O O . LEU A 1 351 ? -19.494 -9.837 31.152 1.00 91.69 351 LEU A O 1
ATOM 2819 N N . ARG A 1 352 ? -19.010 -7.965 32.259 1.00 92.06 352 ARG A N 1
ATOM 2820 C CA . ARG A 1 352 ? -18.179 -8.659 33.258 1.00 92.06 352 ARG A CA 1
ATOM 2821 C C . ARG A 1 352 ? -18.969 -9.677 34.080 1.00 92.06 352 ARG A C 1
ATOM 2823 O O . ARG A 1 352 ? -18.428 -10.737 34.385 1.00 92.06 352 ARG A O 1
ATOM 2830 N N . LYS A 1 353 ? -20.215 -9.361 34.451 1.00 90.19 353 LYS A N 1
ATOM 2831 C CA . LYS A 1 353 ? -21.093 -10.288 35.185 1.00 90.19 353 LYS A CA 1
ATOM 2832 C C . LYS A 1 353 ? -21.516 -11.459 34.303 1.00 90.19 353 LYS A C 1
ATOM 2834 O O . LYS A 1 353 ? -21.433 -12.600 34.740 1.00 90.19 353 LYS A O 1
ATOM 2839 N N . GLU A 1 354 ? -21.927 -11.161 33.076 1.00 90.19 354 GLU A N 1
ATOM 2840 C CA . GLU A 1 354 ? -22.391 -12.136 32.087 1.00 90.19 354 GLU A CA 1
ATOM 2841 C C . GLU A 1 354 ? -21.314 -13.173 31.751 1.00 90.19 354 GLU A C 1
ATOM 2843 O O . GLU A 1 354 ? -21.535 -14.372 31.900 1.00 90.19 354 GLU A O 1
ATOM 2848 N N . PHE A 1 355 ? -20.102 -12.717 31.433 1.00 88.38 355 PHE A N 1
ATOM 2849 C CA . PHE A 1 355 ? -18.975 -13.588 31.091 1.00 88.38 355 PHE A CA 1
ATOM 2850 C C . PHE A 1 355 ? -18.154 -14.057 32.303 1.00 88.38 355 PHE A C 1
ATOM 2852 O O . PHE A 1 355 ? -17.101 -14.671 32.129 1.00 88.38 355 PHE A O 1
ATOM 2859 N N . ARG A 1 356 ? -18.614 -13.779 33.534 1.00 87.75 356 ARG A N 1
ATOM 2860 C CA . ARG A 1 356 ? -17.948 -14.143 34.803 1.00 87.75 356 ARG A CA 1
ATOM 2861 C C . ARG A 1 356 ? -16.460 -13.776 34.832 1.00 87.75 356 ARG A C 1
ATOM 2863 O O . ARG A 1 356 ? -15.611 -14.558 35.260 1.00 87.75 356 ARG A O 1
ATOM 2870 N N . CYS A 1 357 ? -16.135 -12.571 34.377 1.00 86.50 357 CYS A N 1
ATOM 2871 C CA . CYS A 1 357 ? -14.763 -12.089 34.388 1.00 86.50 357 CYS A CA 1
ATOM 2872 C C . CYS A 1 357 ? -14.289 -11.891 35.830 1.00 86.50 357 CYS A C 1
ATOM 2874 O O . CYS A 1 357 ? -14.915 -11.153 36.596 1.00 86.50 357 CYS A O 1
ATOM 2876 N N . LEU A 1 358 ? -13.166 -12.514 36.192 1.00 76.19 358 LEU A N 1
ATOM 2877 C CA . LEU A 1 358 ? -12.536 -12.275 37.486 1.00 76.19 358 LEU A CA 1
ATOM 2878 C C . LEU A 1 358 ? -12.151 -10.792 37.584 1.00 76.19 358 LEU A C 1
ATOM 2880 O O . LEU A 1 358 ? -11.497 -10.276 36.671 1.00 76.19 358 LEU A O 1
ATOM 2884 N N . PRO A 1 359 ? -12.552 -10.081 38.654 1.00 60.00 359 PRO A N 1
ATOM 2885 C CA . PRO A 1 359 ? -12.089 -8.726 38.867 1.00 60.00 359 PRO A CA 1
ATOM 2886 C C . PRO A 1 359 ? -10.571 -8.765 38.976 1.00 60.00 359 PRO A C 1
ATOM 2888 O O . PRO A 1 359 ? -10.004 -9.658 39.606 1.00 60.00 359 PRO A O 1
ATOM 2891 N N . ARG A 1 360 ? -9.916 -7.792 38.346 1.00 54.50 360 ARG A N 1
ATOM 2892 C CA . ARG A 1 360 ? -8.474 -7.615 38.425 1.00 54.50 360 ARG A CA 1
ATOM 2893 C C . ARG A 1 360 ? -8.107 -7.309 39.881 1.00 54.50 360 ARG A C 1
ATOM 2895 O O . ARG A 1 360 ? -8.018 -6.149 40.267 1.00 54.50 360 ARG A O 1
ATOM 2902 N N . THR A 1 361 ? -7.909 -8.338 40.704 1.00 37.50 361 THR A N 1
ATOM 2903 C CA . THR A 1 361 ? -7.079 -8.220 41.900 1.00 37.50 361 THR A CA 1
ATOM 2904 C C . THR A 1 361 ? -5.756 -7.705 41.370 1.00 37.50 361 THR A C 1
ATOM 2906 O O . THR A 1 361 ? -5.227 -8.277 40.414 1.00 37.50 361 THR A O 1
ATOM 2909 N N . ALA A 1 362 ? -5.295 -6.560 41.875 1.00 36.34 362 ALA A N 1
ATOM 2910 C CA . ALA A 1 362 ? -4.008 -6.005 41.501 1.00 36.34 362 ALA A CA 1
ATOM 2911 C C . ALA A 1 362 ? -2.998 -7.152 41.529 1.00 36.34 362 ALA A C 1
ATOM 2913 O O . ALA A 1 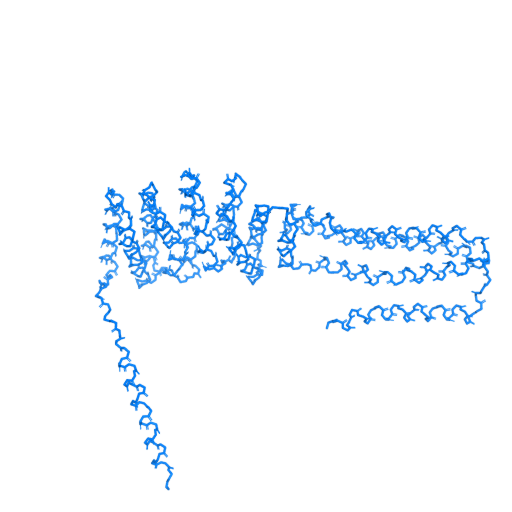362 ? -2.736 -7.714 42.591 1.00 36.34 362 ALA A O 1
ATOM 2914 N N . ALA A 1 363 ? -2.534 -7.571 40.350 1.00 33.69 363 ALA A N 1
ATOM 2915 C CA . ALA A 1 363 ? -1.485 -8.558 40.259 1.00 33.69 363 ALA A CA 1
ATOM 2916 C C . ALA A 1 363 ? -0.345 -7.971 41.083 1.00 33.69 363 ALA A C 1
ATOM 2918 O O . ALA A 1 363 ? 0.189 -6.917 40.722 1.00 33.69 363 ALA A O 1
ATOM 2919 N N . GLN A 1 364 ? -0.054 -8.598 42.225 1.00 28.41 364 GLN A N 1
ATOM 2920 C CA . GLN A 1 364 ? 1.178 -8.346 42.945 1.00 28.41 364 GLN A CA 1
ATOM 2921 C C . GLN A 1 364 ? 2.276 -8.351 41.881 1.00 28.41 364 GLN A C 1
ATOM 2923 O O . GLN A 1 364 ? 2.301 -9.280 41.062 1.00 28.41 364 GLN A O 1
ATOM 2928 N N . PRO A 1 365 ? 3.130 -7.316 41.806 1.00 32.31 365 PRO A N 1
ATOM 2929 C CA . PRO A 1 365 ? 4.306 -7.429 40.971 1.00 32.31 365 PRO A CA 1
ATOM 2930 C C . PRO A 1 365 ? 4.991 -8.711 41.431 1.00 32.31 365 PRO A C 1
ATOM 2932 O O . PRO A 1 365 ? 5.301 -8.835 42.617 1.00 32.31 365 PRO A O 1
ATOM 2935 N N . GLN A 1 366 ? 5.139 -9.689 40.534 1.00 33.12 366 GLN A N 1
ATOM 2936 C CA . GLN A 1 366 ? 6.014 -10.821 40.797 1.00 33.12 366 GLN A CA 1
ATOM 2937 C C . GLN A 1 366 ? 7.350 -10.199 41.180 1.00 33.12 366 GLN A C 1
ATOM 2939 O O . GLN A 1 366 ? 8.024 -9.587 40.349 1.00 33.12 366 GLN A O 1
ATOM 2944 N N . GLN A 1 367 ? 7.657 -10.247 42.476 1.00 33.25 367 GLN A N 1
ATOM 2945 C CA . GLN A 1 367 ? 8.909 -9.750 42.998 1.00 33.25 367 GLN A CA 1
ATOM 2946 C C . GLN A 1 367 ? 10.008 -10.478 42.216 1.00 33.25 367 GLN A C 1
ATOM 2948 O O . GLN A 1 367 ? 9.993 -11.713 42.168 1.00 33.25 367 GLN A O 1
ATOM 2953 N N . PRO A 1 368 ? 10.985 -9.760 41.638 1.00 41.00 368 PRO A N 1
ATOM 2954 C CA . PRO A 1 368 ? 12.126 -10.364 40.947 1.00 41.00 368 PRO A CA 1
ATOM 2955 C C . PRO A 1 368 ? 12.911 -11.383 41.799 1.00 41.00 368 PRO A C 1
ATOM 2957 O O . PRO A 1 368 ? 13.753 -12.107 41.278 1.00 41.00 368 PRO A O 1
ATOM 2960 N N . GLN A 1 369 ? 12.634 -11.467 43.105 1.00 42.59 369 GLN A N 1
ATOM 2961 C CA . GLN A 1 369 ? 13.280 -12.374 44.048 1.00 42.59 369 GLN A CA 1
ATOM 2962 C C . GLN A 1 369 ? 12.839 -13.842 43.936 1.00 42.59 369 GLN A C 1
ATOM 2964 O O . GLN A 1 369 ? 13.655 -14.711 44.233 1.00 42.59 369 GLN A O 1
ATOM 2969 N N . GLN A 1 370 ? 11.621 -14.166 43.479 1.00 40.12 370 GLN A N 1
ATOM 2970 C CA . GLN A 1 370 ? 11.199 -15.579 43.387 1.00 40.12 370 GLN A CA 1
ATOM 2971 C C . GLN A 1 370 ? 11.758 -16.291 42.146 1.00 40.12 370 GLN A C 1
ATOM 2973 O O . GLN A 1 370 ? 12.195 -17.432 42.250 1.00 40.12 370 GLN A O 1
ATOM 2978 N N . VAL A 1 371 ? 11.871 -15.596 41.008 1.00 45.94 371 VAL A N 1
ATOM 2979 C CA . VAL A 1 371 ? 12.517 -16.148 39.798 1.00 45.94 371 VAL A CA 1
ATOM 2980 C C . VAL A 1 371 ? 14.038 -16.268 39.987 1.00 45.94 371 VAL A C 1
ATOM 2982 O O . VAL A 1 371 ? 14.656 -17.187 39.459 1.00 45.94 371 VAL A O 1
ATOM 2985 N N . ALA A 1 372 ? 14.649 -15.377 40.780 1.00 50.03 372 ALA A N 1
ATOM 2986 C CA . ALA A 1 372 ? 16.066 -15.466 41.136 1.00 50.03 372 ALA A CA 1
ATOM 2987 C C . ALA A 1 372 ? 16.366 -16.606 42.127 1.00 50.03 372 ALA A C 1
ATOM 2989 O O . ALA A 1 372 ? 17.414 -17.233 42.006 1.00 50.03 372 ALA A O 1
ATOM 2990 N N . ARG A 1 373 ? 15.453 -16.907 43.065 1.00 48.06 373 ARG A N 1
ATOM 2991 C CA . ARG A 1 373 ? 15.592 -18.065 43.967 1.00 48.06 373 ARG A CA 1
ATOM 2992 C C . ARG A 1 373 ? 15.430 -19.390 43.230 1.00 48.06 373 ARG A C 1
ATOM 2994 O O . ARG A 1 373 ? 16.296 -20.236 43.377 1.00 48.06 373 ARG A O 1
ATOM 3001 N N . GLN A 1 374 ? 14.439 -19.513 42.344 1.00 48.03 374 GLN A N 1
ATOM 3002 C CA . GLN A 1 374 ? 14.257 -20.733 41.543 1.00 48.03 374 GLN A CA 1
ATOM 3003 C C . GLN A 1 374 ? 15.433 -20.991 40.585 1.00 48.03 374 GLN A C 1
ATOM 3005 O O . GLN A 1 374 ? 15.917 -22.111 40.504 1.00 48.03 374 GLN A O 1
ATOM 3010 N N . ARG A 1 375 ? 15.989 -19.949 39.944 1.00 49.88 375 ARG A N 1
ATOM 3011 C CA . ARG A 1 375 ? 17.223 -20.085 39.139 1.00 49.88 375 ARG A CA 1
ATOM 3012 C C . ARG A 1 375 ? 18.489 -20.336 39.962 1.00 49.88 375 ARG A C 1
ATOM 3014 O O . ARG A 1 375 ? 19.467 -20.837 39.413 1.00 49.88 375 ARG A O 1
ATOM 3021 N N . GLY A 1 376 ? 18.512 -19.911 41.224 1.00 50.72 376 GLY A N 1
ATOM 3022 C CA . GLY A 1 376 ? 19.620 -20.165 42.146 1.00 50.72 376 GLY A CA 1
ATOM 3023 C C . GLY A 1 376 ? 19.606 -21.599 42.673 1.00 50.72 376 GLY A C 1
ATOM 3024 O O . GLY A 1 376 ? 20.656 -22.229 42.733 1.00 50.72 376 GLY A O 1
ATOM 3025 N N . GLU A 1 377 ? 18.419 -22.123 42.979 1.00 51.56 377 GLU A N 1
ATOM 3026 C CA . GLU A 1 377 ? 18.206 -23.503 43.428 1.00 51.56 377 GLU A CA 1
ATOM 3027 C C . GLU A 1 377 ? 18.431 -24.509 42.285 1.00 51.56 377 GLU A C 1
ATOM 3029 O O . GLU A 1 377 ? 19.185 -25.459 42.475 1.00 51.56 377 GLU A O 1
ATOM 3034 N N . GLU A 1 378 ? 17.945 -24.242 41.062 1.00 50.66 378 GLU A N 1
ATOM 3035 C CA . GLU A 1 378 ? 18.220 -25.098 39.888 1.00 50.66 378 GLU A CA 1
ATOM 3036 C C . GLU A 1 378 ? 19.717 -25.165 39.528 1.00 50.66 378 GLU A C 1
ATOM 3038 O O . GLU A 1 378 ? 20.211 -26.208 39.098 1.00 50.66 378 GLU A O 1
ATOM 3043 N N . LYS A 1 379 ? 20.472 -24.072 39.724 1.00 53.16 379 LYS A N 1
ATOM 3044 C CA . LYS A 1 379 ? 21.930 -24.076 39.511 1.00 53.16 379 LYS A CA 1
ATOM 3045 C C . LYS A 1 379 ? 22.691 -24.812 40.614 1.00 53.16 379 LYS A C 1
ATOM 3047 O O . LYS A 1 379 ? 23.683 -25.470 40.316 1.00 53.16 379 LYS A O 1
ATOM 3052 N N . ALA A 1 380 ? 22.232 -24.731 41.863 1.00 51.38 380 ALA A N 1
ATOM 3053 C CA . ALA A 1 380 ? 22.844 -25.451 42.978 1.00 51.38 380 ALA A CA 1
ATOM 3054 C C . ALA A 1 380 ? 22.598 -26.973 42.898 1.00 51.38 380 ALA A C 1
ATOM 3056 O O . ALA A 1 380 ? 23.479 -27.762 43.250 1.00 51.38 380 ALA A O 1
ATOM 3057 N N . GLU A 1 381 ? 21.442 -27.403 42.384 1.00 53.69 381 GLU A N 1
ATOM 3058 C CA . GLU A 1 381 ? 21.156 -28.822 42.118 1.00 53.69 381 GLU A CA 1
ATOM 3059 C C . GLU A 1 381 ? 21.949 -29.371 40.919 1.00 53.69 381 GLU A C 1
ATOM 3061 O O . GLU A 1 381 ? 22.435 -30.501 40.973 1.00 53.69 381 GLU A O 1
ATOM 3066 N N . GLN A 1 382 ? 22.185 -28.570 39.872 1.00 52.84 382 GLN A N 1
ATOM 3067 C CA . GLN A 1 382 ? 23.037 -28.982 38.745 1.00 52.84 382 GLN A CA 1
ATOM 3068 C C . GLN A 1 382 ? 24.522 -29.108 39.130 1.00 52.84 382 GLN A C 1
ATOM 3070 O O . GLN A 1 382 ? 25.160 -30.099 38.774 1.00 52.84 382 GLN A O 1
ATOM 3075 N N . GLU A 1 383 ? 25.069 -28.172 39.915 1.00 51.91 383 GLU A N 1
ATOM 3076 C CA . GLU A 1 383 ? 26.475 -28.232 40.354 1.00 51.91 383 GLU A CA 1
ATOM 3077 C C . GLU A 1 383 ? 26.740 -29.321 41.414 1.00 51.91 383 GLU A C 1
ATOM 3079 O O . GLU A 1 383 ? 27.851 -29.856 41.497 1.00 51.91 383 GLU A O 1
ATOM 3084 N N . SER A 1 384 ? 25.737 -29.687 42.220 1.00 50.72 384 SER A N 1
ATOM 3085 C CA . SER A 1 384 ? 25.849 -30.805 43.171 1.00 50.72 384 SER A CA 1
ATOM 3086 C C . SER A 1 384 ? 25.684 -32.174 42.499 1.00 50.72 384 SER A C 1
ATOM 3088 O O . SER A 1 384 ? 26.374 -33.119 42.890 1.00 50.72 384 SER A O 1
ATOM 3090 N N . GLY A 1 385 ? 24.874 -32.272 41.438 1.00 50.53 385 GLY A N 1
ATOM 3091 C CA . GLY A 1 385 ? 24.763 -33.471 40.601 1.00 50.53 385 GLY A CA 1
ATOM 3092 C C . GLY A 1 385 ? 26.042 -33.794 39.816 1.00 50.53 385 GLY A C 1
ATOM 3093 O O . GLY A 1 385 ? 26.463 -34.950 39.780 1.00 50.53 385 GLY A O 1
ATOM 3094 N N . GLU A 1 386 ? 26.724 -32.787 39.256 1.00 51.50 386 GLU A N 1
ATOM 3095 C CA . GLU A 1 386 ? 27.974 -32.994 38.501 1.00 51.50 386 GLU A CA 1
ATOM 3096 C C . GLU A 1 386 ? 29.165 -33.412 39.382 1.00 51.50 386 GLU A C 1
ATOM 3098 O O . GLU A 1 386 ? 30.039 -34.151 38.928 1.00 51.50 386 GLU A O 1
ATOM 3103 N N . ARG A 1 387 ? 29.198 -33.025 40.665 1.00 48.69 387 ARG A N 1
ATOM 3104 C CA . ARG A 1 387 ? 30.257 -33.465 41.597 1.00 48.69 387 ARG A CA 1
ATOM 3105 C C . ARG A 1 387 ? 30.057 -34.876 42.152 1.00 48.69 387 ARG A C 1
ATOM 3107 O O . ARG A 1 387 ? 31.028 -35.475 42.607 1.00 48.69 387 ARG A O 1
ATOM 3114 N N . ALA A 1 388 ? 28.840 -35.418 42.107 1.00 49.03 388 ALA A N 1
ATOM 3115 C CA . ALA A 1 388 ? 28.552 -36.782 42.553 1.00 49.03 388 ALA A CA 1
ATOM 3116 C C . ALA A 1 388 ? 28.784 -37.846 41.459 1.00 49.03 388 ALA A C 1
ATOM 3118 O O . ALA A 1 388 ? 28.920 -39.022 41.784 1.00 49.03 388 ALA A O 1
ATOM 3119 N N . GLY A 1 389 ? 28.866 -37.445 40.184 1.00 47.88 389 GLY A N 1
ATOM 3120 C CA . GLY A 1 389 ? 29.066 -38.344 39.037 1.00 47.88 389 GLY A CA 1
ATOM 3121 C C . GLY A 1 389 ? 30.522 -38.571 38.611 1.00 47.88 389 GLY A C 1
ATOM 3122 O O . GLY A 1 389 ? 30.756 -39.273 37.633 1.00 47.88 389 GLY A O 1
ATOM 3123 N N . SER A 1 390 ? 31.498 -37.985 39.310 1.00 50.03 390 SER A N 1
ATOM 3124 C CA . SER A 1 390 ? 32.926 -38.139 39.005 1.00 50.03 390 SER A CA 1
ATOM 3125 C C . SER A 1 390 ? 33.676 -38.771 40.179 1.00 50.03 390 SER A C 1
ATOM 3127 O O . SER A 1 390 ? 34.505 -38.120 40.819 1.00 50.03 390 SER A O 1
ATOM 3129 N N . LYS A 1 391 ? 33.379 -40.042 40.460 1.00 41.53 391 LYS A N 1
ATOM 3130 C CA . LYS A 1 391 ? 34.265 -40.969 41.173 1.00 41.53 391 LYS A CA 1
ATOM 3131 C C . LYS A 1 391 ? 34.163 -42.360 40.577 1.00 41.53 391 LYS A C 1
ATOM 3133 O O . LYS A 1 391 ? 33.016 -42.798 40.342 1.00 41.53 391 LYS A O 1
#

pLDDT: mean 83.73, std 13.5, range [28.41, 96.5]

Foldseek 3Di:
DVVVLVVLLVVLQVVLVVVLVVCVVVVVLFLLVQLVVLVVVLVVLLVVLCCLCPVLVVVLLVVCCLQQNPLLSVLVVVPPCVSVVLSVVSVVLSVVLNVCSPPSCNVVSVSVSSSSSSNCVSVNVVSSVCSNPPDLLNSLVSLVVRPPDLLSSLLSLLSRLLSQQLDPDHDQVSSQVSLQVSLVSLLPCLLVDADDPRNLVSNLSSLVCLLPRGPDDHDLQSLLSNLLSVLLSCVVNVVQVSSLVSLLSLLSNLVSCCLPHQNLSSCCRSHLCSPLVSCQVVLPAPCVLSSLVSVLVSLVVVLVCCVVVSHPLVSNLSNLVSNVVSLVSSVVRYPPPDVSSVVSVVSSVVSCVVSVRDPCPPPDPPPPVVVVVVVVVVVVVVVVVVVVPPD